Protein 3NPK (pdb70)

Solvent-accessible surface area: 22016 Å² total

B-factor: mean 21.66, std 10.85, range [7.1, 70.87]

Structure (mmCIF, N/CA/C/O backbone):
data_3NPK
#
_entry.id   3NPK
#
_cell.length_a   97.772
_cell.length_b   97.957
_cell.length_c   66.835
_cell.angle_alpha   90.00
_cell.angle_beta   90.00
_cell.angle_gamma   90.00
#
_symmetry.space_group_name_H-M   'P 21 21 2'
#
loop_
_entity.id
_entity.type
_entity.pdbx_description
1 polymer Geranyltranstransferase
2 non-polymer PYROPHOSPHATE
3 non-polymer GLYCEROL
4 water water
#
loop_
_atom_site.group_PDB
_atom_site.id
_atom_site.type_symbol
_atom_site.label_atom_id
_atom_site.label_alt_id
_atom_site.label_comp_id
_atom_site.label_asym_id
_atom_site.label_entity_id
_atom_site.label_seq_id
_atom_site.pdbx_PDB_ins_code
_atom_site.Cartn_x
_atom_site.Cartn_y
_atom_site.Cartn_z
_atom_site.occupancy
_atom_site.B_iso_or_equiv
_atom_site.auth_seq_id
_atom_site.auth_comp_id
_atom_site.auth_asym_id
_atom_site.auth_atom_id
_atom_site.pdbx_PDB_model_num
ATOM 1 N N . LEU A 1 3 ? 11.894 27.962 50.990 1.00 35.37 1 LEU A N 1
ATOM 2 C CA . LEU A 1 3 ? 11.916 27.237 49.723 1.00 34.85 1 LEU A CA 1
ATOM 3 C C . LEU A 1 3 ? 13.206 26.441 49.594 1.00 33.18 1 LEU A C 1
ATOM 4 O O . LEU A 1 3 ? 14.304 26.993 49.720 1.00 34.50 1 LEU A O 1
ATOM 9 N N . ASN A 1 4 ? 13.071 25.143 49.331 1.00 29.21 2 ASN A N 1
ATOM 10 C CA . ASN A 1 4 ? 14.228 24.272 49.220 1.00 24.63 2 ASN A CA 1
ATOM 11 C C . ASN A 1 4 ? 14.754 24.220 47.789 1.00 19.75 2 ASN A C 1
ATOM 12 O O . ASN A 1 4 ? 14.248 23.473 46.954 1.00 18.92 2 ASN A O 1
ATOM 17 N N . LEU A 1 5 ? 15.768 25.034 47.520 1.00 17.78 3 LEU A N 1
ATOM 18 C CA . LEU A 1 5 ? 16.351 25.149 46.187 1.00 17.03 3 LEU A CA 1
ATOM 19 C C . LEU A 1 5 ? 17.018 23.864 45.730 1.00 16.36 3 LEU A C 1
ATOM 20 O O . LEU A 1 5 ? 17.019 23.562 44.548 1.00 16.10 3 LEU A O 1
ATOM 25 N N . LYS A 1 6 ? 17.597 23.120 46.666 1.00 16.90 4 LYS A N 1
ATOM 26 C CA . LYS A 1 6 ? 18.245 21.860 46.321 1.00 18.47 4 LYS A CA 1
ATOM 27 C C . LYS A 1 6 ? 17.230 20.897 45.708 1.00 17.78 4 LYS A C 1
ATOM 28 O O . LYS A 1 6 ? 17.458 20.326 44.627 1.00 17.84 4 LYS A O 1
ATOM 34 N N . GLU A 1 7 ? 16.107 20.718 46.403 1.00 17.28 5 GLU A N 1
ATOM 35 C CA . GLU A 1 7 ? 15.087 19.785 45.942 1.00 18.65 5 GLU A CA 1
ATOM 36 C C . GLU A 1 7 ? 14.370 20.311 44.699 1.00 16.36 5 GLU A C 1
ATOM 37 O O . GLU A 1 7 ? 14.056 19.550 43.782 1.00 16.28 5 GLU A O 1
ATOM 43 N N . LEU A 1 8 ? 14.141 21.623 44.661 1.00 15.13 6 LEU A N 1
ATOM 44 C CA . LEU A 1 8 ? 13.524 22.244 43.502 1.00 15.18 6 LEU A CA 1
ATOM 45 C C . LEU A 1 8 ? 14.341 21.950 42.253 1.00 14.24 6 LEU A C 1
ATOM 46 O O . LEU A 1 8 ? 13.799 21.549 41.221 1.00 15.31 6 LEU A O 1
ATOM 51 N N . PHE A 1 9 ? 15.654 22.158 42.334 1.00 12.18 7 PHE A N 1
ATOM 52 C CA . PHE A 1 9 ? 16.506 21.878 41.176 1.00 11.15 7 PHE A CA 1
ATOM 53 C C . PHE A 1 9 ? 16.584 20.378 40.795 1.00 11.30 7 PHE A C 1
ATOM 54 O O . PHE A 1 9 ? 16.518 20.019 39.612 1.00 11.59 7 PHE A O 1
ATOM 62 N N . ILE A 1 10 ? 16.715 19.502 41.785 1.00 12.50 8 ILE A N 1
ATOM 63 C CA . ILE A 1 10 ? 16.717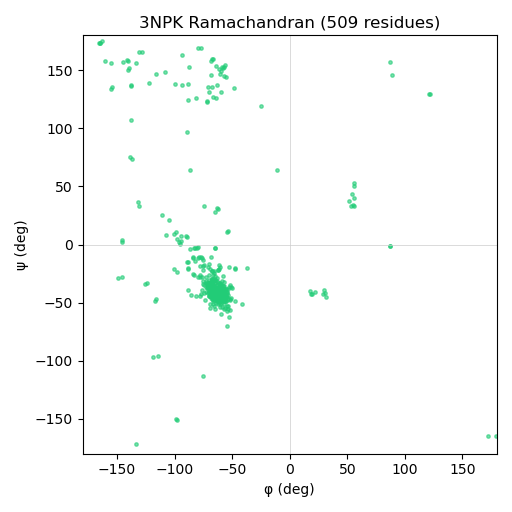 18.075 41.479 1.00 14.08 8 ILE A CA 1
ATOM 64 C C . ILE A 1 10 ? 15.435 17.655 40.749 1.00 14.16 8 ILE A C 1
ATOM 65 O O . ILE A 1 10 ? 15.480 16.909 39.774 1.00 13.66 8 ILE A O 1
ATOM 70 N N . HIS A 1 11 ? 14.291 18.134 41.227 1.00 14.05 9 HIS A N 1
ATOM 71 C CA . HIS A 1 11 ? 13.023 17.811 40.592 1.00 15.73 9 HIS A CA 1
ATOM 72 C C . HIS A 1 11 ? 13.007 18.347 39.149 1.00 14.87 9 HIS A C 1
ATOM 73 O O . HIS A 1 11 ? 12.551 17.669 38.223 1.00 14.80 9 HIS A O 1
ATOM 80 N N . HIS A 1 12 ? 13.544 19.548 38.950 1.00 12.71 10 HIS A N 1
ATOM 81 C CA . HIS A 1 12 ? 13.586 20.135 37.612 1.00 12.17 10 HIS A CA 1
ATOM 82 C C . HIS A 1 12 ? 14.462 19.303 36.678 1.00 12.14 10 HIS A C 1
ATOM 83 O O . HIS A 1 12 ? 14.077 19.014 35.549 1.00 12.68 10 HIS A O 1
ATOM 90 N N . LEU A 1 13 ? 15.639 18.912 37.163 1.00 11.85 11 LEU A N 1
ATOM 91 C CA . LEU A 1 13 ? 16.556 18.102 36.373 1.00 12.91 11 LEU A CA 1
ATOM 92 C C . LEU A 1 13 ? 15.893 16.784 35.988 1.00 13.58 11 LEU A C 1
ATOM 93 O O . LEU A 1 13 ? 15.953 16.358 34.835 1.00 13.32 11 LEU A O 1
ATOM 98 N N . GLU A 1 14 ? 15.235 16.147 36.946 1.00 14.26 12 GLU A N 1
ATOM 99 C CA . GLU A 1 14 ? 14.669 14.837 36.672 1.00 16.60 12 GLU A CA 1
ATOM 100 C C . GLU A 1 14 ? 13.539 14.855 35.633 1.00 15.70 12 GLU A C 1
ATOM 101 O O . GLU A 1 14 ? 13.303 13.855 34.959 1.00 17.81 12 GLU A O 1
ATOM 107 N N . LYS A 1 15 ? 12.867 15.991 35.466 1.00 14.55 13 LYS A N 1
ATOM 108 C CA . LYS A 1 15 ? 11.828 16.075 34.439 1.00 15.57 13 LYS A CA 1
ATOM 109 C C . LYS A 1 15 ? 12.291 16.779 33.162 1.00 14.37 13 LYS A C 1
ATOM 110 O O . LYS A 1 15 ? 11.489 17.052 32.261 1.00 16.20 13 LYS A O 1
ATOM 116 N N . ASN A 1 16 ? 13.595 17.044 33.085 1.00 12.91 14 ASN A N 1
ATOM 117 C CA . ASN A 1 16 ? 14.182 17.709 31.932 1.00 11.67 14 ASN A CA 1
ATOM 118 C C . ASN A 1 16 ? 15.415 16.979 31.414 1.00 11.47 14 ASN A C 1
ATOM 119 O O . ASN A 1 16 ? 16.355 17.597 30.921 1.00 12.00 14 ASN A O 1
ATOM 124 N N . LEU A 1 17 ? 15.415 15.656 31.523 1.00 11.44 15 LEU A N 1
ATOM 125 C CA . LEU A 1 17 ? 16.557 14.899 31.034 1.00 11.68 15 LEU A CA 1
ATOM 126 C C . LEU A 1 17 ? 16.553 14.975 29.512 1.00 12.24 15 LEU A C 1
ATOM 127 O O . LEU A 1 17 ? 15.520 14.766 28.876 1.00 14.98 15 LEU A O 1
ATOM 132 N N . PRO A 1 18 ? 17.700 15.298 28.916 1.00 12.64 16 PRO A N 1
ATOM 133 C CA . PRO A 1 18 ? 17.732 15.426 27.456 1.00 13.34 16 PRO A CA 1
ATOM 134 C C . PRO A 1 18 ? 17.525 14.064 26.802 1.00 13.75 16 PRO A C 1
ATOM 135 O O . PRO A 1 18 ? 18.105 13.072 27.238 1.00 14.19 16 PRO A O 1
ATOM 139 N N . LYS A 1 19 ? 16.689 14.013 25.779 1.00 13.59 17 LYS A N 1
ATOM 140 C CA . LYS A 1 19 ? 16.438 12.743 25.101 1.00 14.38 17 LYS A CA 1
ATOM 141 C C . LYS A 1 19 ? 15.976 13.007 23.687 1.00 13.88 17 LYS A C 1
ATOM 142 O O . LYS A 1 19 ? 15.472 14.093 23.383 1.00 14.56 17 LYS A O 1
ATOM 148 N N . VAL A 1 20 ? 16.173 12.019 22.825 1.00 12.19 18 VAL A N 1
ATOM 149 C CA . VAL A 1 20 ? 15.701 12.073 21.453 1.00 12.57 18 VAL A CA 1
ATOM 150 C C . VAL A 1 20 ? 15.112 10.708 21.102 1.00 13.50 18 VAL A C 1
ATOM 151 O O . VAL A 1 20 ? 15.681 9.664 21.452 1.00 15.20 18 VAL A O 1
ATOM 155 N N . GLU A 1 21 ? 13.959 10.711 20.444 1.00 15.06 19 GLU A N 1
ATOM 156 C CA . GLU A 1 21 ? 13.342 9.455 20.040 1.00 17.48 19 GLU A CA 1
ATOM 157 C C . GLU A 1 21 ? 14.140 8.843 18.895 1.00 15.59 19 GLU A C 1
ATOM 158 O O . GLU A 1 21 ? 14.350 9.484 17.877 1.00 16.25 19 GLU A O 1
ATOM 164 N N . SER A 1 22 ? 14.614 7.612 19.067 1.00 14.76 20 SER A N 1
ATOM 165 C CA . SER A 1 22 ? 15.329 6.926 17.997 1.00 14.84 20 SER A CA 1
ATOM 166 C C . SER A 1 22 ? 15.389 5.437 18.298 1.00 14.60 20 SER A C 1
ATOM 167 O O . SER A 1 22 ? 14.971 4.998 19.373 1.00 16.52 20 SER A O 1
ATOM 170 N N . PHE A 1 23 ? 15.923 4.669 17.352 1.00 14.53 21 PHE A N 1
ATOM 171 C CA . PHE A 1 23 ? 16.094 3.233 17.545 1.00 15.59 21 PHE A CA 1
ATOM 172 C C . PHE A 1 23 ? 17.444 2.881 18.162 1.00 15.25 21 PHE A C 1
ATOM 173 O O . PHE A 1 23 ? 17.798 1.703 18.270 1.00 16.58 21 PHE A O 1
ATOM 181 N N . HIS A 1 24 ? 18.208 3.886 18.579 1.00 14.14 22 HIS A N 1
ATOM 182 C CA . HIS A 1 24 ? 19.427 3.593 19.336 1.00 13.48 22 HIS A CA 1
ATOM 183 C C . HIS A 1 24 ? 19.025 2.987 20.689 1.00 13.55 22 HIS A C 1
ATOM 184 O O . HIS A 1 24 ? 18.222 3.567 21.403 1.00 14.79 22 HIS A O 1
ATOM 191 N N . PRO A 1 25 ? 19.575 1.811 21.046 1.00 14.01 23 PRO A N 1
ATOM 192 C CA . PRO A 1 25 ? 19.057 1.129 22.243 1.00 13.83 23 PRO A CA 1
ATOM 193 C C . PRO A 1 25 ? 19.388 1.792 23.580 1.00 13.70 23 PRO A C 1
ATOM 194 O O . PRO A 1 25 ? 18.723 1.465 24.571 1.00 14.20 23 PRO A O 1
ATOM 198 N N . PHE A 1 26 ? 20.371 2.697 23.635 1.00 11.61 24 PHE A N 1
ATOM 199 C CA . PHE A 1 26 ? 20.760 3.222 24.945 1.00 11.34 24 PHE A CA 1
ATOM 200 C C . PHE A 1 26 ? 21.207 4.669 25.000 1.00 10.57 24 PHE A C 1
ATOM 201 O O . PHE A 1 26 ? 21.562 5.144 26.077 1.00 12.10 24 PHE A O 1
ATOM 209 N N . PHE A 1 27 ? 21.175 5.387 23.877 1.00 10.86 25 PHE A N 1
ATOM 210 C CA . PHE A 1 27 ? 21.708 6.742 23.926 1.00 10.66 25 PHE A CA 1
ATOM 211 C C . PHE A 1 27 ? 20.977 7.601 24.961 1.00 11.31 25 PHE A C 1
ATOM 212 O O . PHE A 1 27 ? 21.614 8.357 25.691 1.00 11.62 25 PHE A O 1
ATOM 220 N N . ASN A 1 28 ? 19.650 7.499 25.037 1.00 11.73 26 ASN A N 1
ATOM 221 C CA . ASN A 1 28 ? 18.931 8.276 26.047 1.00 12.08 26 ASN A CA 1
ATOM 222 C C . ASN A 1 28 ? 19.325 7.929 27.473 1.00 11.16 26 ASN A C 1
ATOM 223 O O . ASN A 1 28 ? 19.490 8.812 28.311 1.00 11.39 26 ASN A O 1
ATOM 228 N N . GLU A 1 29 ? 19.443 6.639 27.753 1.00 10.87 27 GLU A N 1
ATOM 229 C CA . GLU A 1 29 ? 19.872 6.206 29.072 1.00 10.76 27 GLU A CA 1
ATOM 230 C C . GLU A 1 29 ? 21.280 6.722 29.381 1.00 11.58 27 GLU A C 1
ATOM 231 O O . GLU A 1 29 ? 21.559 7.166 30.503 1.00 12.55 27 GLU A O 1
ATOM 237 N N . ALA A 1 30 ? 22.159 6.689 28.382 1.00 11.55 28 ALA A N 1
ATOM 238 C CA . ALA A 1 30 ? 23.525 7.170 28.572 1.00 11.39 28 ALA A CA 1
ATOM 239 C C . ALA A 1 30 ? 23.560 8.686 28.818 1.00 11.45 28 ALA A C 1
ATOM 240 O O . ALA A 1 30 ? 24.351 9.169 29.625 1.00 14.63 28 ALA A O 1
ATOM 242 N N . LEU A 1 31 ? 22.702 9.425 28.121 1.00 11.24 29 LEU A N 1
ATOM 243 C CA . LEU A 1 31 ? 22.562 10.872 28.347 1.00 12.81 29 LEU A CA 1
ATOM 244 C C . LEU A 1 31 ? 22.155 11.172 29.783 1.00 13.01 29 LEU A C 1
ATOM 245 O O . LEU A 1 31 ? 22.649 12.122 30.401 1.00 14.24 29 LEU A O 1
ATOM 250 N N . ALA A 1 32 ? 21.220 10.385 30.305 1.00 11.83 30 ALA A N 1
ATOM 251 C CA . ALA A 1 32 ? 20.654 10.641 31.629 1.00 12.83 30 ALA A CA 1
ATOM 252 C C . ALA A 1 32 ? 21.552 10.168 32.767 1.00 12.96 30 ALA A C 1
ATOM 253 O O . ALA A 1 32 ? 21.509 10.707 33.856 1.00 13.26 30 ALA A O 1
ATOM 255 N N . LEU A 1 33 ? 22.360 9.149 32.505 1.00 13.65 31 LEU A N 1
ATOM 256 C CA . LEU A 1 33 ? 23.006 8.400 33.573 1.00 14.50 31 LEU A CA 1
ATOM 257 C C . LEU A 1 33 ? 23.797 9.277 34.543 1.00 13.08 31 LEU A C 1
ATOM 258 O O . LEU A 1 33 ? 23.607 9.203 35.754 1.00 13.91 31 LEU A O 1
ATOM 271 N N . LEU A 1 35 ? 23.772 12.578 34.812 1.00 12.58 33 LEU A N 1
ATOM 272 C CA . LEU A 1 35 ? 22.963 13.666 35.347 1.00 13.23 33 LEU A CA 1
ATOM 273 C C . LEU A 1 35 ? 22.178 13.204 36.560 1.00 15.13 33 LEU A C 1
ATOM 274 O O . LEU A 1 35 ? 22.031 13.943 37.537 1.00 17.65 33 LEU A O 1
ATOM 279 N N . LYS A 1 36 ? 21.674 11.975 36.494 1.00 17.52 34 LYS A N 1
ATOM 280 C CA . LYS A 1 36 ? 20.851 11.433 37.566 1.00 20.20 34 LYS A CA 1
ATOM 281 C C . LYS A 1 36 ? 21.653 10.841 38.710 1.00 20.45 34 LYS A C 1
ATOM 282 O O . LYS A 1 36 ? 21.161 10.777 39.841 1.00 23.25 34 LYS A O 1
ATOM 288 N N . ALA A 1 37 ? 22.876 10.400 38.416 1.00 18.42 35 ALA A N 1
ATOM 289 C CA . ALA A 1 37 ? 23.655 9.578 39.354 1.00 19.04 35 ALA A CA 1
ATOM 290 C C . ALA A 1 37 ? 24.047 10.354 40.596 1.00 20.87 35 ALA A C 1
ATOM 291 O O . ALA A 1 37 ? 24.119 9.807 41.704 1.00 23.14 35 ALA A O 1
ATOM 293 N N . GLY A 1 38 ? 24.313 11.636 40.420 1.00 20.32 36 GLY A N 1
ATOM 294 C CA . GLY A 1 38 ? 24.754 12.429 41.541 1.00 20.41 36 GLY A CA 1
ATOM 295 C C . GLY A 1 38 ? 25.182 13.798 41.098 1.00 19.43 36 GLY A C 1
ATOM 296 O O . GLY A 1 38 ? 24.895 14.222 39.975 1.00 19.55 36 GLY A O 1
ATOM 297 N N . GLY A 1 39 ? 25.888 14.480 41.991 1.00 20.07 37 GLY A N 1
ATOM 298 C CA . GLY A 1 39 ? 26.283 15.852 41.765 1.00 19.80 37 GLY A CA 1
ATOM 299 C C . GLY A 1 39 ? 25.701 16.697 42.875 1.00 19.58 37 GLY A C 1
ATOM 300 O O . GLY A 1 39 ? 24.507 16.615 43.176 1.00 21.25 37 GLY A O 1
ATOM 301 N N . LYS A 1 40 ? 26.544 17.512 43.493 1.00 19.10 38 LYS A N 1
ATOM 302 C CA . LYS A 1 40 ? 26.089 18.397 44.558 1.00 18.92 38 LYS A CA 1
ATOM 303 C C . LYS A 1 40 ? 25.319 19.607 44.020 1.00 17.14 38 LYS A C 1
ATOM 304 O O . LYS A 1 40 ? 24.666 20.323 44.787 1.00 17.75 38 LYS A O 1
ATOM 310 N N . HIS A 1 41 ? 25.386 19.805 42.703 1.00 14.92 39 HIS A N 1
ATOM 311 C CA . HIS A 1 41 ? 24.738 20.943 42.025 1.00 13.39 39 HIS A CA 1
ATOM 312 C C . HIS A 1 41 ? 25.142 22.281 42.595 1.00 13.48 39 HIS A C 1
ATOM 313 O O . HIS A 1 41 ? 24.332 23.208 42.632 1.00 13.67 39 HIS A O 1
ATOM 320 N N . PHE A 1 42 ? 26.388 22.381 43.035 1.00 13.66 40 PHE A N 1
ATOM 321 C CA . PHE A 1 42 ? 26.912 23.614 43.624 1.00 12.84 40 PHE A CA 1
ATOM 322 C C . PHE A 1 42 ? 26.734 24.796 42.662 1.00 11.90 40 PHE A C 1
ATOM 323 O O . PHE A 1 42 ? 26.296 25.878 43.066 1.00 11.74 40 PHE A O 1
ATOM 331 N N . ARG A 1 43 ? 27.059 24.597 41.389 1.00 11.45 41 ARG A N 1
ATOM 332 C CA . ARG A 1 43 ? 26.962 25.703 40.443 1.00 10.78 41 ARG A CA 1
ATOM 333 C C . ARG A 1 43 ? 25.507 26.137 40.232 1.00 10.77 41 ARG A C 1
ATOM 334 O O . ARG A 1 43 ? 25.188 27.339 40.287 1.00 10.67 41 ARG A O 1
ATOM 342 N N . ALA A 1 44 ? 24.625 25.175 39.981 1.00 10.59 42 ALA A N 1
ATOM 343 C CA . ALA A 1 44 ? 23.190 25.470 39.926 1.00 10.36 42 ALA A CA 1
ATOM 344 C C . ALA A 1 44 ? 22.731 26.235 41.167 1.00 10.37 42 ALA A C 1
ATOM 345 O O . ALA A 1 44 ? 22.000 27.225 41.065 1.00 10.63 42 ALA A O 1
ATOM 347 N N . GLN A 1 45 ? 23.148 25.775 42.342 1.00 10.61 43 GLN A N 1
ATOM 348 C CA . GLN A 1 45 ? 22.690 26.392 43.589 1.00 11.66 43 GLN A CA 1
ATOM 349 C C . GLN A 1 45 ? 23.216 27.810 43.804 1.00 10.66 43 GLN A C 1
ATOM 350 O O . GLN A 1 45 ? 22.502 28.667 44.358 1.00 11.44 43 GLN A O 1
ATOM 356 N N . LEU A 1 46 ? 24.444 28.080 43.364 1.00 10.58 44 LEU A N 1
ATOM 357 C CA . LEU A 1 46 ? 24.950 29.456 43.403 1.00 10.63 44 LEU A CA 1
ATOM 358 C C . LEU A 1 46 ? 24.068 30.371 42.564 1.00 10.05 44 LEU A C 1
ATOM 359 O O . LEU A 1 46 ? 23.671 31.448 43.014 1.00 11.33 44 LEU A O 1
ATOM 364 N N . LEU A 1 47 ? 23.740 29.936 41.349 1.00 9.39 45 LEU A N 1
ATOM 365 C CA . LEU A 1 47 ? 22.926 30.753 40.458 1.00 9.77 45 LEU A CA 1
ATOM 366 C C . LEU A 1 47 ? 21.543 30.975 41.069 1.00 10.28 45 LEU A C 1
ATOM 367 O O . LEU A 1 47 ? 21.036 32.107 41.107 1.00 10.78 45 LEU A O 1
ATOM 372 N N . LEU A 1 48 ? 20.918 29.897 41.535 1.00 9.36 46 LEU A N 1
ATOM 373 C CA . LEU A 1 48 ? 19.548 30.000 42.042 1.00 10.67 46 LEU A CA 1
ATOM 374 C C . LEU A 1 48 ? 19.494 30.827 43.324 1.00 11.05 46 LEU A C 1
ATOM 375 O O . LEU A 1 48 ? 18.492 31.494 43.593 1.00 11.32 46 LEU A O 1
ATOM 380 N N . SER A 1 49 ? 20.570 30.803 44.110 1.00 9.95 47 SER A N 1
ATOM 381 C CA . SER A 1 49 ? 20.616 31.582 45.350 1.00 10.47 47 SER A CA 1
ATOM 382 C C . SER A 1 49 ? 20.612 33.068 45.011 1.00 10.53 47 SER A C 1
ATOM 383 O O . SER A 1 49 ? 19.890 33.864 45.640 1.00 11.89 47 SER A O 1
ATOM 386 N N . VAL A 1 50 ? 21.419 33.454 44.022 1.00 9.34 48 VAL A N 1
ATOM 387 C CA . VAL A 1 50 ? 21.415 34.856 43.585 1.00 10.29 48 VAL A CA 1
ATOM 388 C C . VAL A 1 50 ? 20.003 35.275 43.158 1.00 10.10 48 VAL A C 1
ATOM 389 O O . VAL A 1 50 ? 19.480 36.293 43.624 1.00 11.96 48 VAL A O 1
ATOM 393 N N . VAL A 1 51 ? 19.375 34.488 42.287 1.00 9.84 49 VAL A N 1
ATOM 394 C CA . VAL A 1 51 ? 18.040 34.831 41.807 1.00 10.90 49 VAL A CA 1
ATOM 395 C C . VAL A 1 51 ? 17.021 34.892 42.955 1.00 12.18 49 VAL A C 1
ATOM 396 O O . VAL A 1 51 ? 16.259 35.860 43.080 1.00 13.12 49 VAL A O 1
ATOM 400 N N . GLN A 1 52 ? 17.012 33.871 43.804 1.00 12.22 50 GLN A N 1
ATOM 401 C CA . GLN A 1 52 ? 16.079 33.846 44.927 1.00 13.92 50 GLN A CA 1
ATOM 402 C C . GLN A 1 52 ? 16.216 35.093 45.807 1.00 14.80 50 GLN A C 1
ATOM 403 O O . GLN A 1 52 ? 15.220 35.654 46.264 1.00 16.11 50 GLN A O 1
ATOM 409 N N . SER A 1 53 ? 17.451 35.533 46.019 1.00 12.96 51 SER A N 1
ATOM 410 C CA . SER A 1 53 ? 17.733 36.645 46.927 1.00 14.31 51 SER A CA 1
ATOM 411 C C . SER A 1 53 ? 17.358 38.000 46.334 1.00 15.17 51 SER A C 1
ATOM 412 O O . SER A 1 53 ? 17.146 38.971 47.064 1.00 18.53 51 SER A O 1
ATOM 415 N N . ASN A 1 54 ? 17.281 38.077 45.014 1.00 14.50 52 ASN A N 1
ATOM 416 C CA . ASN A 1 54 ? 17.144 39.370 44.356 1.00 16.71 52 ASN A CA 1
ATOM 417 C C . ASN A 1 54 ? 15.827 39.549 43.597 1.00 17.47 52 ASN A C 1
ATOM 418 O O . ASN A 1 54 ? 15.161 40.593 43.699 1.00 20.41 52 ASN A O 1
ATOM 423 N N . LYS A 1 55 ? 15.472 38.537 42.809 1.00 15.30 53 LYS A N 1
ATOM 424 C CA . LYS A 1 55 ? 14.221 38.546 42.057 1.00 16.57 53 LYS A CA 1
ATOM 425 C C . LYS A 1 55 ? 13.573 37.178 42.149 1.00 16.50 53 LYS A C 1
ATOM 426 O O . LYS A 1 55 ? 13.598 36.400 41.192 1.00 15.40 53 LYS A O 1
ATOM 432 N N . PRO A 1 56 ? 13.006 36.865 43.317 1.00 16.47 54 PRO A N 1
ATOM 433 C CA . PRO A 1 56 ? 12.451 35.523 43.512 1.00 18.22 54 PRO A CA 1
ATOM 434 C C . PRO A 1 56 ? 11.334 35.223 42.525 1.00 18.06 54 PRO A C 1
ATOM 435 O O . PRO A 1 56 ? 11.020 34.049 42.310 1.00 18.18 54 PRO A O 1
ATOM 439 N N . GLU A 1 57 ? 10.747 36.263 41.926 1.00 17.84 55 GLU A N 1
ATOM 440 C CA . GLU A 1 57 ? 9.688 36.057 40.932 1.00 17.39 55 GLU A CA 1
ATOM 441 C C . GLU A 1 57 ? 10.204 35.421 39.635 1.00 16.40 55 GLU A C 1
ATOM 442 O O . GLU A 1 57 ? 9.420 35.031 38.773 1.00 19.44 55 GLU A O 1
ATOM 448 N N . LEU A 1 58 ? 11.523 35.342 39.492 1.00 14.06 56 LEU A N 1
ATOM 449 C CA . LEU A 1 58 ? 12.134 34.701 38.332 1.00 13.10 56 LEU A CA 1
ATOM 450 C C . LEU A 1 58 ? 12.772 33.350 38.669 1.00 12.94 56 LEU A C 1
ATOM 451 O O . LEU A 1 58 ? 13.439 32.759 37.826 1.00 12.79 56 LEU A O 1
ATOM 456 N N . LEU A 1 59 ? 12.564 32.850 39.883 1.00 11.87 57 LEU A N 1
ATOM 457 C CA . LEU A 1 59 ? 13.267 31.633 40.303 1.00 13.10 57 LEU A CA 1
ATOM 458 C C . LEU A 1 59 ? 12.936 30.432 39.408 1.00 12.62 57 LEU A C 1
ATOM 459 O O . LEU A 1 59 ? 13.826 29.701 38.951 1.00 13.32 57 LEU A O 1
ATOM 464 N N . ASN A 1 60 ? 11.658 30.221 39.127 1.00 12.32 58 ASN A N 1
ATOM 465 C CA . ASN A 1 60 ? 11.317 29.070 38.302 1.00 12.44 58 ASN A CA 1
ATOM 466 C C . ASN A 1 60 ? 11.895 29.158 36.892 1.00 11.74 58 ASN A C 1
ATOM 467 O O . ASN A 1 60 ? 12.392 28.169 36.340 1.00 12.20 58 ASN A O 1
ATOM 472 N N . GLN A 1 61 ? 11.842 30.348 36.315 1.00 11.87 59 GLN A N 1
ATOM 473 C CA . GLN A 1 61 ? 12.368 30.567 34.976 1.00 10.66 59 GLN A CA 1
ATOM 474 C C . GLN A 1 61 ? 13.877 30.341 34.967 1.00 10.88 59 GLN A C 1
ATOM 475 O O . GLN A 1 61 ? 14.442 29.913 33.952 1.00 11.63 59 GLN A O 1
ATOM 481 N N . ALA A 1 62 ? 14.518 30.618 36.105 1.00 9.88 60 ALA A N 1
ATOM 482 C CA . ALA A 1 62 ? 15.964 30.443 36.245 1.00 9.21 60 ALA A CA 1
ATOM 483 C C . ALA A 1 62 ? 16.395 28.991 36.281 1.00 9.09 60 ALA A C 1
ATOM 484 O O . ALA A 1 62 ? 17.577 28.707 36.096 1.00 9.80 60 ALA A O 1
ATOM 486 N N . LEU A 1 63 ? 15.471 28.082 36.584 1.00 9.46 61 LEU A N 1
ATOM 487 C CA . LEU A 1 63 ? 15.847 26.684 36.700 1.00 9.56 61 LEU A CA 1
ATOM 488 C C . LEU A 1 63 ? 16.478 26.160 35.414 1.00 9.31 61 LEU A C 1
ATOM 489 O O . LEU A 1 63 ? 17.397 25.339 35.477 1.00 10.21 61 LEU A O 1
ATOM 494 N N . ASP A 1 64 ? 15.998 26.626 34.258 1.00 9.51 62 ASP A N 1
ATOM 495 C CA . ASP A 1 64 ? 16.566 26.192 32.974 1.00 9.26 62 ASP A CA 1
ATOM 496 C C . ASP A 1 64 ? 18.006 26.686 32.826 1.00 9.17 62 ASP A C 1
ATOM 497 O O . ASP A 1 64 ? 18.824 26.038 32.181 1.00 9.65 62 ASP A O 1
ATOM 502 N N . VAL A 1 65 ? 18.318 27.841 33.409 1.00 9.11 63 VAL A N 1
ATOM 503 C CA . VAL A 1 65 ? 19.672 28.381 33.292 1.00 8.93 63 VAL A CA 1
ATOM 504 C C . VAL A 1 65 ? 20.597 27.573 34.200 1.00 9.18 63 VAL A C 1
ATOM 505 O O . VAL A 1 65 ? 21.721 27.229 33.812 1.00 9.76 63 VAL A O 1
ATOM 509 N N . ALA A 1 66 ? 20.121 27.247 35.400 1.00 8.81 64 ALA A N 1
ATOM 510 C CA . ALA A 1 66 ? 20.849 26.343 36.286 1.00 9.69 64 ALA A CA 1
ATOM 511 C C . ALA A 1 66 ? 21.079 24.995 35.604 1.00 9.33 64 ALA A C 1
ATOM 512 O O . ALA A 1 66 ? 22.156 24.389 35.740 1.00 9.61 64 ALA A O 1
ATOM 514 N N . LEU A 1 67 ? 20.067 24.514 34.881 1.00 8.76 65 LEU A N 1
ATOM 515 C CA . LEU A 1 67 ? 20.178 23.248 34.165 1.00 10.00 65 LEU A CA 1
ATOM 516 C C . LEU A 1 67 ? 21.300 23.295 33.123 1.00 8.65 65 LEU A C 1
ATOM 517 O O . LEU A 1 67 ? 22.110 22.362 33.025 1.00 10.22 65 LEU A O 1
ATOM 522 N N . ALA A 1 68 ? 21.365 24.385 32.365 1.00 9.33 66 ALA A N 1
ATOM 523 C CA . ALA A 1 68 ? 22.425 24.558 31.373 1.00 9.80 66 ALA A CA 1
ATOM 524 C C . ALA A 1 68 ? 23.816 24.472 32.021 1.00 8.35 66 ALA A C 1
ATOM 525 O O . ALA A 1 68 ? 24.728 23.829 31.470 1.00 10.37 66 ALA A O 1
ATOM 527 N N . LEU A 1 69 ? 23.980 25.119 33.179 1.00 8.57 67 LEU A N 1
ATOM 528 C CA . LEU A 1 69 ? 25.240 25.063 33.923 1.00 8.78 67 LEU A CA 1
ATOM 529 C C . LEU A 1 69 ? 25.615 23.640 34.282 1.00 9.14 67 LEU A C 1
ATOM 530 O O . LEU A 1 69 ? 26.773 23.238 34.109 1.00 10.01 67 LEU A O 1
ATOM 535 N N . GLU A 1 70 ? 24.639 22.876 34.772 1.00 9.94 68 GLU A N 1
ATOM 536 C CA . GLU A 1 70 ? 24.922 21.502 35.168 1.00 9.55 68 GLU A CA 1
ATOM 537 C C . GLU A 1 70 ? 25.143 20.582 33.955 1.00 8.98 68 GLU A C 1
ATOM 538 O O . GLU A 1 70 ? 25.899 19.607 34.054 1.00 9.24 68 GLU A O 1
ATOM 544 N N . PHE A 1 71 ? 24.530 20.905 32.814 1.00 8.18 69 PHE A N 1
ATOM 545 C CA . PHE A 1 71 ? 24.819 20.152 31.584 1.00 8.25 69 PHE A CA 1
ATOM 546 C C . PHE A 1 71 ? 26.282 20.358 31.196 1.00 8.30 69 PHE A C 1
ATOM 547 O O . PHE A 1 71 ? 26.970 19.401 30.832 1.00 9.23 69 PHE A O 1
ATOM 555 N N . ILE A 1 72 ? 26.749 21.605 31.231 1.00 8.40 70 ILE A N 1
ATOM 556 C CA . ILE A 1 72 ? 28.144 21.886 30.907 1.00 9.44 70 ILE A CA 1
ATOM 557 C C . ILE A 1 72 ? 29.037 21.168 31.884 1.00 8.99 70 ILE A C 1
ATOM 558 O O . ILE A 1 72 ? 30.009 20.531 31.493 1.00 10.21 70 ILE A O 1
ATOM 563 N N . HIS A 1 73 ? 28.731 21.292 33.166 1.00 8.85 71 HIS A N 1
ATOM 564 C CA . HIS A 1 73 ? 29.587 20.685 34.169 1.00 9.40 71 HIS A CA 1
ATOM 565 C C . HIS A 1 73 ? 29.652 19.163 33.985 1.00 8.90 71 HIS A C 1
ATOM 566 O O . HIS A 1 73 ? 30.733 18.560 34.025 1.00 9.62 71 HIS A O 1
ATOM 573 N N . THR A 1 74 ? 28.494 18.539 33.795 1.00 8.60 72 THR A N 1
ATOM 574 C CA . THR A 1 74 ? 28.468 17.090 33.602 1.00 8.38 72 THR A CA 1
ATOM 575 C C . THR A 1 74 ? 29.214 16.662 32.338 1.00 8.09 72 THR A C 1
ATOM 576 O O . THR A 1 74 ? 29.963 15.667 32.369 1.00 9.35 72 THR A O 1
ATOM 580 N N . TYR A 1 75 ? 29.033 17.391 31.232 1.00 8.43 73 TYR A N 1
ATOM 581 C CA . TYR A 1 75 ? 29.773 17.030 30.009 1.00 7.96 73 TYR A CA 1
ATOM 582 C C . TYR A 1 75 ? 31.281 17.062 30.295 1.00 8.35 73 TYR A C 1
ATOM 583 O O . TYR A 1 75 ? 32.032 16.168 29.882 1.00 9.51 73 TYR A O 1
ATOM 592 N N . SER A 1 76 ? 31.722 18.055 31.059 1.00 8.00 74 SER A N 1
ATOM 593 C CA . SER A 1 76 ? 33.151 18.205 31.300 1.00 8.56 74 SER A CA 1
ATOM 594 C C . SER A 1 76 ? 33.687 17.036 32.111 1.00 8.34 74 SER A C 1
ATOM 595 O O . SER A 1 76 ? 34.810 16.579 31.878 1.00 10.58 74 SER A O 1
ATOM 598 N N . LEU A 1 77 ? 32.888 16.541 33.054 1.00 9.00 75 LEU A N 1
ATOM 599 C CA . LEU A 1 77 ? 33.307 15.401 33.857 1.00 9.82 75 LEU A CA 1
ATOM 600 C C . LEU A 1 77 ? 33.436 14.148 33.000 1.00 9.98 75 LEU A C 1
ATOM 601 O O . LEU A 1 77 ? 34.382 13.381 33.162 1.00 10.62 75 LEU A O 1
ATOM 606 N N . ILE A 1 78 ? 32.469 13.942 32.108 1.00 9.01 76 ILE A N 1
ATOM 607 C CA . ILE A 1 78 ? 32.461 12.772 31.240 1.00 9.48 76 ILE A CA 1
ATOM 608 C C . ILE A 1 78 ? 33.696 12.783 30.338 1.00 9.17 76 ILE A C 1
ATOM 609 O O . ILE A 1 78 ? 34.406 11.765 30.213 1.00 9.72 76 ILE A O 1
ATOM 614 N N . HIS A 1 79 ? 33.996 13.936 29.728 1.00 8.85 77 HIS A N 1
ATOM 615 C CA . HIS A 1 79 ? 35.211 14.003 28.908 1.00 8.83 77 HIS A CA 1
ATOM 616 C C . HIS A 1 79 ? 36.489 13.880 29.733 1.00 10.56 77 HIS A C 1
ATOM 617 O O . HIS A 1 79 ? 37.421 13.177 29.326 1.00 11.46 77 HIS A O 1
ATOM 624 N N . ASP A 1 80 ? 36.540 14.540 30.892 1.00 10.24 78 ASP A N 1
ATOM 625 C CA . ASP A 1 80 ? 37.750 14.490 31.716 1.00 11.56 78 ASP A CA 1
ATOM 626 C C . ASP A 1 80 ? 38.039 13.065 32.203 1.00 11.63 78 ASP A C 1
ATOM 627 O O . ASP A 1 80 ? 39.201 12.698 32.393 1.00 12.91 78 ASP A O 1
ATOM 632 N N . ASP A 1 81 ? 36.986 12.259 32.361 1.00 10.79 79 ASP A N 1
ATOM 633 C CA . ASP A 1 81 ? 37.139 10.888 32.859 1.00 11.86 79 ASP A CA 1
ATOM 634 C C . ASP A 1 81 ? 37.631 9.911 31.781 1.00 11.74 79 ASP A C 1
ATOM 635 O O . ASP A 1 81 ? 38.014 8.780 32.105 1.00 12.58 79 ASP A O 1
ATOM 640 N N . LEU A 1 82 ? 37.648 10.345 30.517 1.00 12.34 80 LEU A N 1
ATOM 641 C CA . LEU A 1 82 ? 38.030 9.465 29.402 1.00 13.10 80 LEU A CA 1
ATOM 642 C C . LEU A 1 82 ? 39.434 8.897 29.580 1.00 14.34 80 LEU A C 1
ATOM 643 O O . LEU A 1 82 ? 40.290 9.515 30.206 1.00 14.44 80 LEU A O 1
ATOM 648 N N . PRO A 1 83 ? 39.681 7.709 29.017 1.00 16.22 81 PRO A N 1
ATOM 649 C CA . PRO A 1 83 ? 41.022 7.123 29.124 1.00 16.76 81 PRO A CA 1
ATOM 650 C C . PRO A 1 83 ? 42.144 8.064 28.685 1.00 17.23 81 PRO A C 1
ATOM 651 O O . PRO A 1 83 ? 43.225 8.007 29.277 1.00 19.47 81 PRO A O 1
ATOM 655 N N . ALA A 1 84 ? 41.907 8.899 27.674 1.00 15.97 82 ALA A N 1
ATOM 656 C CA . ALA A 1 84 ? 42.959 9.806 27.188 1.00 16.67 82 ALA A CA 1
ATOM 657 C C . ALA A 1 84 ? 43.348 10.824 28.253 1.00 17.44 82 ALA A C 1
ATOM 658 O O . ALA A 1 84 ? 44.480 11.316 28.285 1.00 17.70 82 ALA A O 1
ATOM 668 N N . ASP A 1 86 ? 41.802 11.646 32.404 1.00 16.52 84 ASP A N 1
ATOM 669 C CA . ASP A 1 86 ? 41.951 11.104 33.762 1.00 19.41 84 ASP A CA 1
ATOM 670 C C . ASP A 1 86 ? 41.815 9.577 33.826 1.00 19.45 84 ASP A C 1
ATOM 671 O O . ASP A 1 86 ? 42.271 8.958 34.787 1.00 21.46 84 ASP A O 1
ATOM 676 N N . ASN A 1 87 ? 41.176 8.970 32.824 1.00 18.37 85 ASN A N 1
ATOM 677 C CA . ASN A 1 87 ? 41.063 7.504 32.791 1.00 19.43 85 ASN A CA 1
ATOM 678 C C . ASN A 1 87 ? 40.413 6.961 34.066 1.00 20.08 85 ASN A C 1
ATOM 679 O O . ASN A 1 87 ? 40.934 6.030 34.701 1.00 23.39 85 ASN A O 1
ATOM 684 N N . ALA A 1 88 ? 39.268 7.543 34.428 1.00 18.49 86 ALA A N 1
ATOM 685 C CA . ALA A 1 88 ? 38.550 7.154 35.643 1.00 17.81 86 ALA A CA 1
ATOM 686 C C . ALA A 1 88 ? 37.567 6.016 35.387 1.00 18.01 86 ALA A C 1
ATOM 687 O O . ALA A 1 88 ? 36.843 6.027 34.387 1.00 19.09 86 ALA A O 1
ATOM 689 N N . ASP A 1 89 ? 37.522 5.057 36.308 1.00 18.32 87 ASP A N 1
ATOM 690 C CA . ASP A 1 89 ? 36.595 3.939 36.203 1.00 20.16 87 ASP A CA 1
ATOM 691 C C . ASP A 1 89 ? 35.244 4.224 36.846 1.00 19.28 87 ASP A C 1
ATOM 692 O O . ASP A 1 89 ? 34.265 3.531 36.556 1.00 19.20 87 ASP A O 1
ATOM 697 N N . PHE A 1 90 ? 35.200 5.208 37.742 1.00 19.56 88 PHE A N 1
ATOM 698 C CA . PHE A 1 90 ? 33.972 5.559 38.455 1.00 19.83 88 PHE A CA 1
ATOM 699 C C . PHE A 1 90 ? 33.820 7.066 38.606 1.00 17.97 88 PHE A C 1
ATOM 700 O O . PHE A 1 90 ? 34.811 7.796 38.679 1.00 19.55 88 PHE A O 1
ATOM 708 N N . ARG A 1 91 ? 32.570 7.518 38.658 1.00 16.92 89 ARG A N 1
ATOM 709 C CA . ARG A 1 91 ? 32.237 8.926 38.881 1.00 17.45 89 ARG A CA 1
ATOM 710 C C . ARG A 1 91 ? 30.835 8.975 39.495 1.00 18.23 89 ARG A C 1
ATOM 711 O O . ARG A 1 91 ? 29.941 8.262 39.056 1.00 18.97 89 ARG A O 1
ATOM 719 N N . ARG A 1 92 ? 30.653 9.798 40.520 1.00 18.40 90 ARG A N 1
ATOM 720 C CA . ARG A 1 92 ? 29.346 9.944 41.171 1.00 19.09 90 ARG A CA 1
ATOM 721 C C . ARG A 1 92 ? 28.753 8.598 41.616 1.00 21.10 90 ARG A C 1
ATOM 722 O O . ARG A 1 92 ? 27.531 8.393 41.618 1.00 22.43 90 ARG A O 1
ATOM 730 N N . GLY A 1 93 ? 29.630 7.680 42.000 1.00 21.55 91 GLY A N 1
ATOM 731 C CA . GLY A 1 93 ? 29.186 6.437 42.605 1.00 22.12 91 GLY A CA 1
ATOM 732 C C . GLY A 1 93 ? 28.854 5.309 41.643 1.00 22.24 91 GLY A C 1
ATOM 733 O O . GLY A 1 93 ? 28.495 4.216 42.069 1.00 23.54 91 GLY A O 1
ATOM 734 N N . ILE A 1 94 ? 28.975 5.566 40.348 1.00 21.15 92 ILE A N 1
ATOM 735 C CA . ILE A 1 94 ? 28.700 4.553 39.336 1.00 20.47 92 ILE A CA 1
ATOM 736 C C . ILE A 1 94 ? 29.876 4.450 38.371 1.00 19.13 92 ILE A C 1
ATOM 737 O O . ILE A 1 94 ? 30.743 5.323 38.356 1.00 18.98 92 ILE A O 1
ATOM 742 N N . PRO A 1 95 ? 29.920 3.378 37.564 1.00 18.64 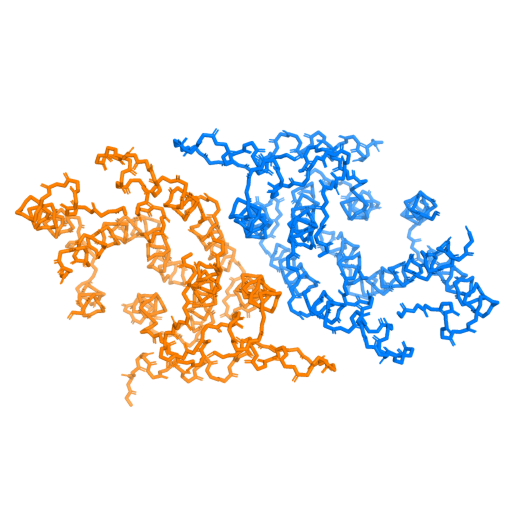93 PRO A N 1
ATOM 743 C CA . PRO A 1 95 ? 30.962 3.325 36.531 1.00 16.83 93 PRO A CA 1
ATOM 744 C C . PRO A 1 95 ? 30.846 4.498 35.571 1.00 15.68 93 PRO A C 1
ATOM 745 O O . PRO A 1 95 ? 29.763 5.016 35.327 1.00 16.91 93 PRO A O 1
ATOM 749 N N . THR A 1 96 ? 31.976 4.931 35.042 1.00 14.67 94 THR A N 1
ATOM 750 C CA . THR A 1 96 ? 31.969 5.971 34.025 1.00 14.63 94 THR A CA 1
ATOM 751 C C . THR A 1 96 ? 31.317 5.487 32.728 1.00 13.86 94 THR A C 1
ATOM 752 O O . THR A 1 96 ? 31.197 4.270 32.495 1.00 14.64 94 THR A O 1
ATOM 756 N N . LEU A 1 97 ? 30.876 6.424 31.887 1.00 13.62 95 LEU A N 1
ATOM 757 C CA . LEU A 1 97 ? 30.160 6.044 30.663 1.00 13.90 95 LEU A CA 1
ATOM 758 C C . LEU A 1 97 ? 30.987 5.184 29.726 1.00 13.65 95 LEU A C 1
ATOM 759 O O . LEU A 1 97 ? 30.447 4.341 29.014 1.00 14.86 95 LEU A O 1
ATOM 764 N N . HIS A 1 98 ? 32.296 5.405 29.688 1.00 13.33 96 HIS A N 1
ATOM 765 C CA . HIS A 1 98 ? 33.086 4.620 28.750 1.00 13.75 96 HIS A CA 1
ATOM 766 C C . HIS A 1 98 ? 33.273 3.189 29.251 1.00 14.10 96 HIS A C 1
ATOM 767 O O . HIS A 1 98 ? 33.602 2.309 28.466 1.00 16.45 96 HIS A O 1
ATOM 774 N N . LYS A 1 99 ? 33.055 2.963 30.545 1.00 12.96 97 LYS A N 1
ATOM 775 C CA . LYS A 1 99 ? 33.079 1.601 31.090 1.00 14.76 97 LYS A CA 1
ATOM 776 C C . LYS A 1 99 ? 31.723 0.910 30.944 1.00 15.59 97 LYS A C 1
ATOM 777 O O . LYS A 1 99 ? 31.659 -0.268 30.587 1.00 17.88 97 LYS A O 1
ATOM 783 N N . SER A 1 100 ? 30.638 1.626 31.229 1.00 14.97 98 SER A N 1
ATOM 784 C CA . SER A 1 100 ? 29.300 1.041 31.113 1.00 16.39 98 SER A CA 1
ATOM 785 C C . SER A 1 100 ? 28.881 0.824 29.673 1.00 14.94 98 SER A C 1
ATOM 786 O O . SER A 1 100 ? 28.180 -0.151 29.364 1.00 15.98 98 SER A O 1
ATOM 789 N N . TYR A 1 101 ? 29.281 1.747 28.803 1.00 14.66 99 TYR A N 1
ATOM 790 C CA . TYR A 1 101 ? 28.944 1.683 27.389 1.00 14.40 99 TYR A CA 1
ATOM 791 C C . TYR A 1 101 ? 30.202 1.486 26.552 1.00 15.71 99 TYR A C 1
ATOM 792 O O . TYR A 1 101 ? 30.676 0.358 26.406 1.00 18.65 99 TYR A O 1
ATOM 801 N N . ASP A 1 102 ? 30.757 2.567 26.031 1.00 14.59 100 ASP A N 1
ATOM 802 C CA . ASP A 1 102 ? 32.024 2.519 25.314 1.00 14.77 100 ASP A CA 1
ATOM 803 C C . ASP A 1 102 ? 32.555 3.942 25.158 1.00 13.70 100 ASP A C 1
ATOM 804 O O . ASP A 1 102 ? 31.874 4.898 25.514 1.00 12.74 100 ASP A O 1
ATOM 809 N N . GLU A 1 103 ? 33.771 4.088 24.649 1.00 13.27 101 GLU A N 1
ATOM 810 C CA . GLU A 1 103 ? 34.368 5.420 24.569 1.00 13.68 101 GLU A CA 1
ATOM 811 C C . GLU A 1 103 ? 33.591 6.305 23.627 1.00 11.77 101 GLU A C 1
ATOM 812 O O . GLU A 1 103 ? 33.433 7.491 23.887 1.00 11.24 101 GLU A O 1
ATOM 818 N N . THR A 1 104 ? 33.131 5.734 22.519 1.00 10.84 102 THR A N 1
ATOM 819 C CA . THR A 1 104 ? 32.362 6.508 21.553 1.00 10.84 102 THR A CA 1
ATOM 820 C C . THR A 1 104 ? 31.149 7.147 22.225 1.00 10.94 102 THR A C 1
ATOM 821 O O . THR A 1 104 ? 30.881 8.345 22.061 1.00 10.80 102 THR A O 1
ATOM 825 N N . THR A 1 105 ? 30.419 6.355 23.003 1.00 11.22 103 THR A N 1
ATOM 826 C CA . THR A 1 105 ? 29.238 6.867 23.696 1.00 11.61 103 THR A CA 1
ATOM 827 C C . THR A 1 105 ? 29.614 7.986 24.675 1.00 10.76 103 THR A C 1
ATOM 828 O O . THR A 1 105 ? 28.940 9.013 24.749 1.00 11.29 103 THR A O 1
ATOM 832 N N . ALA A 1 106 ? 30.692 7.791 25.428 1.00 10.65 104 ALA A N 1
ATOM 833 C CA . ALA A 1 106 ? 31.118 8.815 26.384 1.00 10.49 104 ALA A CA 1
ATOM 834 C C . ALA A 1 106 ? 31.462 10.118 25.645 1.00 9.54 104 ALA A C 1
ATOM 835 O O . ALA A 1 106 ? 31.053 11.226 26.060 1.00 9.74 104 ALA A O 1
ATOM 837 N N . ILE A 1 107 ? 32.221 10.002 24.555 1.00 8.70 105 ILE A N 1
ATOM 838 C CA . ILE A 1 107 ? 32.584 11.207 23.803 1.00 9.73 105 ILE A CA 1
ATOM 839 C C . ILE A 1 107 ? 31.321 11.918 23.307 1.00 9.35 105 ILE A C 1
ATOM 840 O O . ILE A 1 107 ? 31.140 13.131 23.518 1.00 8.74 105 ILE A O 1
ATOM 845 N N . LEU A 1 108 ? 30.435 11.165 22.661 1.00 8.72 106 LEU A N 1
ATOM 846 C CA . LEU A 1 108 ? 29.238 11.769 22.056 1.00 8.54 106 LEU A CA 1
ATOM 847 C C . LEU A 1 108 ? 28.208 12.278 23.070 1.00 8.89 106 LEU A C 1
ATOM 848 O O . LEU A 1 108 ? 27.548 13.286 22.815 1.00 9.01 106 LEU A O 1
ATOM 853 N N . VAL A 1 109 ? 28.048 11.584 24.197 1.00 8.58 107 VAL A N 1
ATOM 854 C CA . VAL A 1 109 ? 27.169 12.100 25.238 1.00 8.37 107 VAL A CA 1
ATOM 855 C C . VAL A 1 109 ? 27.709 13.446 25.744 1.00 8.74 107 VAL A C 1
ATOM 856 O O . VAL A 1 109 ? 26.944 14.398 25.912 1.00 9.28 107 VAL A O 1
ATOM 860 N N . GLY A 1 110 ? 29.016 13.538 25.986 1.00 8.58 108 GLY A N 1
ATOM 861 C CA . GLY A 1 110 ? 29.580 14.815 26.394 1.00 9.72 108 GLY A CA 1
ATOM 862 C C . GLY A 1 110 ? 29.334 15.892 25.338 1.00 8.81 108 GLY A C 1
ATOM 863 O O . GLY A 1 110 ? 28.950 17.018 25.664 1.00 8.48 108 GLY A O 1
ATOM 864 N N . ASP A 1 111 ? 29.552 15.548 24.069 1.00 8.56 109 ASP A N 1
ATOM 865 C CA . ASP A 1 111 ? 29.327 16.497 22.970 1.00 8.63 109 ASP A CA 1
ATOM 866 C C . ASP A 1 111 ? 27.872 16.962 22.984 1.00 8.07 109 ASP A C 1
ATOM 867 O O . ASP A 1 111 ? 27.589 18.165 22.859 1.00 8.97 109 ASP A O 1
ATOM 872 N N . ALA A 1 112 ? 26.950 16.007 23.128 1.00 8.05 110 ALA A N 1
ATOM 873 C CA . ALA A 1 112 ? 25.523 16.328 23.198 1.00 7.85 110 ALA A CA 1
ATOM 874 C C . ALA A 1 112 ? 25.201 17.293 24.328 1.00 7.85 110 ALA A C 1
ATOM 875 O O . ALA A 1 112 ? 24.432 18.231 24.141 1.00 8.19 110 ALA A O 1
ATOM 877 N N . LEU A 1 113 ? 25.760 17.054 25.514 1.00 8.08 111 LEU A N 1
ATOM 878 C CA . LEU A 1 113 ? 25.423 17.879 26.674 1.00 8.34 111 LEU A CA 1
ATOM 879 C C . LEU A 1 113 ? 25.998 19.296 26.540 1.00 7.83 111 LEU A C 1
ATOM 880 O O . LEU A 1 113 ? 25.382 20.256 26.997 1.00 8.46 111 LEU A O 1
ATOM 885 N N . ASN A 1 114 ? 27.189 19.413 25.952 1.00 7.59 112 ASN A N 1
ATOM 886 C CA . ASN A 1 114 ? 27.803 20.713 25.680 1.00 7.11 112 ASN A CA 1
ATOM 887 C C . ASN A 1 114 ? 26.827 21.523 24.819 1.00 7.92 112 ASN A C 1
ATOM 888 O O . ASN A 1 114 ? 26.407 22.624 25.183 1.00 8.64 112 ASN A O 1
ATOM 893 N N . THR A 1 115 ? 26.427 20.961 23.683 1.00 7.33 113 THR A N 1
ATOM 894 C CA . THR A 1 115 ? 25.507 21.675 22.784 1.00 7.59 113 THR A CA 1
ATOM 895 C C . THR A 1 115 ? 24.139 21.886 23.425 1.00 8.46 113 THR A C 1
ATOM 896 O O . THR A 1 115 ? 23.520 22.948 23.263 1.00 8.85 113 THR A O 1
ATOM 900 N N . GLU A 1 116 ? 23.671 20.897 24.171 1.00 8.96 114 GLU A N 1
ATOM 901 C CA . GLU A 1 116 ? 22.322 20.982 24.737 1.00 8.87 114 GLU A CA 1
ATOM 902 C C . GLU A 1 116 ? 22.208 22.087 25.790 1.00 8.87 114 GLU A C 1
ATOM 903 O O . GLU A 1 116 ? 21.123 22.639 26.003 1.00 9.71 114 GLU A O 1
ATOM 909 N N . ALA A 1 117 ? 23.319 22.422 26.436 1.00 8.24 115 ALA A N 1
ATOM 910 C CA . ALA A 1 117 ? 23.295 23.505 27.412 1.00 7.96 115 ALA A CA 1
ATOM 911 C C . ALA A 1 117 ? 22.802 24.778 26.722 1.00 8.72 115 ALA A C 1
ATOM 912 O O . ALA A 1 117 ? 22.013 25.551 27.286 1.00 9.48 115 ALA A O 1
ATOM 914 N N . PHE A 1 118 ? 23.272 24.986 25.495 1.00 8.47 116 PHE A N 1
ATOM 915 C CA . PHE A 1 118 ? 22.869 26.168 24.747 1.00 8.82 116 PHE A CA 1
ATOM 916 C C . PHE A 1 118 ? 21.445 26.095 24.214 1.00 9.19 116 PHE A C 1
ATOM 917 O O . PHE A 1 118 ? 20.757 27.119 24.153 1.00 9.77 116 PHE A O 1
ATOM 925 N N . LEU A 1 119 ? 20.999 24.902 23.829 1.00 9.90 117 LEU A N 1
ATOM 926 C CA . LEU A 1 119 ? 19.598 24.736 23.451 1.00 10.32 117 LEU A CA 1
ATOM 927 C C . LEU A 1 119 ? 18.683 25.078 24.629 1.00 9.64 117 LEU A C 1
ATOM 928 O O . LEU A 1 119 ? 17.723 25.833 24.485 1.00 10.19 117 LEU A O 1
ATOM 933 N N . VAL A 1 120 ? 18.992 24.528 25.797 1.00 9.02 118 VAL A N 1
ATOM 934 C CA . VAL A 1 120 ? 18.176 24.770 26.985 1.00 10.08 118 VAL A CA 1
ATOM 935 C C . VAL A 1 120 ? 18.195 26.249 27.357 1.00 9.78 118 VAL A C 1
ATOM 936 O O . VAL A 1 120 ? 17.153 26.846 27.655 1.00 10.52 118 VAL A O 1
ATOM 940 N N . LEU A 1 121 ? 19.373 26.866 27.322 1.00 9.53 119 LEU A N 1
ATOM 941 C CA . LEU A 1 121 ? 19.453 28.280 27.687 1.00 10.39 119 LEU A CA 1
ATOM 942 C C . LEU A 1 121 ? 18.625 29.120 26.712 1.00 9.54 119 LEU A C 1
ATOM 943 O O . LEU A 1 121 ? 17.887 30.040 27.123 1.00 11.00 119 LEU A O 1
ATOM 948 N N . SER A 1 122 ? 18.722 28.807 25.425 1.00 9.16 120 SER A N 1
ATOM 949 C CA . SER A 1 122 ? 18.046 29.612 24.416 1.00 9.69 120 SER A CA 1
ATOM 950 C C . SER A 1 122 ? 16.521 29.508 24.505 1.00 10.12 120 SER A C 1
ATOM 951 O O . SER A 1 122 ? 15.814 30.402 24.033 1.00 12.02 120 SER A O 1
ATOM 954 N N . HIS A 1 123 ? 16.040 28.414 25.094 1.00 9.63 121 HIS A N 1
ATOM 955 C CA . HIS A 1 123 ? 14.606 28.194 25.292 1.00 10.90 121 HIS A CA 1
ATOM 956 C C . HIS A 1 123 ? 14.047 28.629 26.657 1.00 11.36 121 HIS A C 1
ATOM 957 O O . HIS A 1 123 ? 12.843 28.487 26.917 1.00 11.66 121 HIS A O 1
ATOM 964 N N . ALA A 1 124 ? 14.893 29.214 27.506 1.00 11.57 122 ALA A N 1
ATOM 965 C CA . ALA A 1 124 ? 14.425 29.670 28.808 1.00 10.25 122 ALA A CA 1
ATOM 966 C C . ALA A 1 124 ? 13.347 30.745 28.653 1.00 10.83 122 ALA A C 1
ATOM 967 O O . ALA A 1 124 ? 13.332 31.511 27.670 1.00 11.84 122 ALA A O 1
ATOM 969 N N . HIS A 1 125 ? 12.451 30.815 29.626 1.00 10.24 123 HIS A N 1
ATOM 970 C CA A HIS A 1 125 ? 11.395 31.814 29.600 0.51 11.06 123 HIS A CA 1
ATOM 971 C CA B HIS A 1 125 ? 11.410 31.828 29.568 0.49 11.04 123 HIS A CA 1
ATOM 972 C C . HIS A 1 125 ? 11.886 33.131 30.210 1.00 11.25 123 HIS A C 1
ATOM 973 O O . HIS A 1 125 ? 11.471 33.512 31.319 1.00 13.33 123 HIS A O 1
ATOM 986 N N . LEU A 1 126 ? 12.801 33.780 29.489 1.00 11.18 124 LEU A N 1
ATOM 987 C CA . LEU A 1 126 ? 13.413 35.050 29.867 1.00 10.16 124 LEU A CA 1
ATOM 988 C C . LEU A 1 126 ? 13.535 35.879 28.598 1.00 10.31 124 LEU A C 1
ATOM 989 O O . LEU A 1 126 ? 13.556 35.333 27.494 1.00 11.43 124 LEU A O 1
ATOM 994 N N . LYS A 1 127 ? 13.631 37.199 28.742 1.00 10.50 125 LYS A N 1
ATOM 995 C CA . LYS A 1 127 ? 13.797 38.063 27.583 1.00 11.22 125 LYS A CA 1
ATOM 996 C C . LYS A 1 127 ? 15.004 37.665 26.758 1.00 11.15 125 LYS A C 1
ATOM 997 O O . LYS A 1 127 ? 16.034 37.250 27.315 1.00 11.18 125 LYS A O 1
ATOM 1003 N N . ASP A 1 128 ? 14.882 37.809 25.439 1.00 10.27 126 ASP A N 1
ATOM 1004 C CA . ASP A 1 128 ? 15.983 37.479 24.523 1.00 11.17 126 ASP A CA 1
ATOM 1005 C C . ASP A 1 128 ? 17.266 38.236 24.872 1.00 11.17 126 ASP A C 1
ATOM 1006 O O . ASP A 1 128 ? 18.352 37.673 24.774 1.00 11.32 126 ASP A O 1
ATOM 1011 N N . GLU A 1 129 ? 17.147 39.498 25.284 1.00 12.55 127 GLU A N 1
ATOM 1012 C CA . GLU A 1 129 ? 18.326 40.273 25.652 1.00 13.17 127 GLU A CA 1
ATOM 1013 C C . GLU A 1 129 ? 19.079 39.617 26.816 1.00 12.18 127 GLU A C 1
ATOM 1014 O O . GLU A 1 129 ? 20.317 39.570 26.833 1.00 12.61 127 GLU A O 1
ATOM 1020 N N . ILE A 1 130 ? 18.332 39.125 27.798 1.00 10.74 128 ILE A N 1
ATOM 1021 C CA . ILE A 1 130 ? 18.927 38.435 28.939 1.00 10.22 128 ILE A CA 1
ATOM 1022 C C . ILE A 1 130 ? 19.552 37.116 28.493 1.00 9.87 128 ILE A C 1
ATOM 1023 O O . ILE A 1 130 ? 20.668 36.781 28.884 1.00 10.16 128 ILE A O 1
ATOM 1028 N N . LYS A 1 131 ? 18.844 36.370 27.653 1.00 9.04 129 LYS A N 1
ATOM 1029 C CA . LYS A 1 131 ? 19.356 35.072 27.224 1.00 9.58 129 LYS A CA 1
ATOM 1030 C C . LYS A 1 131 ? 20.665 35.203 26.440 1.00 8.78 129 LYS A C 1
ATOM 1031 O O . LYS A 1 131 ? 21.566 34.373 26.605 1.00 8.92 129 LYS A O 1
ATOM 1037 N N . ILE A 1 132 ? 20.783 36.244 25.613 1.00 8.45 130 ILE A N 1
ATOM 1038 C CA . ILE A 1 132 ? 22.035 36.471 24.884 1.00 8.68 130 ILE A CA 1
ATOM 1039 C C . ILE A 1 132 ? 23.177 36.763 25.861 1.00 9.67 130 ILE A C 1
ATOM 1040 O O . ILE A 1 132 ? 24.272 36.217 25.718 1.00 9.94 130 ILE A O 1
ATOM 1045 N N . LYS A 1 133 ? 22.912 37.582 26.883 1.00 9.18 131 LYS A N 1
ATOM 1046 C CA . LYS A 1 133 ? 23.947 37.825 27.897 1.00 9.69 131 LYS A CA 1
ATOM 1047 C C . LYS A 1 133 ? 24.358 36.531 28.584 1.00 9.23 131 LYS A C 1
ATOM 1048 O O . LYS A 1 133 ? 25.550 36.290 28.784 1.00 9.62 131 LYS A O 1
ATOM 1054 N N . LEU A 1 134 ? 23.377 35.708 28.956 1.00 9.35 132 LEU A N 1
ATOM 1055 C CA . LEU A 1 134 ? 23.667 34.445 29.630 1.00 8.14 132 LEU A CA 1
ATOM 1056 C C . LEU A 1 134 ? 24.486 33.503 28.754 1.00 8.00 132 LEU A C 1
ATOM 1057 O O . LEU A 1 134 ? 25.389 32.826 29.249 1.00 9.12 132 LEU A O 1
ATOM 1062 N N . ILE A 1 135 ? 24.153 33.441 27.471 1.00 7.71 133 ILE A N 1
ATOM 1063 C CA . ILE A 1 135 ? 24.897 32.592 26.535 1.00 7.15 133 ILE A CA 1
ATOM 1064 C C . ILE A 1 135 ? 26.342 33.088 26.373 1.00 8.51 133 ILE A C 1
ATOM 1065 O O . ILE A 1 135 ? 27.279 32.285 26.338 1.00 8.98 133 ILE A O 1
ATOM 1070 N N . LYS A 1 136 ? 26.527 34.408 26.299 1.00 8.25 134 LYS A N 1
ATOM 1071 C CA . LYS A 1 136 ? 27.879 34.959 26.254 1.00 8.29 134 LYS A CA 1
ATOM 1072 C C . LYS A 1 136 ? 28.665 34.564 27.486 1.00 8.56 134 LYS A C 1
ATOM 1073 O O . LYS A 1 136 ? 29.826 34.166 27.385 1.00 9.98 134 LYS A O 1
ATOM 1079 N N . THR A 1 137 ? 28.041 34.664 28.656 1.00 8.50 135 THR A N 1
ATOM 1080 C CA . THR A 1 137 ? 28.747 34.344 29.894 1.00 8.42 135 THR A CA 1
ATOM 1081 C C . THR A 1 137 ? 29.103 32.859 29.962 1.00 9.29 135 THR A C 1
ATOM 1082 O O . THR A 1 137 ? 30.234 32.474 30.315 1.00 9.90 135 THR A O 1
ATOM 1086 N N . LEU A 1 138 ? 28.141 32.013 29.624 1.00 8.37 136 LEU A N 1
ATOM 1087 C CA . LEU A 1 138 ? 28.407 30.579 29.703 1.00 8.63 136 LEU A CA 1
ATOM 1088 C C . LEU A 1 138 ? 29.445 30.135 28.680 1.00 8.24 136 LEU A C 1
ATOM 1089 O O . LEU A 1 138 ? 30.361 29.376 29.016 1.00 8.62 136 LEU A O 1
ATOM 1094 N N . ALA A 1 139 ? 29.311 30.577 27.430 1.00 7.10 137 ALA A N 1
ATOM 1095 C CA . ALA A 1 139 ? 30.234 30.103 26.389 1.00 7.12 137 ALA A CA 1
ATOM 1096 C C . ALA A 1 139 ? 31.657 30.637 26.593 1.00 9.14 137 ALA A C 1
ATOM 1097 O O . ALA A 1 139 ? 32.632 29.964 26.265 1.00 9.37 137 ALA A O 1
ATOM 1099 N N . PHE A 1 140 ? 31.774 31.845 27.133 1.00 8.91 138 PHE A N 1
ATOM 1100 C CA . PHE A 1 140 ? 33.094 32.387 27.439 1.00 8.93 138 PHE A CA 1
ATOM 1101 C C . PHE A 1 140 ? 33.746 31.564 28.543 1.00 9.28 138 PHE A C 1
ATOM 1102 O O . PHE A 1 140 ? 34.862 31.053 28.386 1.00 10.29 138 PHE A O 1
ATOM 1110 N N . ASN A 1 141 ? 33.038 31.395 29.655 1.00 8.41 139 ASN A N 1
ATOM 1111 C CA . ASN A 1 141 ? 33.642 30.752 30.820 1.00 8.16 139 ASN A CA 1
ATOM 1112 C C . ASN A 1 141 ? 33.785 29.236 30.736 1.00 8.48 139 ASN A C 1
ATOM 1113 O O . ASN A 1 141 ? 34.678 28.663 31.377 1.00 9.82 139 ASN A O 1
ATOM 1118 N N . ALA A 1 142 ? 32.897 28.599 29.972 1.00 8.15 140 ALA A N 1
ATOM 1119 C CA . ALA A 1 142 ? 32.936 27.145 29.790 1.00 8.07 140 ALA A CA 1
ATOM 1120 C C . ALA A 1 142 ? 33.795 26.712 28.617 1.00 7.84 140 ALA A C 1
ATOM 1121 O O . ALA A 1 142 ? 34.132 25.529 28.508 1.00 9.51 140 ALA A O 1
ATOM 1123 N N . GLY A 1 143 ? 34.134 27.652 27.740 1.00 8.54 141 GLY A N 1
ATOM 1124 C CA . GLY A 1 143 ? 34.832 27.315 26.516 1.00 9.08 141 GLY A CA 1
ATOM 1125 C C . GLY A 1 143 ? 36.327 27.536 26.583 1.00 8.24 141 GLY A C 1
ATOM 1126 O O . GLY A 1 143 ? 36.936 27.427 27.665 1.00 8.98 141 GLY A O 1
ATOM 1127 N N . LEU A 1 144 ? 36.918 27.845 25.426 1.00 8.46 142 LEU A N 1
ATOM 1128 C CA . LEU A 1 144 ? 38.364 28.041 25.362 1.00 10.34 142 LEU A CA 1
ATOM 1129 C C . LEU A 1 144 ? 38.875 29.211 26.214 1.00 10.14 142 LEU A C 1
ATOM 1130 O O . LEU A 1 144 ? 40.053 29.234 26.587 1.00 11.67 142 LEU A O 1
ATOM 1135 N N . ASN A 1 145 ? 38.006 30.173 26.536 1.00 8.77 143 ASN A N 1
ATOM 1136 C CA . ASN A 1 145 ? 38.419 31.268 27.430 1.00 9.52 143 ASN A CA 1
ATOM 1137 C C . ASN A 1 145 ? 38.410 30.919 28.919 1.00 10.22 143 ASN A C 1
ATOM 1138 O O . ASN A 1 145 ? 38.756 31.740 29.776 1.00 13.04 143 ASN A O 1
ATOM 1143 N N . GLY A 1 146 ? 38.004 29.701 29.241 1.00 8.85 144 GLY A N 1
ATOM 1144 C CA . GLY A 1 146 ? 37.889 29.322 30.634 1.00 9.24 144 GLY A CA 1
ATOM 1145 C C . GLY A 1 146 ? 38.161 27.841 30.832 1.00 8.56 144 GLY A C 1
ATOM 1146 O O . GLY A 1 146 ? 39.302 27.373 30.725 1.00 9.16 144 GLY A O 1
ATOM 1155 N N . VAL A 1 148 ? 37.903 25.052 29.171 1.00 7.81 146 VAL A N 1
ATOM 1156 C CA . VAL A 1 148 ? 38.624 24.179 28.249 1.00 8.77 146 VAL A CA 1
ATOM 1157 C C . VAL A 1 148 ? 40.130 24.440 28.222 1.00 9.81 146 VAL A C 1
ATOM 1158 O O . VAL A 1 148 ? 40.918 23.491 28.216 1.00 9.97 146 VAL A O 1
ATOM 1162 N N . ILE A 1 149 ? 40.543 25.705 28.223 1.00 10.41 147 ILE A N 1
ATOM 1163 C CA . ILE A 1 149 ? 41.984 25.971 28.255 1.00 9.89 147 ILE A CA 1
ATOM 1164 C C . ILE A 1 149 ? 42.559 25.520 29.602 1.00 9.53 147 ILE A C 1
ATOM 1165 O O . ILE A 1 149 ? 43.690 25.037 29.663 1.00 9.93 147 ILE A O 1
ATOM 1170 N N . GLY A 1 150 ? 41.791 25.669 30.686 1.00 9.70 148 GLY A N 1
ATOM 1171 C CA . GLY A 1 150 ? 42.208 25.161 31.981 1.00 9.88 148 GLY A CA 1
ATOM 1172 C C . GLY A 1 150 ? 42.470 23.662 31.969 1.00 11.02 148 GLY A C 1
ATOM 1173 O O . GLY A 1 150 ? 43.494 23.176 32.465 1.00 11.80 148 GLY A O 1
ATOM 1174 N N . GLN A 1 151 ? 41.549 22.912 31.385 1.00 9.96 149 GLN A N 1
ATOM 1175 C CA . GLN A 1 151 ? 41.741 21.470 31.274 1.00 11.06 149 GLN A CA 1
ATOM 1176 C C . GLN A 1 151 ? 42.904 21.090 30.347 1.00 10.25 149 GLN A C 1
ATOM 1177 O O . GLN A 1 151 ? 43.681 20.169 30.655 1.00 11.07 149 GLN A O 1
ATOM 1183 N N . ALA A 1 152 ? 43.055 21.802 29.231 1.00 10.10 150 ALA A N 1
ATOM 1184 C CA . ALA A 1 152 ? 44.174 21.509 28.325 1.00 9.26 150 ALA A CA 1
ATOM 1185 C C . ALA A 1 152 ? 45.505 21.725 29.046 1.00 9.28 150 ALA A C 1
ATOM 1186 O O . ALA A 1 152 ? 46.443 20.922 28.922 1.00 11.17 150 ALA A O 1
ATOM 1188 N N . ILE A 1 153 ? 45.589 22.818 29.799 1.00 9.82 151 ILE A N 1
ATOM 1189 C CA . ILE A 1 153 ? 46.797 23.097 30.564 1.00 10.43 151 ILE A CA 1
ATOM 1190 C C . ILE A 1 153 ? 47.014 22.028 31.644 1.00 11.11 151 ILE A C 1
ATOM 1191 O O . ILE A 1 153 ? 48.125 21.508 31.809 1.00 12.30 151 ILE A O 1
ATOM 1196 N N . ASP A 1 154 ? 45.957 21.687 32.373 1.00 11.58 152 ASP A N 1
ATOM 1197 C CA . ASP A 1 154 ? 46.061 20.661 33.420 1.00 12.77 152 ASP A CA 1
ATOM 1198 C C . ASP A 1 154 ? 46.597 19.335 32.852 1.00 12.22 152 ASP A C 1
ATOM 1199 O O . ASP A 1 154 ? 47.520 18.713 33.417 1.00 13.30 152 ASP A O 1
ATOM 1204 N N . CYS A 1 155 ? 46.039 18.914 31.722 1.00 11.96 153 CYS A N 1
ATOM 1205 C CA . CYS A 1 155 ? 46.480 17.670 31.103 1.00 12.61 153 CYS A CA 1
ATOM 1206 C C . CYS A 1 155 ? 47.911 17.757 30.591 1.00 12.74 153 CYS A C 1
ATOM 1207 O O . CYS A 1 155 ? 48.727 16.861 30.847 1.00 14.40 153 CYS A O 1
ATOM 1210 N N . PHE A 1 156 ? 48.241 18.831 29.880 1.00 11.42 154 PHE A N 1
ATOM 1211 C CA . PHE A 1 156 ? 49.575 18.895 29.302 1.00 12.32 154 PHE A CA 1
ATOM 1212 C C . PHE A 1 156 ? 50.672 19.023 30.352 1.00 13.26 154 PHE A C 1
ATOM 1213 O O . PHE A 1 156 ? 51.754 18.451 30.184 1.00 13.82 154 PHE A O 1
ATOM 1221 N N . PHE A 1 157 ? 50.408 19.760 31.430 1.00 12.76 155 PHE A N 1
ATOM 1222 C CA . PHE A 1 157 ? 51.452 20.029 32.419 1.00 12.74 155 PHE A CA 1
ATOM 1223 C C . PHE A 1 157 ? 51.378 19.114 33.642 1.00 13.93 155 PHE A C 1
ATOM 1224 O O . PHE A 1 157 ? 52.083 19.324 34.627 1.00 14.82 155 PHE A O 1
ATOM 1232 N N . GLU A 1 158 ? 50.552 18.070 33.567 1.00 15.01 156 GLU A N 1
ATOM 1233 C CA . GLU A 1 158 ? 50.418 17.124 34.677 1.00 17.41 156 GLU A CA 1
ATOM 1234 C C . GLU A 1 158 ? 51.781 16.583 35.113 1.00 17.70 156 GLU A C 1
ATOM 1235 O O . GLU A 1 158 ? 52.020 16.382 36.306 1.00 18.97 156 GLU A O 1
ATOM 1241 N N . ASP A 1 159 ? 52.668 16.374 34.141 1.00 15.40 157 ASP A N 1
ATOM 1242 C CA . ASP A 1 159 ? 53.973 15.788 34.395 1.00 16.58 157 ASP A CA 1
ATOM 1243 C C . ASP A 1 159 ? 55.113 16.784 34.207 1.00 15.86 157 ASP A C 1
ATOM 1244 O O . ASP A 1 159 ? 56.252 16.388 33.949 1.00 17.75 157 ASP A O 1
ATOM 1249 N N . LYS A 1 160 ? 54.813 18.070 34.361 1.00 13.15 158 LYS A N 1
ATOM 1250 C CA . LYS A 1 160 ? 55.798 19.130 34.158 1.00 12.98 158 LYS A CA 1
ATOM 1251 C C . LYS A 1 160 ? 55.735 20.138 35.301 1.00 13.04 158 LYS A C 1
ATOM 1252 O O . LYS A 1 160 ? 54.709 20.272 35.972 1.00 15.78 158 LYS A O 1
ATOM 1258 N N . ARG A 1 161 ? 56.831 20.850 35.520 1.00 12.17 159 ARG A N 1
ATOM 1259 C CA . ARG A 1 161 ? 56.891 21.802 36.625 1.00 12.28 159 ARG A CA 1
ATOM 1260 C C . ARG A 1 161 ? 56.232 23.132 36.263 1.00 13.93 159 ARG A C 1
ATOM 1261 O O . ARG A 1 161 ? 56.576 23.758 35.244 1.00 17.04 159 ARG A O 1
ATOM 1269 N N . LEU A 1 162 ? 55.290 23.554 37.105 1.00 13.20 160 LEU A N 1
ATOM 1270 C CA . LEU A 1 162 ? 54.617 24.841 36.962 1.00 14.82 160 LEU A CA 1
ATOM 1271 C C . LEU A 1 162 ? 55.083 25.797 38.042 1.00 15.00 160 LEU A C 1
ATOM 1272 O O . LEU A 1 162 ? 55.399 25.379 39.161 1.00 15.74 160 LEU A O 1
ATOM 1277 N N . SER A 1 163 ? 55.097 27.081 37.704 1.00 14.86 161 SER A N 1
ATOM 1278 C CA . SER A 1 163 ? 55.320 28.134 38.676 1.00 15.76 161 SER A CA 1
ATOM 1279 C C . SER A 1 163 ? 54.012 28.380 39.414 1.00 15.98 161 SER A C 1
ATOM 1280 O O . SER A 1 163 ? 52.951 27.904 38.998 1.00 15.74 161 SER A O 1
ATOM 1283 N N . LEU A 1 164 ? 54.084 29.152 40.489 1.00 17.06 162 LEU A N 1
ATOM 1284 C CA . LEU A 1 164 ? 52.893 29.523 41.248 1.00 18.19 162 LEU A CA 1
ATOM 1285 C C . LEU A 1 164 ? 51.905 30.269 40.359 1.00 17.64 162 LEU A C 1
ATOM 1286 O O . LEU A 1 164 ? 50.711 29.963 40.347 1.00 18.18 162 LEU A O 1
ATOM 1291 N N . ASN A 1 165 ? 52.393 31.254 39.611 1.00 17.19 163 ASN A N 1
ATOM 1292 C CA . ASN A 1 165 ? 51.493 32.009 38.732 1.00 18.11 163 ASN A CA 1
ATOM 1293 C C . ASN A 1 165 ? 50.819 31.118 37.681 1.00 16.76 163 ASN A C 1
ATOM 1294 O O . ASN A 1 165 ? 49.630 31.281 37.362 1.00 16.75 163 ASN A O 1
ATOM 1299 N N . GLU A 1 166 ? 51.572 30.156 37.160 1.00 15.99 164 GLU A N 1
ATOM 1300 C CA . GLU A 1 166 ? 51.030 29.220 36.180 1.00 14.42 164 GLU A CA 1
ATOM 1301 C C . GLU A 1 166 ? 49.978 28.301 36.793 1.00 13.08 164 GLU A C 1
ATOM 1302 O O . GLU A 1 166 ? 48.932 28.036 36.185 1.00 12.84 164 GLU A O 1
ATOM 1308 N N . LEU A 1 167 ? 50.248 27.837 38.010 1.00 13.06 165 LEU A N 1
ATOM 1309 C CA . LEU A 1 167 ? 49.296 26.982 38.708 1.00 13.96 165 LEU A CA 1
ATOM 1310 C C . LEU A 1 167 ? 48.014 27.760 39.015 1.00 14.36 165 LEU A C 1
ATOM 1311 O O . LEU A 1 167 ? 46.919 27.237 38.843 1.00 13.83 165 LEU A O 1
ATOM 1316 N N . GLU A 1 168 ? 48.156 29.019 39.432 1.00 14.68 166 GLU A N 1
ATOM 1317 C CA . GLU A 1 168 ? 46.996 29.880 39.649 1.00 15.40 166 GLU A CA 1
ATOM 1318 C C . GLU A 1 168 ? 46.189 30.054 38.368 1.00 14.71 166 GLU A C 1
ATOM 1319 O O . GLU A 1 168 ? 44.960 29.980 38.385 1.00 15.81 166 GLU A O 1
ATOM 1325 N N . PHE A 1 169 ? 46.879 30.273 37.254 1.00 13.66 167 PHE A N 1
ATOM 1326 C CA . PHE A 1 169 ? 46.217 30.441 35.953 1.00 13.30 167 PHE A CA 1
ATOM 1327 C C . PHE A 1 169 ? 45.422 29.181 35.609 1.00 11.99 167 PHE A C 1
ATOM 1328 O O . PHE A 1 169 ? 44.248 29.241 35.207 1.00 12.68 167 PHE A O 1
ATOM 1336 N N . LEU A 1 170 ? 46.082 28.038 35.765 1.00 11.86 168 LEU A N 1
ATOM 1337 C CA . LEU A 1 170 ? 45.460 26.743 35.478 1.00 11.15 168 LEU A CA 1
ATOM 1338 C C . LEU A 1 170 ? 44.127 26.619 36.210 1.00 12.11 168 LEU A C 1
ATOM 1339 O O . LEU A 1 170 ? 43.092 26.377 35.598 1.00 12.16 168 LEU A O 1
ATOM 1344 N N . HIS A 1 171 ? 44.155 26.779 37.524 1.00 12.76 169 HIS A N 1
ATOM 1345 C CA . HIS A 1 171 ? 42.958 26.544 38.323 1.00 12.06 169 HIS A CA 1
ATOM 1346 C C . HIS A 1 171 ? 41.901 27.614 38.126 1.00 11.38 169 HIS A C 1
ATOM 1347 O O . HIS A 1 171 ? 40.707 27.323 38.145 1.00 11.35 169 HIS A O 1
ATOM 1354 N N . THR A 1 172 ? 42.322 28.856 37.945 1.00 11.04 170 THR A N 1
ATOM 1355 C CA . THR A 1 172 ? 41.337 29.899 37.723 1.00 11.76 170 THR A CA 1
ATOM 1356 C C . THR A 1 172 ? 40.550 29.603 36.455 1.00 11.06 170 THR A C 1
ATOM 1357 O O . THR A 1 172 ? 39.346 29.834 36.416 1.00 11.71 170 THR A O 1
ATOM 1361 N N . HIS A 1 173 ? 41.206 29.061 35.433 1.00 10.84 171 HIS A N 1
ATOM 1362 C CA . HIS A 1 173 ? 40.509 28.782 34.188 1.00 10.28 171 HIS A CA 1
ATOM 1363 C C . HIS A 1 173 ? 39.738 27.471 34.266 1.00 10.31 171 HIS A C 1
ATOM 1364 O O . HIS A 1 173 ? 38.582 27.401 33.822 1.00 10.20 171 HIS A O 1
ATOM 1371 N N . LYS A 1 174 ? 40.377 26.431 34.816 1.00 10.17 172 LYS A N 1
ATOM 1372 C CA . LYS A 1 174 ? 39.781 25.101 34.817 1.00 10.95 172 LYS A CA 1
ATOM 1373 C C . LYS A 1 174 ? 38.495 25.025 35.644 1.00 10.80 172 LYS A C 1
ATOM 1374 O O . LYS A 1 174 ? 37.499 24.440 35.197 1.00 11.89 172 LYS A O 1
ATOM 1380 N N . THR A 1 175 ? 38.501 25.609 36.841 1.00 9.62 173 THR A N 1
ATOM 1381 C CA . THR A 1 175 ? 37.313 25.534 37.700 1.00 11.33 173 THR A CA 1
ATOM 1382 C C . THR A 1 175 ? 36.744 26.857 38.162 1.00 10.43 173 THR A C 1
ATOM 1383 O O . THR A 1 175 ? 35.515 26.981 38.314 1.00 10.70 173 THR A O 1
ATOM 1387 N N . ALA A 1 176 ? 37.587 27.863 38.386 1.00 9.44 174 ALA A N 1
ATOM 1388 C CA . ALA A 1 176 ? 37.049 29.072 39.018 1.00 9.23 174 ALA A CA 1
ATOM 1389 C C . ALA A 1 176 ? 36.145 29.866 38.080 1.00 8.90 174 ALA A C 1
ATOM 1390 O O . ALA A 1 176 ? 35.158 30.442 38.518 1.00 9.55 174 ALA A O 1
ATOM 1392 N N . ARG A 1 177 ? 36.478 29.912 36.792 1.00 9.42 175 ARG A N 1
ATOM 1393 C CA . ARG A 1 177 ? 35.687 30.744 35.890 1.00 9.29 175 ARG A CA 1
ATOM 1394 C C . ARG A 1 177 ? 34.243 30.270 35.760 1.00 9.75 175 ARG A C 1
ATOM 1395 O O . ARG A 1 177 ? 33.340 31.086 35.688 1.00 10.29 175 ARG A O 1
ATOM 1403 N N . LEU A 1 178 ? 34.016 28.957 35.756 1.00 9.56 176 LEU A N 1
ATOM 1404 C CA . LEU A 1 178 ? 32.648 28.445 35.664 1.00 9.83 176 LEU A CA 1
ATOM 1405 C C . LEU A 1 178 ? 31.848 28.706 36.955 1.00 9.89 176 LEU A C 1
ATOM 1406 O O . LEU A 1 178 ? 30.641 28.970 36.903 1.00 10.48 176 LEU A O 1
ATOM 1411 N N . ILE A 1 179 ? 32.518 28.646 38.110 1.00 9.28 177 ILE A N 1
ATOM 1412 C CA . ILE A 1 179 ? 31.895 29.014 39.388 1.00 9.15 177 ILE A CA 1
ATOM 1413 C C . ILE A 1 179 ? 31.521 30.504 39.403 1.00 8.85 177 ILE A C 1
ATOM 1414 O O . ILE A 1 179 ? 30.392 30.879 39.762 1.00 10.57 177 ILE A O 1
ATOM 1419 N N . ALA A 1 180 ? 32.453 31.349 38.986 1.00 9.05 178 ALA A N 1
ATOM 1420 C CA . ALA A 1 180 ? 32.176 32.783 38.837 1.00 8.76 178 ALA A CA 1
ATOM 1421 C C . ALA A 1 180 ? 31.025 33.026 37.852 1.00 8.69 178 ALA A C 1
ATOM 1422 O O . ALA A 1 180 ? 30.149 33.881 38.073 1.00 9.65 178 ALA A O 1
ATOM 1424 N N . ALA A 1 181 ? 31.017 32.272 36.759 1.00 8.97 179 ALA A N 1
ATOM 1425 C CA . ALA A 1 181 ? 29.949 32.413 35.768 1.00 9.02 179 ALA A CA 1
ATOM 1426 C C . ALA A 1 181 ? 28.579 32.082 36.362 1.00 8.55 179 ALA A C 1
ATOM 1427 O O . ALA A 1 181 ? 27.596 32.735 36.051 1.00 10.43 179 ALA A O 1
ATOM 1429 N N . ALA A 1 182 ? 28.509 31.063 37.215 1.00 9.12 180 ALA A N 1
ATOM 1430 C CA . ALA A 1 182 ? 27.230 30.702 37.811 1.00 10.04 180 ALA A CA 1
ATOM 1431 C C . ALA A 1 182 ? 26.661 31.877 38.594 1.00 8.87 180 ALA A C 1
ATOM 1432 O O . ALA A 1 182 ? 25.475 32.209 38.476 1.00 10.16 180 ALA A O 1
ATOM 1434 N N . LEU A 1 183 ? 27.506 32.505 39.408 1.00 8.43 181 LEU A N 1
ATOM 1435 C CA . LEU A 1 183 ? 27.088 33.679 40.178 1.00 8.75 181 LEU A CA 1
ATOM 1436 C C . LEU A 1 183 ? 26.713 34.840 39.254 1.00 8.63 181 LEU A C 1
ATOM 1437 O O . LEU A 1 183 ? 25.659 35.459 39.437 1.00 9.50 181 LEU A O 1
ATOM 1442 N N . LYS A 1 184 ? 27.556 35.126 38.257 1.00 8.97 182 LYS A N 1
ATOM 1443 C CA . LYS A 1 184 ? 27.289 36.253 37.356 1.00 8.69 182 LYS A CA 1
ATOM 1444 C C . LYS A 1 184 ? 25.997 36.031 36.559 1.00 8.96 182 LYS A C 1
ATOM 1445 O O . LYS A 1 184 ? 25.226 36.957 36.335 1.00 10.13 182 LYS A O 1
ATOM 1459 N N . GLY A 1 186 ? 23.372 34.405 37.578 1.00 9.22 184 GLY A N 1
ATOM 1460 C CA . GLY A 1 186 ? 22.272 34.763 38.476 1.00 9.77 184 GLY A CA 1
ATOM 1461 C C . GLY A 1 186 ? 22.018 36.273 38.430 1.00 9.72 184 GLY A C 1
ATOM 1462 O O . GLY A 1 186 ? 20.867 36.732 38.372 1.00 9.81 184 GLY A O 1
ATOM 1463 N N . CYS A 1 187 ? 23.090 37.053 38.424 1.00 9.69 185 CYS A N 1
ATOM 1464 C CA . CYS A 1 187 ? 22.967 38.509 38.378 1.00 9.94 185 CYS A CA 1
ATOM 1465 C C . CYS A 1 187 ? 22.334 38.948 37.059 1.00 9.78 185 CYS A C 1
ATOM 1466 O O . CYS A 1 187 ? 21.481 39.856 37.027 1.00 10.90 185 CYS A O 1
ATOM 1469 N N . GLU A 1 188 ? 22.748 38.314 35.966 1.00 9.79 186 GLU A N 1
ATOM 1470 C CA . GLU A 1 188 ? 22.232 38.686 34.653 1.00 9.77 186 GLU A CA 1
ATOM 1471 C C . GLU A 1 188 ? 20.741 38.383 34.514 1.00 9.31 186 GLU A C 1
ATOM 1472 O O . GLU A 1 188 ? 19.990 39.180 33.935 1.00 10.77 186 GLU A O 1
ATOM 1478 N N . ILE A 1 189 ? 20.301 37.243 35.045 1.00 9.68 187 ILE A N 1
ATOM 1479 C CA . ILE A 1 189 ? 18.861 36.946 35.069 1.00 10.43 187 ILE A CA 1
AT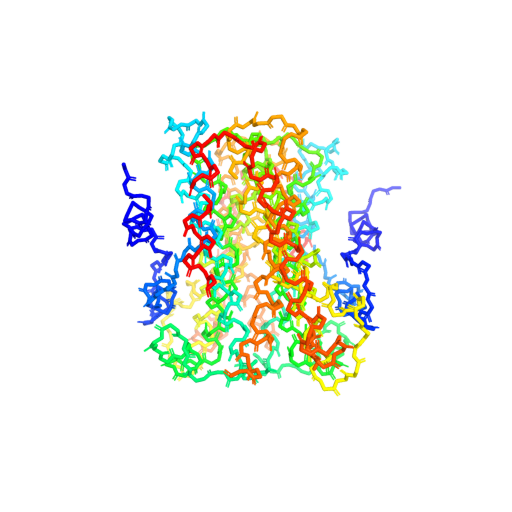OM 1480 C C . ILE A 1 189 ? 18.078 38.087 35.735 1.00 10.03 187 ILE A C 1
ATOM 1481 O O . ILE A 1 189 ? 16.990 38.488 35.268 1.00 11.28 187 ILE A O 1
ATOM 1486 N N . CYS A 1 190 ? 18.637 38.607 36.824 1.00 11.03 188 CYS A N 1
ATOM 1487 C CA . CYS A 1 190 ? 18.001 39.661 37.611 1.00 12.07 188 CYS A CA 1
ATOM 1488 C C . CYS A 1 190 ? 18.233 41.066 37.066 1.00 12.44 188 CYS A C 1
ATOM 1489 O O . CYS A 1 190 ? 17.719 42.046 37.631 1.00 12.84 188 CYS A O 1
ATOM 1492 N N . GLU A 1 191 ? 19.021 41.161 35.996 1.00 12.47 189 GLU A N 1
ATOM 1493 C CA . GLU A 1 191 ? 19.385 42.447 35.403 1.00 12.98 189 GLU A CA 1
ATOM 1494 C C . GLU A 1 191 ? 20.036 43.356 36.452 1.00 13.32 189 GLU A C 1
ATOM 1495 O O . GLU A 1 191 ? 19.802 44.573 36.493 1.00 13.74 189 GLU A O 1
ATOM 1501 N N . LEU A 1 192 ? 20.877 42.756 37.297 1.00 12.64 190 LEU A N 1
ATOM 1502 C CA . LEU A 1 192 ? 21.643 43.515 38.281 1.00 12.25 190 LEU A CA 1
ATOM 1503 C C . LEU A 1 192 ? 22.681 44.386 37.581 1.00 12.77 190 LEU A C 1
ATOM 1504 O O . LEU A 1 192 ? 23.223 44.013 36.534 1.00 14.30 190 LEU A O 1
ATOM 1509 N N . ASN A 1 193 ? 22.940 45.562 38.141 1.00 12.86 191 ASN A N 1
ATOM 1510 C CA . ASN A 1 193 ? 23.897 46.473 37.542 1.00 11.99 191 ASN A CA 1
ATOM 1511 C C . ASN A 1 193 ? 25.279 45.819 37.364 1.00 12.89 191 ASN A C 1
ATOM 1512 O O . ASN A 1 193 ? 25.641 44.874 38.082 1.00 12.44 191 ASN A O 1
ATOM 1517 N N . ASN A 1 194 ? 26.042 46.321 36.398 1.00 13.04 192 ASN A N 1
ATOM 1518 C CA . ASN A 1 194 ? 27.356 45.756 36.113 1.00 13.37 192 ASN A CA 1
ATOM 1519 C C . ASN A 1 194 ? 28.334 45.838 37.271 1.00 12.18 192 ASN A C 1
ATOM 1520 O O . ASN A 1 194 ? 29.190 44.962 37.422 1.00 12.80 192 ASN A O 1
ATOM 1525 N N . GLU A 1 195 ? 28.243 46.889 38.077 1.00 11.58 193 GLU A N 1
ATOM 1526 C CA . GLU A 1 195 ? 29.217 47.047 39.153 1.00 12.56 193 GLU A CA 1
ATOM 1527 C C . GLU A 1 195 ? 29.111 45.915 40.173 1.00 12.24 193 GLU A C 1
ATOM 1528 O O . GLU A 1 195 ? 30.112 45.270 40.505 1.00 13.16 193 GLU A O 1
ATOM 1534 N N . GLU A 1 196 ? 27.901 45.645 40.653 1.00 11.78 194 GLU A N 1
ATOM 1535 C CA . GLU A 1 196 ? 27.733 44.563 41.615 1.00 12.15 194 GLU A CA 1
ATOM 1536 C C . GLU A 1 196 ? 27.916 43.206 40.947 1.00 10.96 194 GLU A C 1
ATOM 1537 O O . GLU A 1 196 ? 28.419 42.265 41.582 1.00 12.63 194 GLU A O 1
ATOM 1543 N N . SER A 1 197 ? 27.504 43.089 39.683 1.00 10.80 195 SER A N 1
ATOM 1544 C CA . SER A 1 197 ? 27.660 41.814 38.980 1.00 12.38 195 SER A CA 1
ATOM 1545 C C . SER A 1 197 ? 29.134 41.466 38.838 1.00 11.69 195 SER A C 1
ATOM 1546 O O . SER A 1 197 ? 29.520 40.317 39.016 1.00 12.00 195 SER A O 1
ATOM 1549 N N . ASN A 1 198 ? 29.963 42.459 38.525 1.00 11.63 196 ASN A N 1
ATOM 1550 C CA . ASN A 1 198 ? 31.395 42.214 38.367 1.00 12.82 196 ASN A CA 1
ATOM 1551 C C . ASN A 1 198 ? 32.031 41.850 39.712 1.00 11.97 196 ASN A C 1
ATOM 1552 O O . ASN A 1 198 ? 32.935 41.023 39.775 1.00 12.46 196 ASN A O 1
ATOM 1557 N N . GLN A 1 199 ? 31.576 42.483 40.790 1.00 11.33 197 GLN A N 1
ATOM 1558 C CA . GLN A 1 199 ? 32.094 42.153 42.121 1.00 12.65 197 GLN A CA 1
ATOM 1559 C C . GLN A 1 199 ? 31.776 40.711 42.480 1.00 11.87 197 GLN A C 1
ATOM 1560 O O . GLN A 1 199 ? 32.599 40.006 43.072 1.00 13.87 197 GLN A O 1
ATOM 1566 N N . ILE A 1 200 ? 30.574 40.275 42.123 1.00 10.24 198 ILE A N 1
ATOM 1567 C CA . ILE A 1 200 ? 30.136 38.921 42.457 1.00 11.54 198 ILE A CA 1
ATOM 1568 C C . ILE A 1 200 ? 30.885 37.876 41.607 1.00 10.66 198 ILE A C 1
ATOM 1569 O O . ILE A 1 200 ? 31.261 36.817 42.106 1.00 10.16 198 ILE A O 1
ATOM 1574 N N . TYR A 1 201 ? 31.144 38.185 40.340 1.00 10.50 199 TYR A N 1
ATOM 1575 C CA . TYR A 1 201 ? 31.994 37.320 39.518 1.00 11.41 199 TYR A CA 1
ATOM 1576 C C . TYR A 1 201 ? 33.376 37.159 40.162 1.00 11.52 199 TYR A C 1
ATOM 1577 O O . TYR A 1 201 ? 33.900 36.052 40.274 1.00 11.59 199 TYR A O 1
ATOM 1586 N N . LYS A 1 202 ? 33.957 38.267 40.611 1.00 11.92 200 LYS A N 1
ATOM 1587 C CA . LYS A 1 202 ? 35.271 38.213 41.250 1.00 12.91 200 LYS A CA 1
ATOM 1588 C C . LYS A 1 202 ? 35.256 37.393 42.537 1.00 12.73 200 LYS A C 1
ATOM 1589 O O . LYS A 1 202 ? 36.221 36.690 42.844 1.00 13.62 200 LYS A O 1
ATOM 1595 N N . LEU A 1 203 ? 34.154 37.442 43.277 1.00 12.74 201 LEU A N 1
ATOM 1596 C CA . LEU A 1 203 ? 34.019 36.593 44.459 1.00 12.73 201 LEU A CA 1
ATOM 1597 C C . LEU A 1 203 ? 34.007 35.118 44.057 1.00 11.69 201 LEU A C 1
ATOM 1598 O O . LEU A 1 203 ? 34.662 34.288 44.697 1.00 13.05 201 LEU A O 1
ATOM 1603 N N . GLY A 1 204 ? 33.288 34.790 42.986 1.00 11.34 202 GLY A N 1
ATOM 1604 C CA . GLY A 1 204 ? 33.320 33.423 42.470 1.00 11.63 202 GLY A CA 1
ATOM 1605 C C . GLY A 1 204 ? 34.726 32.944 42.122 1.00 10.92 202 GLY A C 1
ATOM 1606 O O . GLY A 1 204 ? 35.089 31.800 42.414 1.00 12.54 202 GLY A O 1
ATOM 1607 N N . LEU A 1 205 ? 35.533 33.816 41.516 1.00 11.52 203 LEU A N 1
ATOM 1608 C CA . LEU A 1 205 ? 36.910 33.444 41.169 1.00 11.40 203 LEU A CA 1
ATOM 1609 C C . LEU A 1 205 ? 37.690 33.105 42.426 1.00 12.14 203 LEU A C 1
ATOM 1610 O O . LEU A 1 205 ? 38.475 32.148 42.451 1.00 13.60 203 LEU A O 1
ATOM 1615 N N . LYS A 1 206 ? 37.485 33.904 43.471 1.00 12.99 204 LYS A N 1
ATOM 1616 C CA . LYS A 1 206 ? 38.193 33.683 44.731 1.00 15.42 204 LYS A CA 1
ATOM 1617 C C . LYS A 1 206 ? 37.765 32.363 45.375 1.00 15.37 204 LYS A C 1
ATOM 1618 O O . LYS A 1 206 ? 38.593 31.603 45.864 1.00 17.16 204 LYS A O 1
ATOM 1624 N N . LEU A 1 207 ? 36.470 32.081 45.356 1.00 14.21 205 LEU A N 1
ATOM 1625 C CA . LEU A 1 207 ? 35.970 30.834 45.927 1.00 14.83 205 LEU A CA 1
ATOM 1626 C C . LEU A 1 207 ? 36.584 29.649 45.200 1.00 14.17 205 LEU A C 1
ATOM 1627 O O . LEU A 1 207 ? 37.000 28.675 45.827 1.00 15.60 205 LEU A O 1
ATOM 1632 N N . GLY A 1 208 ? 36.632 29.734 43.870 1.00 13.76 206 GLY A N 1
ATOM 1633 C CA . GLY A 1 208 ? 37.208 28.663 43.081 1.00 13.23 206 GLY A CA 1
ATOM 1634 C C . GLY A 1 208 ? 38.643 28.370 43.486 1.00 13.75 206 GLY A C 1
ATOM 1635 O O . GLY A 1 208 ? 39.035 27.207 43.641 1.00 15.85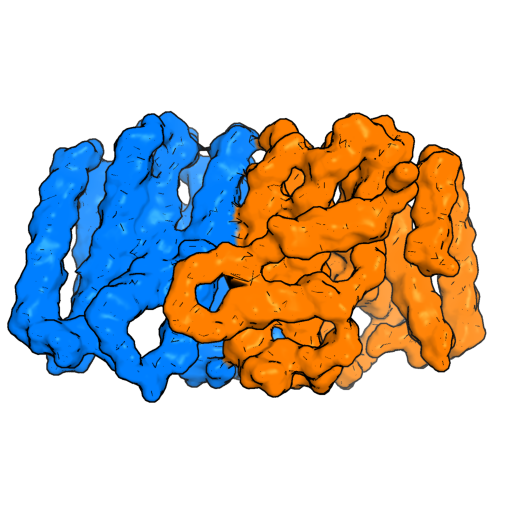 206 GLY A O 1
ATOM 1636 N N . LEU A 1 209 ? 39.434 29.427 43.646 1.00 14.82 207 LEU A N 1
ATOM 1637 C CA . LEU A 1 209 ? 40.832 29.300 44.059 1.00 18.83 207 LEU A CA 1
ATOM 1638 C C . LEU A 1 209 ? 40.940 28.715 45.463 1.00 17.90 207 LEU A C 1
ATOM 1639 O O . LEU A 1 209 ? 41.755 27.825 45.719 1.00 19.84 207 LEU A O 1
ATOM 1644 N N . ILE A 1 210 ? 40.126 29.229 46.380 1.00 16.58 208 ILE A N 1
ATOM 1645 C CA . ILE A 1 210 ? 40.115 28.725 47.748 1.00 18.89 208 ILE A CA 1
ATOM 1646 C C . ILE A 1 210 ? 39.856 27.224 47.755 1.00 19.53 208 ILE A C 1
ATOM 1647 O O . ILE A 1 210 ? 40.524 26.469 48.465 1.00 19.98 208 ILE A O 1
ATOM 1652 N N . PHE A 1 211 ? 38.895 26.779 46.951 1.00 18.99 209 PHE A N 1
ATOM 1653 C CA . PHE A 1 211 ? 38.548 25.363 46.963 1.00 20.42 209 PHE A CA 1
ATOM 1654 C C . PHE A 1 211 ? 39.733 24.504 46.527 1.00 21.39 209 PHE A C 1
ATOM 1655 O O . PHE A 1 211 ? 39.979 23.443 47.097 1.00 23.10 209 PHE A O 1
ATOM 1663 N N . GLN A 1 212 ? 40.467 24.958 45.517 1.00 20.87 210 GLN A N 1
ATOM 1664 C CA A GLN A 1 212 ? 41.596 24.188 45.011 0.47 20.64 210 GLN A CA 1
ATOM 1665 C CA B GLN A 1 212 ? 41.596 24.183 45.012 0.53 20.80 210 GLN A CA 1
ATOM 1666 C C . GLN A 1 212 ? 42.775 24.163 45.981 1.00 21.36 210 GLN A C 1
ATOM 1667 O O . GLN A 1 212 ? 43.437 23.129 46.148 1.00 23.09 210 GLN A O 1
ATOM 1678 N N . ILE A 1 213 ? 43.050 25.295 46.620 1.00 21.12 211 ILE A N 1
ATOM 1679 C CA . ILE A 1 213 ? 44.106 25.332 47.629 1.00 22.18 211 ILE A CA 1
ATOM 1680 C C . ILE A 1 213 ? 43.737 24.398 48.761 1.00 23.73 211 ILE A C 1
ATOM 1681 O O . ILE A 1 213 ? 44.572 23.627 49.233 1.00 23.68 211 ILE A O 1
ATOM 1686 N N . ASN A 1 214 ? 42.477 24.453 49.181 1.00 24.92 212 ASN A N 1
ATOM 1687 C CA . ASN A 1 214 ? 41.967 23.572 50.232 1.00 26.40 212 ASN A CA 1
ATOM 1688 C C . ASN A 1 214 ? 42.173 22.100 49.887 1.00 28.16 212 ASN A C 1
ATOM 1689 O O . ASN A 1 214 ? 42.554 21.305 50.746 1.00 28.53 212 ASN A O 1
ATOM 1694 N N . ASP A 1 215 ? 41.909 21.737 48.633 1.00 28.46 213 ASP A N 1
ATOM 1695 C CA . ASP A 1 215 ? 42.135 20.362 48.187 1.00 30.62 213 ASP A CA 1
ATOM 1696 C C . ASP A 1 215 ? 43.600 19.949 48.292 1.00 30.75 213 ASP A C 1
ATOM 1697 O O . ASP A 1 215 ? 43.908 18.844 48.749 1.00 31.44 213 ASP A O 1
ATOM 1702 N N . ASP A 1 216 ? 44.507 20.828 47.877 1.00 29.83 214 ASP A N 1
ATOM 1703 C CA . ASP A 1 216 ? 45.934 20.520 47.961 1.00 30.09 214 ASP A CA 1
ATOM 1704 C C . ASP A 1 216 ? 46.368 2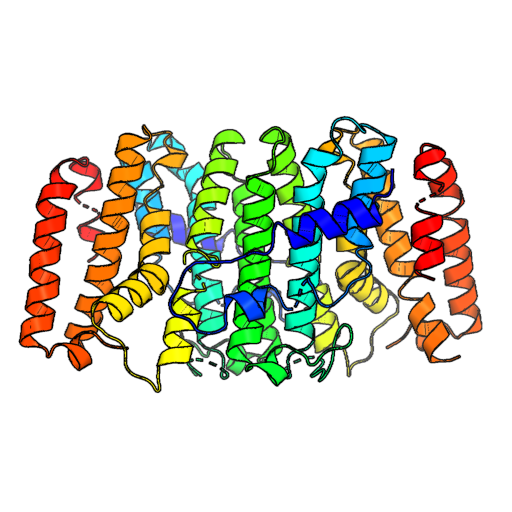0.345 49.416 1.00 29.94 214 ASP A C 1
ATOM 1705 O O . ASP A 1 216 ? 47.236 19.528 49.723 1.00 30.16 214 ASP A O 1
ATOM 1710 N N . ILE A 1 217 ? 45.760 21.109 50.316 1.00 29.20 215 ILE A N 1
ATOM 1711 C CA . ILE A 1 217 ? 46.098 20.998 51.730 1.00 29.96 215 ILE A CA 1
ATOM 1712 C C . ILE A 1 217 ? 45.584 19.670 52.265 1.00 31.92 215 ILE A C 1
ATOM 1713 O O . ILE A 1 217 ? 46.298 18.947 52.968 1.00 32.46 215 ILE A O 1
ATOM 1718 N N . ILE A 1 218 ? 44.351 19.339 51.904 1.00 33.44 216 ILE A N 1
ATOM 1719 C CA . ILE A 1 218 ? 43.728 18.096 52.346 1.00 36.52 216 ILE A CA 1
ATOM 1720 C C . ILE A 1 218 ? 44.483 16.855 51.873 1.00 38.47 216 ILE A C 1
ATOM 1721 O O . ILE A 1 218 ? 44.567 15.853 52.590 1.00 39.21 216 ILE A O 1
ATOM 1726 N N . ASP A 1 219 ? 45.044 16.922 50.671 1.00 40.30 217 ASP A N 1
ATOM 1727 C CA . ASP A 1 219 ? 45.775 15.784 50.121 1.00 41.87 217 ASP A CA 1
ATOM 1728 C C . ASP A 1 219 ? 46.989 15.404 50.963 1.00 42.71 217 ASP A C 1
ATOM 1729 O O . ASP A 1 219 ? 47.285 14.223 51.136 1.00 42.47 217 ASP A O 1
ATOM 1734 N N . VAL A 1 220 ? 47.685 16.402 51.495 1.00 43.36 218 VAL A N 1
ATOM 1735 C CA . VAL A 1 220 ? 48.858 16.130 52.319 1.00 44.93 218 VAL A CA 1
ATOM 1736 C C . VAL A 1 220 ? 48.477 15.834 53.770 1.00 46.61 218 VAL A C 1
ATOM 1737 O O . VAL A 1 220 ? 49.308 15.373 54.556 1.00 47.18 218 VAL A O 1
ATOM 1741 N N . THR A 1 221 ? 47.221 16.096 54.123 1.00 47.70 219 THR A N 1
ATOM 1742 C CA . THR A 1 221 ? 46.720 15.743 55.446 1.00 48.93 219 THR A CA 1
ATOM 1743 C C . THR A 1 221 ? 46.021 14.386 55.404 1.00 49.86 219 THR A C 1
ATOM 1744 O O . THR A 1 221 ? 44.791 14.309 55.339 1.00 50.40 219 THR A O 1
ATOM 1748 N N . ASN A 1 238 ? 52.157 19.036 40.659 1.00 30.88 236 ASN A N 1
ATOM 1749 C CA . ASN A 1 238 ? 52.062 20.462 40.969 1.00 27.52 236 ASN A CA 1
ATOM 1750 C C . ASN A 1 238 ? 50.998 20.745 42.013 1.00 33.09 236 ASN A C 1
ATOM 1751 O O . ASN A 1 238 ? 49.821 20.476 41.796 1.00 32.02 236 ASN A O 1
ATOM 1756 N N . SER A 1 239 ? 51.396 21.302 43.146 1.00 31.46 237 SER A N 1
ATOM 1757 C CA . SER A 1 239 ? 50.400 21.658 44.151 1.00 30.37 237 SER A CA 1
ATOM 1758 C C . SER A 1 239 ? 50.788 22.929 44.888 1.00 29.58 237 SER A C 1
ATOM 1759 O O . SER A 1 239 ? 51.963 23.303 44.938 1.00 29.49 237 SER A O 1
ATOM 1762 N N . PHE A 1 240 ? 49.788 23.596 45.454 1.00 28.33 238 PHE A N 1
ATOM 1763 C CA . PHE A 1 240 ? 50.030 24.834 46.181 1.00 28.23 238 PHE A CA 1
ATOM 1764 C C . PHE A 1 240 ? 50.879 24.563 47.425 1.00 29.21 238 PHE A C 1
ATOM 1765 O O . PHE A 1 240 ? 51.638 25.428 47.880 1.00 29.42 238 PHE A O 1
ATOM 1773 N N . VAL A 1 241 ? 50.733 23.366 47.983 1.00 29.74 239 VAL A N 1
ATOM 1774 C CA . VAL A 1 241 ? 51.498 22.980 49.164 1.00 33.76 239 VAL A CA 1
ATOM 1775 C C . VAL A 1 241 ? 52.975 22.768 48.821 1.00 43.00 239 VAL A C 1
ATOM 1776 O O . VAL A 1 241 ? 53.863 23.191 49.562 1.00 41.43 239 VAL A O 1
ATOM 1780 N N . ASN A 1 242 ? 53.233 22.126 47.688 1.00 39.93 240 ASN A N 1
ATOM 1781 C CA . ASN A 1 242 ? 54.606 21.912 47.238 1.00 38.61 240 ASN A CA 1
ATOM 1782 C C . ASN A 1 242 ? 55.334 23.221 46.967 1.00 36.53 240 ASN A C 1
ATOM 1783 O O . ASN A 1 242 ? 56.508 23.373 47.307 1.00 37.22 240 ASN A O 1
ATOM 1788 N N . LEU A 1 243 ? 54.631 24.166 46.357 1.00 34.27 241 LEU A N 1
ATOM 1789 C CA . LEU A 1 243 ? 55.226 25.441 45.984 1.00 33.32 241 LEU A CA 1
ATOM 1790 C C . LEU A 1 243 ? 55.381 26.375 47.172 1.00 34.97 241 LEU A C 1
ATOM 1791 O O . LEU A 1 243 ? 56.409 27.042 47.316 1.00 36.42 241 LEU A O 1
ATOM 1796 N N . LEU A 1 244 ? 54.358 26.421 48.020 1.00 34.67 242 LEU A N 1
ATOM 1797 C CA . LEU A 1 244 ? 54.318 27.394 49.107 1.00 35.15 242 LEU A CA 1
ATOM 1798 C C . LEU A 1 244 ? 54.773 26.818 50.440 1.00 35.14 242 LEU A C 1
ATOM 1799 O O . LEU A 1 244 ? 55.200 27.556 51.328 1.00 36.22 242 LEU A O 1
ATOM 1804 N N . GLY A 1 245 ? 54.671 25.503 50.582 1.00 34.83 243 GLY A N 1
ATOM 1805 C CA . GLY A 1 245 ? 54.846 24.876 51.876 1.00 35.74 243 GLY A CA 1
ATOM 1806 C C . GLY A 1 245 ? 53.499 24.850 52.562 1.00 35.82 243 GLY A C 1
ATOM 1807 O O . GLY A 1 245 ? 52.692 25.767 52.380 1.00 34.98 243 GLY A O 1
ATOM 1808 N N . LEU A 1 246 ? 53.245 23.801 53.336 1.00 36.58 244 LEU A N 1
ATOM 1809 C CA . LEU A 1 246 ? 51.942 23.618 53.966 1.00 37.26 244 LEU A CA 1
ATOM 1810 C C . LEU A 1 246 ? 51.545 24.836 54.793 1.00 37.45 244 LEU A C 1
ATOM 1811 O O . LEU A 1 246 ? 50.406 25.309 54.717 1.00 36.20 244 LEU A O 1
ATOM 1816 N N . GLU A 1 247 ? 52.492 25.335 55.584 1.00 38.32 245 GLU A N 1
ATOM 1817 C CA . GLU A 1 247 ? 52.265 26.501 56.431 1.00 39.31 245 GLU A CA 1
ATOM 1818 C C . GLU A 1 247 ? 51.727 27.689 55.643 1.00 36.66 245 GLU A C 1
ATOM 1819 O O . GLU A 1 247 ? 50.680 28.255 55.976 1.00 35.45 245 GLU A O 1
ATOM 1825 N N . GLN A 1 248 ? 52.454 28.071 54.600 1.00 34.91 246 GLN A N 1
ATOM 1826 C CA . GLN A 1 248 ? 52.070 29.214 53.783 1.00 34.59 246 GLN A CA 1
ATOM 1827 C C . GLN A 1 248 ? 50.821 28.928 52.944 1.00 32.00 246 GLN A C 1
ATOM 1828 O O . GLN A 1 248 ? 50.047 29.840 52.664 1.00 30.59 246 GLN A O 1
ATOM 1834 N N . ALA A 1 249 ? 50.612 27.673 52.549 1.00 30.11 247 ALA A N 1
ATOM 1835 C CA . ALA A 1 249 ? 49.408 27.339 51.785 1.00 28.66 247 ALA A CA 1
ATOM 1836 C C . ALA A 1 249 ? 48.171 27.537 52.648 1.00 28.17 247 ALA A C 1
ATOM 1837 O O . ALA A 1 249 ? 47.169 28.103 52.201 1.00 27.95 247 ALA A O 1
ATOM 1839 N N . ILE A 1 250 ? 48.233 27.053 53.883 1.00 28.02 248 ILE A N 1
ATOM 1840 C CA . ILE A 1 250 ? 47.118 27.219 54.813 1.00 28.37 248 ILE A CA 1
ATOM 1841 C C . ILE A 1 250 ? 46.886 28.694 55.081 1.00 29.55 248 ILE A C 1
ATOM 1842 O O . ILE A 1 250 ? 45.751 29.169 55.081 1.00 28.80 248 ILE A O 1
ATOM 1847 N N . LYS A 1 251 ? 47.973 29.419 55.305 1.00 31.32 249 LYS A N 1
ATOM 1848 C CA . LYS A 1 251 ? 47.895 30.850 55.564 1.00 33.14 249 LYS A CA 1
ATOM 1849 C C . LYS A 1 251 ? 47.268 31.581 54.378 1.00 32.53 249 LYS A C 1
ATOM 1850 O O . LYS A 1 251 ? 46.492 32.523 54.554 1.00 32.78 249 LYS A O 1
ATOM 1856 N N . THR A 1 252 ? 47.589 31.128 53.170 1.00 30.87 250 THR A N 1
ATOM 1857 C CA . THR A 1 252 ? 47.033 31.730 51.963 1.00 29.54 250 THR A CA 1
ATOM 1858 C C . THR A 1 252 ? 45.533 31.469 51.856 1.00 27.89 250 THR A C 1
ATOM 1859 O O . THR A 1 252 ? 44.765 32.380 51.571 1.00 27.84 250 THR A O 1
ATOM 1863 N N . LYS A 1 253 ? 45.127 30.223 52.075 1.00 25.82 251 LYS A N 1
ATOM 1864 C CA . LYS A 1 253 ? 43.714 29.885 52.074 1.00 26.81 251 LYS A CA 1
ATOM 1865 C C . LYS A 1 253 ? 42.975 30.701 53.131 1.00 25.89 251 LYS A C 1
ATOM 1866 O O . LYS A 1 253 ? 41.879 31.213 52.882 1.00 25.50 251 LYS A O 1
ATOM 1872 N N . GLU A 1 254 ? 43.573 30.831 54.312 1.00 26.39 252 GLU A N 1
ATOM 1873 C CA . GLU A 1 254 ? 42.918 31.556 55.394 1.00 27.32 252 GLU A CA 1
ATOM 1874 C C . GLU A 1 254 ? 42.799 33.043 55.071 1.00 27.41 252 GLU A C 1
ATOM 1875 O O . GLU A 1 254 ? 41.757 33.662 55.324 1.00 27.97 252 GLU A O 1
ATOM 1881 N N . ASN A 1 255 ? 43.853 33.619 54.500 1.00 26.73 253 ASN A N 1
ATOM 1882 C CA . ASN A 1 255 ? 43.781 35.008 54.043 1.00 28.13 253 ASN A CA 1
ATOM 1883 C C . ASN A 1 255 ? 42.671 35.225 53.015 1.00 26.60 253 ASN A C 1
ATOM 1884 O O . ASN A 1 255 ? 41.897 36.192 53.100 1.00 26.58 253 ASN A O 1
ATOM 1889 N N . LEU A 1 256 ? 42.600 34.323 52.044 1.00 24.51 254 LEU A N 1
ATOM 1890 C CA . LEU A 1 256 ? 41.585 34.403 51.002 1.00 24.41 254 LEU A CA 1
ATOM 1891 C C . LEU A 1 256 ? 40.178 34.275 51.569 1.00 23.18 254 LEU A C 1
ATOM 1892 O O . LEU A 1 256 ? 39.288 35.013 51.164 1.00 23.36 254 LEU A O 1
ATOM 1897 N N . LEU A 1 257 ? 39.985 33.347 52.504 1.00 23.14 255 LEU A N 1
ATOM 1898 C CA . LEU A 1 257 ? 38.699 33.206 53.193 1.00 23.61 255 LEU A CA 1
ATOM 1899 C C . LEU A 1 257 ? 38.298 34.470 53.956 1.00 23.97 255 LEU A C 1
ATOM 1900 O O . LEU A 1 257 ? 37.131 34.861 53.940 1.00 23.65 255 LEU A O 1
ATOM 1905 N N . ASN A 1 258 ? 39.254 35.112 54.625 1.00 24.72 256 ASN A N 1
ATOM 1906 C CA . ASN A 1 258 ? 38.952 36.369 55.312 1.00 25.48 256 ASN A CA 1
ATOM 1907 C C . ASN A 1 258 ? 38.539 37.463 54.330 1.00 23.94 256 ASN A C 1
ATOM 1908 O O . ASN A 1 258 ? 37.636 38.252 54.609 1.00 22.73 256 ASN A O 1
ATOM 1913 N N . GLU A 1 259 ? 39.198 37.511 53.177 1.00 23.44 257 GLU A N 1
ATOM 1914 C CA . GLU A 1 259 ? 38.795 38.448 52.142 1.00 23.69 257 GLU A CA 1
ATOM 1915 C C . GLU A 1 259 ? 37.380 38.130 51.668 1.00 22.84 257 GLU A C 1
ATOM 1916 O O . GLU A 1 259 ? 36.553 39.025 51.492 1.00 23.85 257 GLU A O 1
ATOM 1922 N N . CYS A 1 260 ? 37.097 36.849 51.467 1.00 21.58 258 CYS A N 1
ATOM 1923 C CA A CYS A 1 260 ? 35.756 36.460 51.048 0.62 21.10 258 CYS A CA 1
ATOM 1924 C CA B CYS A 1 260 ? 35.767 36.402 51.076 0.38 21.61 258 CYS A CA 1
ATOM 1925 C C . CYS A 1 260 ? 34.711 36.858 52.088 1.00 20.81 258 CYS A C 1
ATOM 1926 O O . CYS A 1 260 ? 33.613 37.272 51.723 1.00 20.66 258 CYS A O 1
ATOM 1931 N N . GLU A 1 261 ? 35.052 36.753 53.371 1.00 20.75 259 GLU A N 1
ATOM 1932 C CA . GLU A 1 261 ? 34.145 37.162 54.441 1.00 22.06 259 GLU A CA 1
ATOM 1933 C C . GLU A 1 261 ? 33.771 38.641 54.294 1.00 21.28 259 GLU A C 1
ATOM 1934 O O . GLU A 1 261 ? 32.605 39.032 54.459 1.00 20.39 259 GLU A O 1
ATOM 1940 N N . GLN A 1 262 ? 34.761 39.470 53.971 1.00 22.24 260 GLN A N 1
ATOM 1941 C CA . GLN A 1 262 ? 34.514 40.893 53.756 1.00 22.91 260 GLN A CA 1
ATOM 1942 C C . GLN A 1 262 ? 33.654 41.130 52.513 1.00 20.38 260 GLN A C 1
ATOM 1943 O O . GLN A 1 262 ? 32.740 41.969 52.519 1.00 18.87 260 GLN A O 1
ATOM 1949 N N . ASP A 1 263 ? 33.941 40.379 51.452 1.00 19.89 261 ASP A N 1
ATOM 1950 C CA . ASP A 1 263 ? 33.185 40.485 50.209 1.00 20.01 261 ASP A CA 1
ATOM 1951 C C . ASP A 1 263 ? 31.730 40.055 50.405 1.00 18.65 261 ASP A C 1
ATOM 1952 O O . ASP A 1 263 ? 30.812 40.649 49.833 1.00 18.85 261 ASP A O 1
ATOM 1957 N N . LEU A 1 264 ? 31.516 39.036 51.228 1.00 17.49 262 LEU A N 1
ATOM 1958 C CA . LEU A 1 264 ? 30.161 38.561 51.485 1.00 16.56 262 LEU A CA 1
ATOM 1959 C C . LEU A 1 264 ? 29.350 39.603 52.257 1.00 16.62 262 LEU A C 1
ATOM 1960 O O . LEU A 1 264 ? 28.143 39.730 52.032 1.00 17.04 262 LEU A O 1
ATOM 1965 N N . GLU A 1 265 ? 30.012 40.348 53.151 1.00 16.63 263 GLU A N 1
ATOM 1966 C CA . GLU A 1 265 ? 29.339 41.404 53.913 1.00 17.66 263 GLU A CA 1
ATOM 1967 C C . GLU A 1 265 ? 28.782 42.486 53.010 1.00 17.56 263 GLU A C 1
ATOM 1968 O O . GLU A 1 265 ? 27.880 43.211 53.412 1.00 19.29 263 GLU A O 1
ATOM 1974 N N . LYS A 1 266 ? 29.312 42.590 51.794 1.00 17.34 264 LYS A N 1
ATOM 1975 C CA . LYS A 1 266 ? 28.837 43.583 50.826 1.00 18.05 264 LYS A CA 1
ATOM 1976 C C . LYS A 1 266 ? 27.646 43.119 49.977 1.00 16.33 264 LYS A C 1
ATOM 1977 O O . LYS A 1 266 ? 27.122 43.876 49.164 1.00 17.21 264 LYS A O 1
ATOM 1983 N N . LEU A 1 267 ? 27.238 41.866 50.157 1.00 14.59 265 LEU A N 1
ATOM 1984 C CA . LEU A 1 267 ? 26.063 41.336 49.485 1.00 14.54 265 LEU A CA 1
ATOM 1985 C C . LEU A 1 267 ? 24.837 41.495 50.365 1.00 14.35 265 LEU A C 1
ATOM 1986 O O . LEU A 1 267 ? 24.943 41.720 51.569 1.00 15.79 265 LEU A O 1
ATOM 1991 N N . ASN A 1 268 ? 23.664 41.387 49.761 1.00 14.41 266 ASN A N 1
ATOM 1992 C CA . ASN A 1 268 ? 22.451 41.237 50.546 1.00 15.91 266 ASN A CA 1
ATOM 1993 C C . ASN A 1 268 ? 22.642 40.146 51.593 1.00 16.31 266 ASN A C 1
ATOM 1994 O O . ASN A 1 268 ? 23.179 39.077 51.288 1.00 15.67 266 ASN A O 1
ATOM 1999 N N . GLU A 1 269 ? 22.219 40.418 52.825 1.00 16.73 267 GLU A N 1
ATOM 2000 C CA . GLU A 1 269 ? 22.490 39.509 53.935 1.00 18.65 267 GLU A CA 1
ATOM 2001 C C . GLU A 1 269 ? 21.957 38.094 53.684 1.00 17.96 267 GLU A C 1
ATOM 2002 O O . GLU A 1 269 ? 22.568 37.115 54.104 1.00 17.51 267 GLU A O 1
ATOM 2008 N N . LYS A 1 270 ? 20.812 37.977 53.023 1.00 17.63 268 LYS A N 1
ATOM 2009 C CA . LYS A 1 270 ? 20.252 36.645 52.776 1.00 18.28 268 LYS A CA 1
ATOM 2010 C C . LYS A 1 270 ? 21.095 35.885 51.750 1.00 16.19 268 LYS A C 1
ATOM 2011 O O . LYS A 1 270 ? 21.355 34.684 51.897 1.00 16.08 268 LYS A O 1
ATOM 2017 N N . LEU A 1 271 ? 21.533 36.590 50.715 1.00 14.84 269 LEU A N 1
ATOM 2018 C CA . LEU A 1 271 ? 22.417 35.996 49.721 1.00 13.59 269 LEU A CA 1
ATOM 2019 C C . LEU A 1 271 ? 23.750 35.596 50.345 1.00 12.97 269 LEU A C 1
ATOM 2020 O O . LEU A 1 271 ? 24.269 34.515 50.077 1.00 13.61 269 LEU A O 1
ATOM 2025 N N . ALA A 1 272 ? 24.303 36.463 51.182 1.00 13.43 270 ALA A N 1
ATOM 2026 C CA . ALA A 1 272 ? 25.565 36.151 51.841 1.00 13.67 270 ALA A CA 1
ATOM 2027 C C . ALA A 1 272 ? 25.463 34.853 52.650 1.00 14.95 270 ALA A C 1
ATOM 2028 O O . ALA A 1 272 ? 26.352 33.994 52.578 1.00 14.81 270 ALA A O 1
ATOM 2030 N N . GLN A 1 273 ? 24.369 34.700 53.394 1.00 15.12 271 GLN A N 1
ATOM 2031 C CA . GLN A 1 273 ? 24.162 33.491 54.189 1.00 15.71 271 GLN A CA 1
ATOM 2032 C C . GLN A 1 273 ? 24.014 32.235 53.309 1.00 14.67 271 GLN A C 1
ATOM 2033 O O . GLN A 1 273 ? 24.568 31.170 53.628 1.00 15.49 271 GLN A O 1
ATOM 2047 N N . ILE A 1 275 ? 25.297 31.754 50.343 1.00 14.07 273 ILE A N 1
ATOM 2048 C CA . ILE A 1 275 ? 26.588 31.394 49.780 1.00 15.92 273 ILE A CA 1
ATOM 2049 C C . ILE A 1 275 ? 27.473 30.776 50.858 1.00 16.55 273 ILE A C 1
ATOM 2050 O O . ILE A 1 275 ? 28.182 29.802 50.607 1.00 16.71 273 ILE A O 1
ATOM 2055 N N . GLN A 1 276 ? 27.418 31.331 52.064 1.00 16.76 274 GLN A N 1
ATOM 2056 C CA . GLN A 1 276 ? 28.175 30.783 53.188 1.00 20.29 274 GLN A CA 1
ATOM 2057 C C . GLN A 1 276 ? 27.819 29.304 53.384 1.00 19.31 274 GLN A C 1
ATOM 2058 O O . GLN A 1 276 ? 28.689 28.461 53.584 1.00 20.72 274 GLN A O 1
ATOM 2064 N N . ASN A 1 277 ? 26.530 28.991 53.315 1.00 18.19 275 ASN A N 1
ATOM 2065 C CA . ASN A 1 277 ? 26.091 27.610 53.470 1.00 19.29 275 ASN A CA 1
ATOM 2066 C C . ASN A 1 277 ? 26.666 26.711 52.370 1.00 19.76 275 ASN A C 1
ATOM 2067 O O . ASN A 1 277 ? 27.075 25.581 52.637 1.00 22.16 275 ASN A O 1
ATOM 2072 N N . LEU A 1 278 ? 26.680 27.192 51.130 1.00 19.44 276 LEU A N 1
ATOM 2073 C CA . LEU A 1 278 ? 27.191 26.375 50.023 1.00 19.52 276 LEU A CA 1
ATOM 2074 C C . LEU A 1 278 ? 28.711 26.210 50.101 1.00 23.91 276 LEU A C 1
ATOM 2075 O O . LEU A 1 278 ? 29.235 25.160 49.726 1.00 26.02 276 LEU A O 1
ATOM 2080 N N . ILE A 1 279 ? 29.394 27.246 50.594 1.00 26.24 277 ILE A N 1
ATOM 2081 C CA . ILE A 1 279 ? 30.840 27.232 50.842 1.00 29.08 277 ILE A CA 1
ATOM 2082 C C . ILE A 1 279 ? 31.211 26.225 51.925 1.00 30.93 277 ILE A C 1
ATOM 2083 O O . ILE A 1 279 ? 32.067 25.361 51.715 1.00 30.25 277 ILE A O 1
ATOM 2088 N N . ILE A 1 280 ? 30.579 26.367 53.090 1.00 32.14 278 ILE A N 1
ATOM 2089 C CA . ILE A 1 280 ? 30.842 25.501 54.233 1.00 34.23 278 ILE A CA 1
ATOM 2090 C C . ILE A 1 280 ? 30.589 24.063 53.812 1.00 35.15 278 ILE A C 1
ATOM 2091 O O . ILE A 1 280 ? 31.380 23.162 54.110 1.00 36.72 278 ILE A O 1
ATOM 2096 N N . GLN A 1 281 ? 29.492 23.860 53.092 1.00 35.03 279 GLN A N 1
ATOM 2097 C CA . GLN A 1 281 ? 29.209 22.562 52.493 1.00 35.26 279 GLN A CA 1
ATOM 2098 C C . GLN A 1 281 ? 30.405 22.072 51.688 1.00 35.18 279 GLN A C 1
ATOM 2099 O O . GLN A 1 281 ? 30.798 20.903 51.781 1.00 34.92 279 GLN A O 1
ATOM 2105 N N . TYR A 1 282 ? 30.962 22.955 50.865 1.00 36.32 280 TYR A N 1
ATOM 2106 C CA . TYR A 1 282 ? 32.026 22.553 49.950 1.00 37.46 280 TYR A CA 1
ATOM 2107 C C . TYR A 1 282 ? 33.313 22.227 50.697 1.00 38.68 280 TYR A C 1
ATOM 2108 O O . TYR A 1 282 ? 33.896 21.160 50.501 1.00 40.07 280 TYR A O 1
ATOM 2117 N N . LEU A 1 283 ? 33.748 23.143 51.558 1.00 39.25 281 LEU A N 1
ATOM 2118 C CA . LEU A 1 283 ? 34.956 22.950 52.356 1.00 39.52 281 LEU A CA 1
ATOM 2119 C C . LEU A 1 283 ? 34.872 21.685 53.202 1.00 40.25 281 LEU A C 1
ATOM 2120 O O . LEU A 1 283 ? 35.888 21.038 53.464 1.00 41.09 281 LEU A O 1
ATOM 2125 N N . SER B 1 2 ? 34.939 42.845 -6.949 1.00 31.39 0 SER B N 1
ATOM 2126 C CA . SER B 1 2 ? 33.771 42.028 -7.283 1.00 30.14 0 SER B CA 1
ATOM 2127 C C . SER B 1 2 ? 33.449 41.083 -6.141 1.00 28.73 0 SER B C 1
ATOM 2128 O O . SER B 1 2 ? 34.296 40.822 -5.289 1.00 29.86 0 SER B O 1
ATOM 2131 N N . LEU B 1 3 ? 32.225 40.565 -6.132 1.00 25.76 1 LEU B N 1
ATOM 2132 C CA . LEU B 1 3 ? 31.759 39.732 -5.028 1.00 26.18 1 LEU B CA 1
ATOM 2133 C C . LEU B 1 3 ? 32.095 38.260 -5.232 1.00 26.89 1 LEU B C 1
ATOM 2134 O O . LEU B 1 3 ? 31.743 37.667 -6.258 1.00 27.83 1 LEU B O 1
ATOM 2139 N N . ASN B 1 4 ? 32.794 37.687 -4.255 1.00 25.83 2 ASN B N 1
ATOM 2140 C CA . ASN B 1 4 ? 33.109 36.266 -4.243 1.00 25.62 2 ASN B CA 1
ATOM 2141 C C . ASN B 1 4 ? 32.917 35.738 -2.830 1.00 22.98 2 ASN B C 1
ATOM 2142 O O . ASN B 1 4 ? 33.708 36.044 -1.938 1.00 22.51 2 ASN B O 1
ATOM 2147 N N . LEU B 1 5 ? 31.856 34.963 -2.622 1.00 22.24 3 LEU B N 1
ATOM 2148 C CA . LEU B 1 5 ? 31.457 34.553 -1.274 1.00 22.14 3 LEU B CA 1
ATOM 2149 C C . LEU B 1 5 ? 32.440 33.566 -0.657 1.00 21.59 3 LEU B C 1
ATOM 2150 O O . LEU B 1 5 ? 32.649 33.556 0.557 1.00 20.68 3 LEU B O 1
ATOM 2155 N N . LYS B 1 6 ? 33.032 32.723 -1.497 1.00 23.06 4 LYS B N 1
ATOM 2156 C CA . LYS B 1 6 ? 34.026 31.764 -1.031 1.00 24.12 4 LYS B CA 1
ATOM 2157 C C . LYS B 1 6 ? 35.240 32.485 -0.446 1.00 22.78 4 LYS B C 1
ATOM 2158 O O . LYS B 1 6 ? 35.669 32.187 0.674 1.00 21.68 4 LYS B O 1
ATOM 2164 N N . GLU B 1 7 ? 35.791 33.426 -1.212 1.00 22.73 5 GLU B N 1
ATOM 2165 C CA . GLU B 1 7 ? 36.930 34.221 -0.761 1.00 24.19 5 GLU B CA 1
ATOM 2166 C C . GLU B 1 7 ? 36.576 35.090 0.445 1.00 21.96 5 GLU B C 1
ATOM 2167 O O . GLU B 1 7 ? 37.363 35.215 1.384 1.00 21.69 5 GLU B O 1
ATOM 2173 N N . LEU B 1 8 ? 35.391 35.692 0.410 1.00 20.19 6 LEU B N 1
ATOM 2174 C CA . LEU B 1 8 ? 34.939 36.544 1.500 1.00 20.32 6 LEU B CA 1
ATOM 2175 C C . LEU B 1 8 ? 34.932 35.770 2.818 1.00 18.80 6 LEU B C 1
ATOM 2176 O O . LEU B 1 8 ? 35.400 36.261 3.853 1.00 18.98 6 LEU B O 1
ATOM 2181 N N . PHE B 1 9 ? 34.407 34.550 2.779 1.00 17.19 7 PHE B N 1
ATOM 2182 C CA . PHE B 1 9 ? 34.309 33.772 3.998 1.00 17.22 7 PHE B CA 1
ATOM 2183 C C . PHE B 1 9 ? 35.679 33.267 4.441 1.00 17.88 7 PHE B C 1
ATOM 2184 O O . PHE B 1 9 ? 35.999 33.292 5.628 1.00 18.22 7 PHE B O 1
ATOM 2192 N N . ILE B 1 10 ? 36.486 32.819 3.484 1.00 18.33 8 ILE B N 1
ATOM 2193 C CA . ILE B 1 10 ? 37.825 32.347 3.809 1.00 18.85 8 ILE B CA 1
ATOM 2194 C C . ILE B 1 10 ? 38.613 33.446 4.519 1.00 19.37 8 ILE B C 1
ATOM 2195 O O . ILE B 1 10 ? 39.262 33.203 5.535 1.00 19.27 8 ILE B O 1
ATOM 2200 N N . HIS B 1 11 ? 38.543 34.663 3.991 1.00 19.83 9 HIS B N 1
ATOM 2201 C CA . HIS B 1 11 ? 39.245 35.778 4.616 1.00 21.55 9 HIS B CA 1
ATOM 2202 C C . HIS B 1 11 ? 38.682 36.070 6.004 1.00 20.14 9 HIS B C 1
ATOM 2203 O O . HIS B 1 11 ? 39.440 36.362 6.937 1.00 21.06 9 HIS B O 1
ATOM 2210 N N . HIS B 1 12 ? 37.359 35.984 6.147 1.00 17.61 10 HIS B N 1
ATOM 2211 C CA . HIS B 1 12 ? 36.734 36.196 7.450 1.00 16.15 10 HIS B CA 1
ATOM 2212 C C . HIS B 1 12 ? 37.220 35.157 8.462 1.00 16.12 10 HIS B C 1
ATOM 2213 O O . HIS B 1 12 ? 37.552 35.482 9.600 1.00 15.58 10 HIS B O 1
ATOM 2220 N N . LEU B 1 13 ? 37.256 33.901 8.037 1.00 15.66 11 LEU B N 1
ATOM 2221 C CA . LEU B 1 13 ? 37.713 32.822 8.904 1.00 17.16 11 LEU B CA 1
ATOM 2222 C C . LEU B 1 13 ? 39.161 33.041 9.330 1.00 17.41 11 LEU B C 1
ATOM 2223 O O . LEU B 1 13 ? 39.514 32.886 10.503 1.00 17.65 11 LEU B O 1
ATOM 2228 N N . GLU B 1 14 ? 40.003 33.424 8.378 1.00 17.86 12 GLU B N 1
ATOM 2229 C CA . GLU B 1 14 ? 41.424 33.573 8.673 1.00 19.75 12 GLU B CA 1
ATOM 2230 C C . GLU B 1 14 ? 41.710 34.730 9.630 1.00 20.26 12 GLU B C 1
ATOM 2231 O O . GLU B 1 14 ? 42.666 34.666 10.410 1.00 20.80 12 GLU B O 1
ATOM 2237 N N . LYS B 1 15 ? 40.859 35.757 9.591 1.00 19.56 13 LYS B N 1
ATOM 2238 C CA . LYS B 1 15 ? 40.994 36.931 10.451 1.00 21.41 13 LYS B CA 1
ATOM 2239 C C . LYS B 1 15 ? 40.370 36.724 11.824 1.00 19.76 13 LYS B C 1
ATOM 2240 O O . LYS B 1 15 ? 40.553 37.549 12.722 1.00 22.25 13 LYS B O 1
ATOM 2246 N N . ASN B 1 16 ? 39.614 35.642 11.984 1.00 16.33 14 ASN B N 1
ATOM 2247 C CA . ASN B 1 16 ? 38.833 35.443 13.204 1.00 15.52 14 ASN B CA 1
ATOM 2248 C C . ASN B 1 16 ? 39.010 34.055 13.802 1.00 15.24 14 ASN B C 1
ATOM 2249 O O . ASN B 1 16 ? 38.065 33.447 14.317 1.00 15.18 14 ASN B O 1
ATOM 2254 N N . LEU B 1 17 ? 40.225 33.541 13.702 1.00 16.13 15 LEU B N 1
ATOM 2255 C CA . LEU B 1 17 ? 40.526 32.253 14.301 1.00 14.99 15 LEU B CA 1
ATOM 2256 C C . LEU B 1 17 ? 40.362 32.343 15.799 1.00 14.61 15 LEU B C 1
ATOM 2257 O O . LEU B 1 17 ? 40.785 33.322 16.430 1.00 16.21 15 LEU B O 1
ATOM 2262 N N . PRO B 1 18 ? 39.745 31.317 16.391 1.00 14.02 16 PRO B N 1
ATOM 2263 C CA . PRO B 1 18 ? 39.554 31.302 17.843 1.00 14.59 16 PRO B CA 1
ATOM 2264 C C . PRO B 1 18 ? 40.880 31.092 18.552 1.00 14.39 16 PRO B C 1
ATOM 2265 O O . PRO B 1 18 ? 41.670 30.242 18.146 1.00 16.27 16 PRO B O 1
ATOM 2269 N N . LYS B 1 19 ? 41.123 31.866 19.601 1.00 13.93 17 LYS B N 1
ATOM 2270 C CA . LYS B 1 19 ? 42.371 31.754 20.332 1.00 14.52 17 LYS B CA 1
ATOM 2271 C C . LYS B 1 19 ? 42.246 32.347 21.723 1.00 14.17 17 LYS B C 1
ATOM 2272 O O . LYS B 1 19 ? 41.367 33.173 21.993 1.00 15.08 17 LYS B O 1
ATOM 2278 N N . VAL B 1 20 ? 43.125 31.903 22.605 1.00 13.13 18 VAL B N 1
ATOM 2279 C CA . VAL B 1 20 ? 43.174 32.421 23.966 1.00 12.27 18 VAL B CA 1
ATOM 2280 C C . VAL B 1 20 ? 44.625 32.607 24.345 1.00 13.58 18 VAL B C 1
ATOM 2281 O O . VAL B 1 20 ? 45.464 31.762 24.044 1.00 13.58 18 VAL B O 1
ATOM 2285 N N . GLU B 1 21 ? 44.925 33.724 24.993 1.00 14.97 19 GLU B N 1
ATOM 2286 C CA . GLU B 1 21 ? 46.285 33.948 25.464 1.00 17.52 19 GLU B CA 1
ATOM 2287 C C . GLU B 1 21 ? 46.589 33.025 26.647 1.00 17.38 19 GLU B C 1
ATOM 2288 O O . GLU B 1 21 ? 45.891 33.048 27.650 1.00 18.21 19 GLU B O 1
ATOM 2294 N N . SER B 1 22 ? 47.625 32.199 26.536 1.00 15.71 20 SER B N 1
ATOM 2295 C CA . SER B 1 22 ? 48.009 31.342 27.661 1.00 15.46 20 SER B CA 1
ATOM 2296 C C . SER B 1 22 ? 49.405 30.800 27.434 1.00 16.49 20 SER B C 1
ATOM 2297 O O . SER B 1 22 ? 49.976 30.984 26.361 1.00 18.58 20 SER B O 1
ATOM 2300 N N . PHE B 1 23 ? 49.937 30.113 28.442 1.00 16.32 21 PHE B N 1
ATOM 2301 C CA . PHE B 1 23 ? 51.263 29.512 28.338 1.00 16.24 21 PHE B CA 1
ATOM 2302 C C . PHE B 1 23 ? 51.215 28.090 27.770 1.00 15.96 21 PHE B C 1
ATOM 2303 O O . PHE B 1 23 ? 52.239 27.386 27.724 1.00 17.46 21 PHE B O 1
ATOM 2311 N N . HIS B 1 24 ? 50.032 27.660 27.338 1.00 15.04 22 HIS B N 1
ATOM 2312 C CA . HIS B 1 24 ? 49.935 26.382 26.629 1.00 14.41 22 HIS B CA 1
ATOM 2313 C C . HIS B 1 24 ? 50.724 26.514 25.319 1.00 15.65 22 HIS B C 1
ATOM 2314 O O . HIS B 1 24 ? 50.475 27.428 24.545 1.00 16.66 22 HIS B O 1
ATOM 2321 N N . PRO B 1 25 ? 51.670 25.601 25.061 1.00 15.93 23 PRO B N 1
ATOM 2322 C CA . PRO B 1 25 ? 52.566 25.863 23.929 1.00 16.89 23 PRO B CA 1
ATOM 2323 C C . PRO B 1 25 ? 51.953 25.638 22.546 1.00 15.96 23 PRO B C 1
ATOM 2324 O O . PRO B 1 25 ? 52.562 26.049 21.562 1.00 18.49 23 PRO B O 1
ATOM 2328 N N . PHE B 1 26 ? 50.796 24.988 22.444 1.00 14.84 24 PHE B N 1
ATOM 2329 C CA . PHE B 1 26 ? 50.269 24.732 21.106 1.00 15.60 24 PHE B CA 1
ATOM 2330 C C . PHE B 1 26 ? 48.761 24.762 20.954 1.00 15.06 24 PHE B C 1
ATOM 2331 O O . PHE B 1 26 ? 48.265 24.498 19.874 1.00 15.27 24 PHE B O 1
ATOM 2339 N N . PHE B 1 27 ? 48.026 25.100 22.009 1.00 13.79 25 PHE B N 1
ATOM 2340 C CA . PHE B 1 27 ? 46.568 25.006 21.892 1.00 12.46 25 PHE B CA 1
ATOM 2341 C C . PHE B 1 27 ? 45.992 25.899 20.796 1.00 13.15 25 PHE B C 1
ATOM 2342 O O . PHE B 1 27 ? 45.103 25.477 20.056 1.00 13.48 25 PHE B O 1
ATOM 2350 N N . ASN B 1 28 ? 46.482 27.130 20.686 1.00 13.97 26 ASN B N 1
ATOM 2351 C CA . ASN B 1 28 ? 45.979 28.005 19.628 1.00 14.22 26 ASN B CA 1
ATOM 2352 C C . ASN B 1 28 ? 46.297 27.471 18.245 1.00 14.88 26 ASN B C 1
ATOM 2353 O O . ASN B 1 28 ? 45.488 27.559 17.336 1.00 15.09 26 ASN B O 1
ATOM 2358 N N . GLU B 1 29 ? 47.496 26.934 18.085 1.00 15.13 27 GLU B N 1
ATOM 2359 C CA . GLU B 1 29 ? 47.882 26.339 16.825 1.00 16.13 27 GLU B CA 1
ATOM 2360 C C . GLU B 1 29 ? 46.958 25.166 16.489 1.00 15.29 27 GLU B C 1
ATOM 2361 O O . GLU B 1 29 ? 46.483 25.030 15.353 1.00 14.98 27 GLU B O 1
ATOM 2367 N N . ALA B 1 30 ? 46.679 24.335 17.489 1.00 15.21 28 ALA B N 1
ATOM 2368 C CA . ALA B 1 30 ? 45.801 23.181 17.287 1.00 15.86 28 ALA B CA 1
ATOM 2369 C C . ALA B 1 30 ? 44.356 23.590 16.956 1.00 15.56 28 ALA B C 1
ATOM 2370 O O . ALA B 1 30 ? 43.697 22.939 16.154 1.00 16.51 28 ALA B O 1
ATOM 2372 N N . LEU B 1 31 ? 43.879 24.668 17.573 1.00 14.38 29 LEU B N 1
ATOM 2373 C CA . LEU B 1 31 ? 42.535 25.183 17.317 1.00 15.66 29 LEU B CA 1
ATOM 2374 C C . LEU B 1 31 ? 42.412 25.637 15.869 1.00 15.34 29 LEU B C 1
ATOM 2375 O O . LEU B 1 31 ? 41.385 25.414 15.207 1.00 16.18 29 LEU B O 1
ATOM 2380 N N . ALA B 1 32 ? 43.449 26.318 15.386 1.00 15.84 30 ALA B N 1
ATOM 2381 C CA . ALA B 1 32 ? 43.419 26.894 14.046 1.00 16.85 30 ALA B CA 1
ATOM 2382 C C . ALA B 1 32 ? 43.670 25.872 12.947 1.00 17.59 30 ALA B C 1
ATOM 2383 O O . ALA B 1 32 ? 43.216 26.048 11.823 1.00 17.53 30 ALA B O 1
ATOM 2385 N N . LEU B 1 33 ? 44.382 24.800 13.283 1.00 17.90 31 LEU B N 1
ATOM 2386 C CA . LEU B 1 33 ? 44.922 23.905 12.267 1.00 19.81 31 LEU B CA 1
ATOM 2387 C C . LEU B 1 33 ? 43.867 23.364 11.301 1.00 19.26 31 LEU B C 1
ATOM 2388 O O . LEU B 1 33 ? 43.989 23.523 10.085 1.00 19.39 31 LEU B O 1
ATOM 2401 N N . LEU B 1 35 ? 40.752 24.320 10.957 1.00 18.75 33 LEU B N 1
ATOM 2402 C CA . LEU B 1 35 ? 40.003 25.410 10.352 1.00 19.50 33 LEU B CA 1
ATOM 2403 C C . LEU B 1 35 ? 40.699 25.977 9.117 1.00 21.91 33 LEU B C 1
ATOM 2404 O O . LEU B 1 35 ? 40.051 26.280 8.119 1.00 23.23 33 LEU B O 1
ATOM 2409 N N . LYS B 1 36 ? 42.014 26.132 9.200 1.00 22.96 34 LYS B N 1
ATOM 2410 C CA . LYS B 1 36 ? 42.797 26.731 8.124 1.00 25.71 34 LYS B CA 1
ATOM 2411 C C . LYS B 1 36 ? 43.145 25.730 7.038 1.00 24.96 34 LYS B C 1
ATOM 2412 O O . LYS B 1 36 ? 43.386 26.116 5.889 1.00 24.20 34 LYS B O 1
ATOM 2418 N N . ALA B 1 37 ? 43.203 24.452 7.403 1.00 25.69 35 ALA B N 1
ATOM 2419 C CA . ALA B 1 37 ? 43.781 23.435 6.516 1.00 27.57 35 ALA B CA 1
ATOM 2420 C C . ALA B 1 37 ? 42.986 23.272 5.235 1.00 28.45 35 ALA B C 1
ATOM 2421 O O . ALA B 1 37 ? 43.549 23.114 4.145 1.00 28.97 35 ALA B O 1
ATOM 2423 N N . GLY B 1 38 ? 41.669 23.310 5.361 1.00 28.65 36 GLY B N 1
ATOM 2424 C CA . GLY B 1 38 ? 40.822 23.115 4.208 1.00 29.17 36 GLY B CA 1
ATOM 2425 C C . GLY B 1 38 ? 39.358 23.165 4.569 1.00 28.56 36 GLY B C 1
ATOM 2426 O O . GLY B 1 38 ? 38.984 23.626 5.650 1.00 27.61 36 GLY B O 1
ATOM 2427 N N . GLY B 1 39 ? 38.528 22.683 3.654 1.00 28.23 37 GLY B N 1
ATOM 2428 C CA . GLY B 1 39 ? 37.094 22.760 3.820 1.00 27.96 37 GLY B CA 1
ATOM 2429 C C . GLY B 1 39 ? 36.508 23.524 2.655 1.00 27.25 37 GLY B C 1
ATOM 2430 O O . GLY B 1 39 ? 36.971 24.620 2.309 1.00 27.11 37 GLY B O 1
ATOM 2431 N N . LYS B 1 40 ? 35.494 22.929 2.040 1.00 26.34 38 LYS B N 1
ATOM 2432 C CA . LYS B 1 40 ? 34.787 23.551 0.931 1.00 25.73 38 LYS B CA 1
ATOM 2433 C C . LYS B 1 40 ? 33.820 24.627 1.438 1.00 24.22 38 LYS B C 1
ATOM 2434 O O . LYS B 1 40 ? 33.277 25.412 0.652 1.00 24.13 38 LYS B O 1
ATOM 2440 N N . HIS B 1 41 ? 33.628 24.657 2.754 1.00 21.76 39 HIS B N 1
ATOM 2441 C CA . HIS B 1 41 ? 32.708 25.581 3.419 1.00 20.59 39 HIS B CA 1
ATOM 2442 C C . HIS B 1 41 ? 31.315 25.572 2.822 1.00 20.23 39 HIS B C 1
ATOM 2443 O O . HIS B 1 41 ? 30.658 26.607 2.738 1.00 20.17 39 HIS B O 1
ATOM 2450 N N . PHE B 1 42 ? 30.866 24.390 2.433 1.00 19.81 40 PHE B N 1
ATOM 2451 C CA . PHE B 1 42 ? 29.542 24.196 1.866 1.00 20.44 40 PHE B CA 1
ATOM 2452 C C . PHE B 1 42 ? 28.452 24.791 2.751 1.00 19.23 40 PHE B C 1
ATOM 2453 O O . PHE B 1 42 ? 27.571 25.507 2.278 1.00 20.34 40 PHE B O 1
ATOM 2461 N N . ARG B 1 43 ? 28.506 24.493 4.042 1.00 17.60 41 ARG B N 1
ATOM 2462 C CA . ARG B 1 43 ? 27.468 24.958 4.954 1.00 16.95 41 ARG B CA 1
ATOM 2463 C C . ARG B 1 43 ? 27.498 26.481 5.094 1.00 16.40 41 ARG B C 1
ATOM 2464 O O . ARG B 1 43 ? 26.458 27.137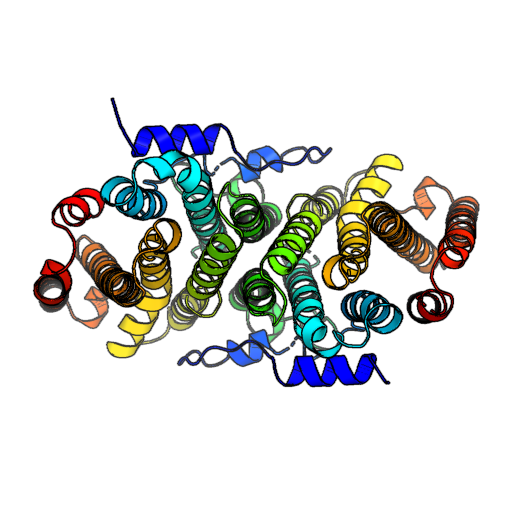 4.986 1.00 16.19 41 ARG B O 1
ATOM 2472 N N . ALA B 1 44 ? 28.684 27.049 5.290 1.00 16.04 42 ALA B N 1
ATOM 2473 C CA . ALA B 1 44 ? 28.822 28.506 5.277 1.00 15.93 42 ALA B CA 1
ATOM 2474 C C . ALA B 1 44 ? 28.253 29.099 3.990 1.00 16.11 42 ALA B C 1
ATOM 2475 O O . ALA B 1 44 ? 27.567 30.120 4.017 1.00 16.21 42 ALA B O 1
ATOM 2477 N N . GLN B 1 45 ? 28.551 28.472 2.858 1.00 16.55 43 GLN B N 1
ATOM 2478 C CA . GLN B 1 45 ? 28.131 29.039 1.581 1.00 16.60 43 GLN B CA 1
ATOM 2479 C C . GLN B 1 45 ? 26.622 28.951 1.354 1.00 17.53 43 GLN B C 1
ATOM 2480 O O . GLN B 1 45 ? 26.039 29.844 0.746 1.00 18.71 43 GLN B O 1
ATOM 2486 N N . LEU B 1 46 ? 25.990 27.886 1.844 1.00 17.89 44 LEU B N 1
ATOM 2487 C CA . LEU B 1 46 ? 24.532 27.779 1.772 1.00 18.32 44 LEU B CA 1
ATOM 2488 C C . LEU B 1 46 ? 23.895 28.954 2.506 1.00 17.66 44 LEU B C 1
ATOM 2489 O O . LEU B 1 46 ? 23.007 29.637 1.976 1.00 17.65 44 LEU B O 1
ATOM 2494 N N . LEU B 1 47 ? 24.370 29.204 3.722 1.00 16.58 45 LEU B N 1
ATOM 2495 C CA . LEU B 1 47 ? 23.834 30.289 4.531 1.00 15.90 45 LEU B CA 1
ATOM 2496 C C . LEU B 1 47 ? 24.043 31.639 3.841 1.00 16.26 45 LEU B C 1
ATOM 2497 O O . LEU B 1 47 ? 23.114 32.453 3.726 1.00 16.36 45 LEU B O 1
ATOM 2502 N N . LEU B 1 48 ? 25.264 31.879 3.386 1.00 14.77 46 LEU B N 1
ATOM 2503 C CA . LEU B 1 48 ? 25.580 33.176 2.808 1.00 15.87 46 LEU B CA 1
ATOM 2504 C C . LEU B 1 48 ? 24.814 33.378 1.497 1.00 17.50 46 LEU B C 1
ATOM 2505 O O . LEU B 1 48 ? 24.446 34.500 1.149 1.00 17.79 46 LEU B O 1
ATOM 2510 N N . SER B 1 49 ? 24.552 32.289 0.783 1.00 18.75 47 SER B N 1
ATOM 2511 C CA . SER B 1 49 ? 23.775 32.383 -0.448 1.00 19.69 47 SER B CA 1
ATOM 2512 C C . SER B 1 49 ? 22.356 32.863 -0.159 1.00 19.84 47 SER B C 1
ATOM 2513 O O . SER B 1 49 ? 21.807 33.688 -0.896 1.00 20.96 47 SER B O 1
ATOM 2516 N N . VAL B 1 50 ? 21.753 32.343 0.905 1.00 19.27 48 VAL B N 1
ATOM 2517 C CA . VAL B 1 50 ? 20.399 32.759 1.251 1.00 18.88 48 VAL B CA 1
ATOM 2518 C C . VAL B 1 50 ? 20.391 34.246 1.575 1.00 18.26 48 VAL B C 1
ATOM 2519 O O . VAL B 1 50 ? 19.514 34.989 1.125 1.00 19.42 48 VAL B O 1
ATOM 2523 N N . VAL B 1 51 ? 21.387 34.687 2.337 1.00 16.64 49 VAL B N 1
ATOM 2524 C CA . VAL B 1 51 ? 21.456 36.089 2.728 1.00 16.70 49 VAL B CA 1
ATOM 2525 C C . VAL B 1 51 ? 21.693 36.987 1.517 1.00 18.71 49 VAL B C 1
ATOM 2526 O O . VAL B 1 51 ? 21.002 37.989 1.329 1.00 19.54 49 VAL B O 1
ATOM 2530 N N . GLN B 1 52 ? 22.652 36.619 0.683 1.00 19.74 50 GLN B N 1
ATOM 2531 C CA . GLN B 1 52 ? 22.952 37.422 -0.492 1.00 21.51 50 GLN B CA 1
ATOM 2532 C C . GLN B 1 52 ? 21.737 37.538 -1.418 1.00 23.06 50 GLN B C 1
ATOM 2533 O O . GLN B 1 52 ? 21.516 38.575 -2.039 1.00 23.87 50 GLN B O 1
ATOM 2539 N N . SER B 1 53 ? 20.935 36.485 -1.506 1.00 23.84 51 SER B N 1
ATOM 2540 C CA . SER B 1 53 ? 19.804 36.499 -2.432 1.00 26.33 51 SER B CA 1
ATOM 2541 C C . SER B 1 53 ? 18.561 37.212 -1.881 1.00 26.78 51 SER B C 1
ATOM 2542 O O . SER B 1 53 ? 17.641 37.543 -2.636 1.00 30.00 51 SER B O 1
ATOM 2545 N N . ASN B 1 54 ? 18.534 37.469 -0.580 1.00 24.38 52 ASN B N 1
ATOM 2546 C CA . ASN B 1 54 ? 17.355 38.072 0.046 1.00 25.03 52 ASN B CA 1
ATOM 2547 C C . ASN B 1 54 ? 17.595 39.443 0.654 1.00 24.91 52 ASN B C 1
ATOM 2548 O O . ASN B 1 54 ? 16.814 40.369 0.431 1.00 26.86 52 ASN B O 1
ATOM 2553 N N . LYS B 1 55 ? 18.663 39.555 1.435 1.00 24.50 53 LYS B N 1
ATOM 2554 C CA . LYS B 1 55 ? 19.043 40.812 2.074 1.00 24.31 53 LYS B CA 1
ATOM 2555 C C . LYS B 1 55 ? 20.553 40.996 1.997 1.00 22.35 53 LYS B C 1
ATOM 2556 O O . LYS B 1 55 ? 21.251 40.821 3.000 1.00 21.68 53 LYS B O 1
ATOM 2562 N N . PRO B 1 56 ? 21.066 41.356 0.811 1.00 21.94 54 PRO B N 1
ATOM 2563 C CA . PRO B 1 56 ? 22.514 41.469 0.607 1.00 21.49 54 PRO B CA 1
ATOM 2564 C C . PRO B 1 56 ? 23.167 42.461 1.571 1.00 21.71 54 PRO B C 1
ATOM 2565 O O . PRO B 1 56 ? 24.346 42.325 1.883 1.00 22.29 54 PRO B O 1
ATOM 2569 N N . GLU B 1 57 ? 22.407 43.442 2.041 1.00 21.42 55 GLU B N 1
ATOM 2570 C CA . GLU B 1 57 ? 22.937 44.401 3.001 1.00 22.18 55 GLU B CA 1
ATOM 2571 C C . GLU B 1 57 ? 23.377 43.740 4.312 1.00 20.82 55 GLU B C 1
ATOM 2572 O O . GLU B 1 57 ? 24.116 44.339 5.084 1.00 21.10 55 GLU B O 1
ATOM 2578 N N . LEU B 1 58 ? 22.918 42.511 4.560 1.00 18.53 56 LEU B N 1
ATOM 2579 C CA . LEU B 1 58 ? 23.281 41.801 5.786 1.00 18.63 56 LEU B CA 1
ATOM 2580 C C . LEU B 1 58 ? 24.436 40.816 5.594 1.00 17.72 56 LEU B C 1
ATOM 2581 O O . LEU B 1 58 ? 24.788 40.077 6.516 1.00 17.62 56 LEU B O 1
ATOM 2586 N N . LEU B 1 59 ? 25.019 40.788 4.400 1.00 17.09 57 LEU B N 1
ATOM 2587 C CA . LEU B 1 59 ? 26.038 39.779 4.109 1.00 17.24 57 LEU B CA 1
ATOM 2588 C C . LEU B 1 59 ? 27.214 39.811 5.101 1.00 17.14 57 LEU B C 1
ATOM 2589 O O . LEU B 1 59 ? 27.634 38.767 5.606 1.00 16.54 57 LEU B O 1
ATOM 2594 N N . ASN B 1 60 ? 27.746 40.998 5.384 1.00 18.08 58 ASN B N 1
ATOM 2595 C CA . ASN B 1 60 ? 28.896 41.072 6.276 1.00 19.09 58 ASN B CA 1
ATOM 2596 C C . ASN B 1 60 ? 28.529 40.600 7.683 1.00 18.06 58 ASN B C 1
ATOM 2597 O O . ASN B 1 60 ? 29.301 39.891 8.340 1.00 18.05 58 ASN B O 1
ATOM 2602 N N . GLN B 1 61 ? 27.341 40.993 8.138 1.00 18.01 59 GLN B N 1
ATOM 2603 C CA . GLN B 1 61 ? 26.854 40.588 9.454 1.00 18.51 59 GLN B CA 1
ATOM 2604 C C . GLN B 1 61 ? 26.558 39.100 9.525 1.00 17.84 59 GLN B C 1
ATOM 2605 O O . GLN B 1 61 ? 26.561 38.524 10.606 1.00 18.06 59 GLN B O 1
ATOM 2611 N N . ALA B 1 62 ? 26.311 38.483 8.375 1.00 15.66 60 ALA B N 1
ATOM 2612 C CA . ALA B 1 62 ? 26.067 37.043 8.331 1.00 14.39 60 ALA B CA 1
ATOM 2613 C C . ALA B 1 62 ? 27.347 36.224 8.437 1.00 14.20 60 ALA B C 1
ATOM 2614 O O . ALA B 1 62 ? 27.296 35.024 8.746 1.00 14.51 60 ALA B O 1
ATOM 2616 N N . LEU B 1 63 ? 28.494 36.848 8.179 1.00 14.26 61 LEU B N 1
ATOM 2617 C CA . LEU B 1 63 ? 29.758 36.103 8.209 1.00 14.58 61 LEU B CA 1
ATOM 2618 C C . LEU B 1 63 ? 30.013 35.364 9.535 1.00 13.84 61 LEU B C 1
ATOM 2619 O O . LEU B 1 63 ? 30.489 34.228 9.527 1.00 14.01 61 LEU B O 1
ATOM 2624 N N . ASP B 1 64 ? 29.702 35.997 10.667 1.00 12.50 62 ASP B N 1
ATOM 2625 C CA . ASP B 1 64 ? 29.904 35.359 11.973 1.00 12.54 62 ASP B CA 1
ATOM 2626 C C . ASP B 1 64 ? 28.991 34.157 12.152 1.00 12.93 62 ASP B C 1
ATOM 2627 O O . ASP B 1 64 ? 29.336 33.202 12.850 1.00 12.46 62 ASP B O 1
ATOM 2632 N N . VAL B 1 65 ? 27.812 34.213 11.546 1.00 12.69 63 VAL B N 1
ATOM 2633 C CA . VAL B 1 65 ? 26.894 33.072 11.620 1.00 12.89 63 VAL B CA 1
ATOM 2634 C C . VAL B 1 65 ? 27.414 31.898 10.799 1.00 12.20 63 VAL B C 1
ATOM 2635 O O . VAL B 1 65 ? 27.411 30.751 11.270 1.00 12.51 63 VAL B O 1
ATOM 2639 N N . ALA B 1 66 ? 27.891 32.181 9.588 1.00 12.85 64 ALA B N 1
ATOM 2640 C CA . ALA B 1 66 ? 28.557 31.170 8.779 1.00 13.63 64 ALA B CA 1
ATOM 2641 C C . ALA B 1 66 ? 29.759 30.593 9.538 1.00 13.09 64 ALA B C 1
ATOM 2642 O O . ALA B 1 66 ? 30.044 29.391 9.454 1.00 13.19 64 ALA B O 1
ATOM 2644 N N . LEU B 1 67 ? 30.480 31.451 10.261 1.00 12.47 65 LEU B N 1
ATOM 2645 C CA . LEU B 1 67 ? 31.652 31.009 11.009 1.00 13.06 65 LEU B CA 1
ATOM 2646 C C . LEU B 1 67 ? 31.250 30.002 12.083 1.00 12.22 65 LEU B C 1
ATOM 2647 O O . LEU B 1 67 ? 31.901 28.965 12.258 1.00 13.18 65 LEU B O 1
ATOM 2652 N N . ALA B 1 68 ? 30.164 30.297 12.792 1.00 11.47 66 ALA B N 1
ATOM 2653 C CA . ALA B 1 68 ? 29.662 29.391 13.826 1.00 12.28 66 ALA B CA 1
ATOM 2654 C C . ALA B 1 68 ? 29.327 28.008 13.236 1.00 11.31 66 ALA B C 1
ATOM 2655 O O . ALA B 1 68 ? 29.648 26.960 13.840 1.00 12.28 66 ALA B O 1
ATOM 2657 N N . LEU B 1 69 ? 28.680 27.999 12.073 1.00 12.45 67 LEU B N 1
ATOM 2658 C CA . LEU B 1 69 ? 28.393 26.744 11.372 1.00 13.12 67 LEU B CA 1
ATOM 2659 C C . LEU B 1 69 ? 29.656 25.950 11.079 1.00 13.56 67 LEU B C 1
ATOM 2660 O O . LEU B 1 69 ? 29.698 24.727 11.263 1.00 13.91 67 LEU B O 1
ATOM 2665 N N . GLU B 1 70 ? 30.691 26.634 10.600 1.00 12.40 68 GLU B N 1
ATOM 2666 C CA . GLU B 1 70 ? 31.918 25.927 10.273 1.00 13.04 68 GLU B CA 1
ATOM 2667 C C . GLU B 1 70 ? 32.689 25.474 11.508 1.00 12.22 68 GLU B C 1
ATOM 2668 O O . GLU B 1 70 ? 33.365 24.444 11.464 1.00 13.20 68 GLU B O 1
ATOM 2674 N N . PHE B 1 71 ? 32.601 26.229 12.604 1.00 10.91 69 PHE B N 1
ATOM 2675 C CA . PHE B 1 71 ? 33.155 25.760 13.881 1.00 10.19 69 PHE B CA 1
ATOM 2676 C C . PHE B 1 71 ? 32.503 24.429 14.290 1.00 10.04 69 PHE B C 1
ATOM 2677 O O . PHE B 1 71 ? 33.201 23.495 14.715 1.00 11.30 69 PHE B O 1
ATOM 2685 N N . ILE B 1 72 ? 31.166 24.353 14.211 1.00 10.76 70 ILE B N 1
ATOM 2686 C CA . ILE B 1 72 ? 30.470 23.116 14.554 1.00 11.46 70 ILE B CA 1
ATOM 2687 C C . ILE B 1 72 ? 30.905 21.988 13.632 1.00 11.35 70 ILE B C 1
ATOM 2688 O O . ILE B 1 72 ? 31.221 20.881 14.081 1.00 11.95 70 ILE B O 1
ATOM 2693 N N . HIS B 1 73 ? 30.916 22.264 12.329 1.00 11.76 71 HIS B N 1
ATOM 2694 C CA . HIS B 1 73 ? 31.278 21.233 11.374 1.00 12.65 71 HIS B CA 1
ATOM 2695 C C . HIS B 1 73 ? 32.697 20.726 11.630 1.00 12.29 71 HIS B C 1
ATOM 2696 O O . HIS B 1 73 ? 32.940 19.510 11.675 1.00 13.40 71 HIS B O 1
ATOM 2703 N N . THR B 1 74 ? 33.627 21.646 11.854 1.00 11.69 72 THR B N 1
ATOM 2704 C CA . THR B 1 74 ? 35.002 21.253 12.100 1.00 11.97 72 THR B CA 1
ATOM 2705 C C . THR B 1 74 ? 35.149 20.438 13.392 1.00 10.59 72 THR B C 1
ATOM 2706 O O . THR B 1 74 ? 35.857 19.425 13.411 1.00 12.09 72 THR B O 1
ATOM 2710 N N . TYR B 1 75 ? 34.480 20.857 14.467 1.00 10.32 73 TYR B N 1
ATOM 2711 C CA . TYR B 1 75 ? 34.586 20.106 15.713 1.00 10.25 73 TYR B CA 1
ATOM 2712 C C . TYR B 1 75 ? 34.096 18.667 15.462 1.00 9.80 73 TYR B C 1
ATOM 2713 O O . TYR B 1 75 ? 34.689 17.692 15.953 1.00 11.15 73 TYR B O 1
ATOM 2722 N N . SER B 1 76 ? 33.007 18.538 14.711 1.00 10.25 74 SER B N 1
ATOM 2723 C CA . SER B 1 76 ? 32.452 17.215 14.442 1.00 12.01 74 SER B CA 1
ATOM 2724 C C . SER B 1 76 ? 33.448 16.333 13.703 1.00 12.62 74 SER B C 1
ATOM 2725 O O . SER B 1 76 ? 33.560 15.142 14.005 1.00 14.05 74 SER B O 1
ATOM 2728 N N . LEU B 1 77 ? 34.182 16.914 12.757 1.00 12.77 75 LEU B N 1
ATOM 2729 C CA . LEU B 1 77 ? 35.167 16.143 11.994 1.00 13.81 75 LEU B CA 1
ATOM 2730 C C . LEU B 1 77 ? 36.303 15.679 12.892 1.00 12.37 75 LEU B C 1
ATOM 2731 O O . LEU B 1 77 ? 36.783 14.546 12.780 1.00 13.84 75 LEU B O 1
ATOM 2736 N N . ILE B 1 78 ? 36.742 16.560 13.784 1.00 11.04 76 ILE B N 1
ATOM 2737 C CA . ILE B 1 78 ? 37.828 16.235 14.693 1.00 11.58 76 ILE B CA 1
ATOM 2738 C C . ILE B 1 78 ? 37.432 15.085 15.614 1.00 11.56 76 ILE B C 1
ATOM 2739 O O . ILE B 1 78 ? 38.188 14.127 15.818 1.00 12.73 76 ILE B O 1
ATOM 2744 N N . HIS B 1 79 ? 36.240 15.162 16.186 1.00 10.96 77 HIS B N 1
ATOM 2745 C CA . HIS B 1 79 ? 35.821 14.069 17.062 1.00 11.03 77 HIS B CA 1
ATOM 2746 C C . HIS B 1 79 ? 35.566 12.773 16.278 1.00 12.65 77 HIS B C 1
ATOM 2747 O O . HIS B 1 79 ? 35.925 11.684 16.728 1.00 13.18 77 HIS B O 1
ATOM 2754 N N . ASP B 1 80 ? 34.952 12.887 15.109 1.00 13.45 78 ASP B N 1
ATOM 2755 C CA . ASP B 1 80 ? 34.614 11.691 14.350 1.00 14.22 78 ASP B CA 1
ATOM 2756 C C . ASP B 1 80 ? 35.861 10.953 13.898 1.00 14.87 78 ASP B C 1
ATOM 2757 O O . ASP B 1 80 ? 35.825 9.738 13.700 1.00 15.96 78 ASP B O 1
ATOM 2762 N N . ASP B 1 81 ? 36.959 11.687 13.729 1.00 13.68 79 ASP B N 1
ATOM 2763 C CA . ASP B 1 81 ? 38.214 11.106 13.244 1.00 16.44 79 ASP B CA 1
ATOM 2764 C C . ASP B 1 81 ? 38.977 10.374 14.349 1.00 15.98 79 ASP B C 1
ATOM 2765 O O . ASP B 1 81 ? 39.952 9.660 14.069 1.00 17.17 79 ASP B O 1
ATOM 2770 N N . LEU B 1 82 ? 38.551 10.551 15.599 1.00 13.89 80 LEU B N 1
ATOM 2771 C CA . LEU B 1 82 ? 39.252 9.949 16.746 1.00 13.78 80 LEU B CA 1
ATOM 2772 C C . LEU B 1 82 ? 39.352 8.428 16.628 1.00 15.35 80 LEU B C 1
ATOM 2773 O O . LEU B 1 82 ? 38.491 7.793 16.021 1.00 15.63 80 LEU B O 1
ATOM 2778 N N . PRO B 1 83 ? 40.388 7.836 17.238 1.00 18.03 81 PRO B N 1
ATOM 2779 C CA . PRO B 1 83 ? 40.541 6.380 17.208 1.00 19.10 81 PRO B CA 1
ATOM 2780 C C . PRO B 1 83 ? 39.291 5.613 17.635 1.00 19.27 81 PRO B C 1
ATOM 2781 O O . PRO B 1 83 ? 39.028 4.570 17.045 1.00 20.41 81 PRO B O 1
ATOM 2785 N N . ALA B 1 84 ? 38.531 6.114 18.609 1.00 18.40 82 ALA B N 1
ATOM 2786 C CA . ALA B 1 84 ? 37.343 5.404 19.081 1.00 18.02 82 ALA B CA 1
ATOM 2787 C C . ALA B 1 84 ? 36.285 5.316 17.987 1.00 17.92 82 ALA B C 1
ATOM 2788 O O . ALA B 1 84 ? 35.484 4.376 17.947 1.00 18.33 82 ALA B O 1
ATOM 2798 N N . ASP B 1 86 ? 36.065 6.932 13.773 1.00 19.64 84 ASP B N 1
ATOM 2799 C CA . ASP B 1 86 ? 36.566 6.597 12.435 1.00 22.20 84 ASP B CA 1
ATOM 2800 C C . ASP B 1 86 ? 38.055 6.265 12.395 1.00 23.62 84 ASP B C 1
ATOM 2801 O O . ASP B 1 86 ? 38.517 5.620 11.449 1.00 25.59 84 ASP B O 1
ATOM 2806 N N . ASN B 1 87 ? 38.805 6.701 13.404 1.00 22.89 85 ASN B N 1
ATOM 2807 C CA . ASN B 1 87 ? 40.222 6.356 13.484 1.00 23.23 85 ASN B CA 1
ATOM 2808 C C . ASN B 1 87 ? 40.976 6.761 12.215 1.00 23.73 85 ASN B C 1
ATOM 2809 O O . ASN B 1 87 ? 41.665 5.943 11.588 1.00 25.42 85 ASN B O 1
ATOM 2814 N N . ALA B 1 88 ? 40.841 8.030 11.843 1.00 22.65 86 ALA B N 1
ATOM 2815 C CA . ALA B 1 88 ? 41.458 8.550 10.624 1.00 22.42 86 ALA B CA 1
ATOM 2816 C C . ALA B 1 88 ? 42.832 9.173 10.886 1.00 22.44 86 ALA B C 1
ATOM 2817 O O . ALA B 1 88 ? 43.019 9.903 11.863 1.00 22.06 86 ALA B O 1
ATOM 2819 N N . ASP B 1 89 ? 43.788 8.884 10.007 1.00 23.10 87 ASP B N 1
ATOM 2820 C CA . ASP B 1 89 ? 45.137 9.428 10.139 1.00 24.64 87 ASP B CA 1
ATOM 2821 C C . ASP B 1 89 ? 45.284 10.782 9.451 1.00 24.27 87 ASP B C 1
ATOM 2822 O O . ASP B 1 89 ? 46.197 11.538 9.762 1.00 23.82 87 ASP B O 1
ATOM 2827 N N . PHE B 1 90 ? 44.395 11.072 8.504 1.00 24.58 88 PHE B N 1
ATOM 2828 C CA . PHE B 1 90 ? 44.449 12.329 7.764 1.00 24.72 88 PHE B CA 1
ATOM 2829 C C . PHE B 1 90 ? 43.070 12.929 7.542 1.00 24.28 88 PHE B C 1
ATOM 2830 O O . PHE B 1 90 ? 42.067 12.214 7.476 1.00 24.42 88 PHE B O 1
ATOM 2838 N N . ARG B 1 91 ? 43.040 14.253 7.428 1.00 23.91 89 ARG B N 1
ATOM 2839 C CA . ARG B 1 91 ? 41.817 14.998 7.180 1.00 24.42 89 ARG B CA 1
ATOM 2840 C C . ARG B 1 91 ? 42.201 16.312 6.508 1.00 24.44 89 ARG B C 1
ATOM 2841 O O . ARG B 1 91 ? 43.143 16.975 6.935 1.00 24.09 89 ARG B O 1
ATOM 2849 N N . ARG B 1 92 ? 41.491 16.674 5.442 1.00 23.78 90 ARG B N 1
ATOM 2850 C CA . ARG B 1 92 ? 41.709 17.957 4.787 1.00 24.75 90 ARG B CA 1
ATOM 2851 C C . ARG B 1 92 ? 43.160 18.123 4.358 1.00 26.67 90 ARG B C 1
ATOM 2852 O O . ARG B 1 92 ? 43.705 19.232 4.370 1.00 27.80 90 ARG B O 1
ATOM 2860 N N . GLY B 1 93 ? 43.791 17.011 3.990 1.00 27.52 91 GLY B N 1
ATOM 2861 C CA . GLY B 1 93 ? 45.125 17.058 3.420 1.00 28.53 91 GLY B CA 1
ATOM 2862 C C . GLY B 1 93 ? 46.272 17.050 4.419 1.00 28.97 91 GLY B C 1
ATOM 2863 O O . GLY B 1 93 ? 47.441 17.067 4.017 1.00 29.91 91 GLY B O 1
ATOM 2864 N N . ILE B 1 94 ? 45.944 17.025 5.710 1.00 27.85 92 ILE B N 1
ATOM 2865 C CA . ILE B 1 94 ? 46.953 17.035 6.763 1.00 25.68 92 ILE B CA 1
ATOM 2866 C C . ILE B 1 94 ? 46.674 15.933 7.778 1.00 24.35 92 ILE B C 1
ATOM 2867 O O . ILE B 1 94 ? 45.579 15.366 7.801 1.00 25.25 92 ILE B O 1
ATOM 2872 N N . PRO B 1 95 ? 47.663 15.622 8.624 1.00 23.22 93 PRO B N 1
ATOM 2873 C CA . PRO B 1 95 ? 47.419 14.650 9.692 1.00 22.51 93 PRO B CA 1
ATOM 2874 C C . PRO B 1 95 ? 46.325 15.129 10.624 1.00 21.92 93 PRO B C 1
ATOM 2875 O O . PRO B 1 95 ? 46.179 16.336 10.850 1.00 22.92 93 PRO B O 1
ATOM 2879 N N . THR B 1 96 ? 45.556 14.191 11.156 1.00 21.09 94 THR B N 1
ATOM 2880 C CA . THR B 1 96 ? 44.512 14.540 12.119 1.00 20.47 94 THR B CA 1
ATOM 2881 C C . THR B 1 96 ? 45.137 15.049 13.420 1.00 19.64 94 THR B C 1
ATOM 2882 O O . THR B 1 96 ? 46.311 14.789 13.693 1.00 20.27 94 THR B O 1
ATOM 2886 N N . LEU B 1 97 ? 44.356 15.785 14.213 1.00 17.95 95 LEU B N 1
ATOM 2887 C CA . LEU B 1 97 ? 44.877 16.414 15.426 1.00 17.98 95 LEU B CA 1
ATOM 2888 C C . LEU B 1 97 ? 45.425 15.413 16.431 1.00 18.55 95 LEU B C 1
ATOM 2889 O O . LEU B 1 97 ? 46.375 15.718 17.152 1.00 19.57 95 LEU B O 1
ATOM 2894 N N . HIS B 1 98 ? 44.828 14.227 16.509 1.00 18.55 96 HIS B N 1
ATOM 2895 C CA . HIS B 1 98 ? 45.317 13.261 17.492 1.00 17.98 96 HIS B CA 1
ATOM 2896 C C . HIS B 1 98 ? 46.645 12.641 17.050 1.00 19.83 96 HIS B C 1
ATOM 2897 O O . HIS B 1 98 ? 47.363 12.082 17.871 1.00 21.50 96 HIS B O 1
ATOM 2904 N N . LYS B 1 99 ? 46.970 12.765 15.764 1.00 20.66 97 LYS B N 1
ATOM 2905 C CA . LYS B 1 99 ? 48.258 12.290 15.250 1.00 21.79 97 LYS B CA 1
ATOM 2906 C C . LYS B 1 99 ? 49.333 13.369 15.356 1.00 22.21 97 LYS B C 1
ATOM 2907 O O . LYS B 1 99 ? 50.482 13.076 15.693 1.00 23.51 97 LYS B O 1
ATOM 2913 N N . SER B 1 100 ? 48.957 14.614 15.077 1.00 21.73 98 SER B N 1
ATOM 2914 C CA . SER B 1 100 ? 49.900 15.728 15.147 1.00 22.33 98 SER B CA 1
ATOM 2915 C C . SER B 1 100 ? 50.188 16.119 16.592 1.00 22.21 98 SER B C 1
ATOM 2916 O O . SER B 1 100 ? 51.303 16.533 16.927 1.00 22.57 98 SER B O 1
ATOM 2919 N N . TYR B 1 101 ? 49.176 15.991 17.442 1.00 20.67 99 TYR B N 1
ATOM 2920 C CA . TYR B 1 101 ? 49.323 16.303 18.860 1.00 20.51 99 TYR B CA 1
ATOM 2921 C C . TYR B 1 101 ? 49.050 15.047 19.680 1.00 22.02 99 TYR B C 1
ATOM 2922 O O . TYR B 1 101 ? 49.933 14.194 19.827 1.00 24.90 99 TYR B O 1
ATOM 2931 N N . ASP B 1 102 ? 47.828 14.902 20.176 1.00 20.11 100 ASP B N 1
ATOM 2932 C CA . ASP B 1 102 ? 47.460 13.699 20.915 1.00 20.05 100 ASP B CA 1
ATOM 2933 C C . ASP B 1 102 ? 45.948 13.640 21.032 1.00 17.80 100 ASP B C 1
ATOM 2934 O O . ASP B 1 102 ? 45.263 14.589 20.650 1.00 17.34 100 ASP B O 1
ATOM 2939 N N . GLU B 1 103 ? 45.417 12.541 21.555 1.00 17.26 101 GLU B N 1
ATOM 2940 C CA . GLU B 1 103 ? 43.964 12.412 21.632 1.00 16.68 101 GLU B CA 1
ATOM 2941 C C . GLU B 1 103 ? 43.358 13.474 22.533 1.00 13.41 101 GLU B C 1
ATOM 2942 O O . GLU B 1 103 ? 42.296 13.998 22.228 1.00 13.46 101 GLU B O 1
ATOM 2948 N N . THR B 1 104 ? 44.021 13.782 23.644 1.00 12.78 102 THR B N 1
ATOM 2949 C CA . THR B 1 104 ? 43.518 14.812 24.557 1.00 12.54 102 THR B CA 1
ATOM 2950 C C . THR B 1 104 ? 43.298 16.125 23.822 1.00 11.11 102 THR B C 1
ATOM 2951 O O . THR B 1 104 ? 42.243 16.740 23.941 1.00 11.40 102 THR B O 1
ATOM 2955 N N . THR B 1 105 ? 44.296 16.538 23.052 1.00 12.60 103 THR B N 1
ATOM 2956 C CA . THR B 1 105 ? 44.206 17.784 22.309 1.00 13.37 103 THR B CA 1
ATOM 2957 C C . THR B 1 105 ? 43.060 17.773 21.296 1.00 13.20 103 THR B C 1
ATOM 2958 O O . THR B 1 105 ? 42.309 18.752 21.181 1.00 13.15 103 THR B O 1
ATOM 2962 N N . ALA B 1 106 ? 42.910 16.661 20.577 1.00 13.01 104 ALA B N 1
ATOM 2963 C CA . ALA B 1 106 ? 41.830 16.531 19.599 1.00 11.77 104 ALA B CA 1
ATOM 2964 C C . ALA B 1 106 ? 40.469 16.629 20.296 1.00 11.08 104 ALA B C 1
ATOM 2965 O O . ALA B 1 106 ? 39.576 17.343 19.844 1.00 11.85 104 ALA B O 1
ATOM 2967 N N . ILE B 1 107 ? 40.324 15.934 21.418 1.00 10.88 105 ILE B N 1
ATOM 2968 C CA . ILE B 1 107 ? 39.069 15.967 22.145 1.00 10.61 105 ILE B CA 1
ATOM 2969 C C . ILE B 1 107 ? 38.775 17.400 22.587 1.00 9.33 105 ILE B C 1
ATOM 2970 O O . ILE B 1 107 ? 37.677 17.923 22.341 1.00 9.76 105 ILE B O 1
ATOM 2975 N N . LEU B 1 108 ? 39.763 18.046 23.198 1.00 8.91 106 LEU B N 1
ATOM 2976 C CA . LEU B 1 108 ? 39.547 19.366 23.781 1.00 8.76 106 LEU B CA 1
ATOM 2977 C C . LEU B 1 108 ? 39.375 20.457 22.728 1.00 9.05 106 LEU B C 1
ATOM 2978 O O . LEU B 1 108 ? 38.581 21.376 22.925 1.00 9.67 106 LEU B O 1
ATOM 2983 N N . VAL B 1 109 ? 40.108 20.376 21.618 1.00 10.30 107 VAL B N 1
ATOM 2984 C CA . VAL B 1 109 ? 39.897 21.347 20.540 1.00 10.42 107 VAL B CA 1
ATOM 2985 C C . VAL B 1 109 ? 38.471 21.207 20.005 1.00 9.90 107 VAL B C 1
ATOM 2986 O O . VAL B 1 109 ? 37.790 22.200 19.778 1.00 10.44 107 VAL B O 1
ATOM 2990 N N . GLY B 1 110 ? 38.000 19.981 19.816 1.00 9.67 108 GLY B N 1
ATOM 2991 C CA . GLY B 1 110 ? 36.627 19.819 19.375 1.00 9.69 108 GLY B CA 1
ATOM 2992 C C . GLY B 1 110 ? 35.640 20.407 20.372 1.00 9.01 108 GLY B C 1
ATOM 2993 O O . GLY B 1 110 ? 34.681 21.082 19.992 1.00 10.18 108 GLY B O 1
ATOM 2994 N N . ASP B 1 111 ? 35.869 20.153 21.658 1.00 8.23 109 ASP B N 1
ATOM 2995 C CA . ASP B 1 111 ? 35.001 20.690 22.700 1.00 9.43 109 ASP B CA 1
ATOM 2996 C C . ASP B 1 111 ? 34.976 22.215 22.645 1.00 9.15 109 ASP B C 1
ATOM 2997 O O . ASP B 1 111 ? 33.904 22.847 22.758 1.00 9.78 109 ASP B O 1
ATOM 3002 N N . ALA B 1 112 ? 36.160 22.799 22.505 1.00 8.58 110 ALA B N 1
ATOM 3003 C CA . ALA B 1 112 ? 36.300 24.251 22.407 1.00 9.27 110 ALA B CA 1
ATOM 3004 C C . ALA B 1 112 ? 35.523 24.809 21.228 1.00 8.96 110 ALA B C 1
ATOM 3005 O O . ALA B 1 112 ? 34.844 25.832 21.354 1.00 9.41 110 ALA B O 1
ATOM 3007 N N . LEU B 1 113 ? 35.596 24.141 20.080 1.00 8.09 111 LEU B N 1
ATOM 3008 C CA . LEU B 1 113 ? 34.939 24.675 18.886 1.00 8.20 111 LEU B CA 1
ATOM 3009 C C . LEU B 1 113 ? 33.419 24.548 18.955 1.00 8.68 111 LEU B C 1
ATOM 3010 O O . LEU B 1 113 ? 32.705 25.392 18.445 1.00 9.60 111 LEU B O 1
ATOM 3015 N N . ASN B 1 114 ? 32.937 23.484 19.592 1.00 8.68 112 ASN B N 1
ATOM 3016 C CA . ASN B 1 114 ? 31.512 23.298 19.825 1.00 8.61 112 ASN B CA 1
ATOM 3017 C C . ASN B 1 114 ? 30.990 24.501 20.632 1.00 7.28 112 ASN B C 1
ATOM 3018 O O . ASN B 1 114 ? 30.075 25.213 20.207 1.00 8.47 112 ASN B O 1
ATOM 3023 N N . THR B 1 115 ? 31.622 24.770 21.762 1.00 7.90 113 THR B N 1
ATOM 3024 C CA . THR B 1 115 ? 31.199 25.861 22.624 1.00 7.24 113 THR B CA 1
ATOM 3025 C C . THR B 1 115 ? 31.419 27.209 21.938 1.00 7.99 113 THR B C 1
ATOM 3026 O O . THR B 1 115 ? 30.578 28.113 22.033 1.00 9.19 113 THR B O 1
ATOM 3030 N N . GLU B 1 116 ? 32.536 27.339 21.227 1.00 8.69 114 GLU B N 1
ATOM 3031 C CA . GLU B 1 116 ? 32.876 28.628 20.617 1.00 8.87 114 GLU B CA 1
ATOM 3032 C C . GLU B 1 116 ? 31.880 29.028 19.527 1.00 8.78 114 GLU B C 1
ATOM 3033 O O . GLU B 1 116 ? 31.663 30.210 19.288 1.00 9.44 114 GLU B O 1
ATOM 3039 N N . ALA B 1 117 ? 31.277 28.052 18.856 1.00 8.09 115 ALA B N 1
ATOM 3040 C CA . ALA B 1 117 ? 30.245 28.370 17.874 1.00 8.87 115 ALA B CA 1
ATOM 3041 C C . ALA B 1 117 ? 29.152 29.224 18.521 1.00 9.61 115 ALA B C 1
ATOM 3042 O O . ALA B 1 117 ? 28.636 30.169 17.908 1.00 10.11 115 ALA B O 1
ATOM 3044 N N . PHE B 1 118 ? 28.777 28.880 19.754 1.00 8.65 116 PHE B N 1
ATOM 3045 C CA . PHE B 1 118 ? 27.729 29.643 20.434 1.00 8.97 116 PHE B CA 1
ATOM 3046 C C . PHE B 1 118 ? 28.199 30.995 20.956 1.00 9.86 116 PHE B C 1
ATOM 3047 O O . PHE B 1 118 ? 27.426 31.944 20.963 1.00 11.49 116 PHE B O 1
ATOM 3055 N N . LEU B 1 119 ? 29.470 31.096 21.347 1.00 10.54 117 LEU B N 1
ATOM 3056 C CA . LEU B 1 119 ? 30.034 32.398 21.709 1.00 10.79 117 LEU B CA 1
ATOM 3057 C C . LEU B 1 119 ? 30.023 33.324 20.493 1.00 10.85 117 LEU B C 1
ATOM 3058 O O . LEU B 1 119 ? 29.578 34.467 20.569 1.00 11.32 117 LEU B O 1
ATOM 3063 N N . VAL B 1 120 ? 30.491 32.828 19.358 1.00 10.68 118 VAL B N 1
ATOM 3064 C CA . VAL B 1 120 ? 30.504 33.633 18.141 1.00 11.87 118 VAL B CA 1
ATOM 3065 C C . VAL B 1 120 ? 29.091 34.038 17.711 1.00 12.20 118 VAL B C 1
ATOM 3066 O O . VAL B 1 120 ? 28.843 35.201 17.351 1.00 13.59 118 VAL B O 1
ATOM 3070 N N . LEU B 1 121 ? 28.154 33.091 17.731 1.00 11.57 119 LEU B N 1
ATOM 3071 C CA . LEU B 1 121 ? 26.783 33.430 17.361 1.00 12.81 119 LEU B CA 1
ATOM 3072 C C . LEU B 1 121 ? 26.235 34.509 18.284 1.00 11.63 119 LEU B C 1
ATOM 3073 O O . LEU B 1 121 ? 25.576 35.461 17.825 1.00 12.49 119 LEU B O 1
ATOM 3078 N N . SER B 1 122 ? 26.476 34.361 19.589 1.00 10.34 120 SER B N 1
ATOM 3079 C CA . SER B 1 122 ? 25.891 35.296 20.549 1.00 10.61 120 SER B CA 1
ATOM 3080 C C . SER B 1 122 ? 26.445 36.715 20.388 1.00 10.36 120 SER B C 1
ATOM 3081 O O . SER B 1 122 ? 25.786 37.683 20.779 1.00 12.50 120 SER B O 1
ATOM 3084 N N . HIS B 1 123 ? 27.636 36.826 19.797 1.00 10.48 121 HIS B N 1
ATOM 3085 C CA . HIS B 1 123 ? 28.293 38.124 19.583 1.00 11.59 121 HIS B CA 1
ATOM 3086 C C . HIS B 1 123 ? 28.058 38.704 18.191 1.00 11.57 121 HIS B C 1
ATOM 3087 O O . HIS B 1 123 ? 28.578 39.780 17.858 1.00 13.56 121 HIS B O 1
ATOM 3094 N N . ALA B 1 124 ? 27.276 38.009 17.373 1.00 11.34 122 ALA B N 1
ATOM 3095 C CA . ALA B 1 124 ? 27.011 38.480 16.016 1.00 12.01 122 ALA B CA 1
ATOM 3096 C C . ALA B 1 124 ? 26.370 39.869 16.007 1.00 12.90 122 ALA B C 1
ATOM 3097 O O . ALA B 1 124 ? 25.663 40.269 16.953 1.00 13.24 122 ALA B O 1
ATOM 3099 N N . HIS B 1 125 ? 26.606 40.595 14.921 1.00 14.21 123 HIS B N 1
ATOM 3100 C CA . HIS B 1 125 ? 26.094 41.948 14.787 1.00 15.49 123 HIS B CA 1
ATOM 3101 C C . HIS B 1 125 ? 24.680 41.902 14.214 1.00 15.49 123 HIS B C 1
ATOM 3102 O O . HIS B 1 125 ? 24.413 42.387 13.112 1.00 16.89 123 HIS B O 1
ATOM 3109 N N . LEU B 1 126 ? 23.787 41.300 14.988 1.00 14.82 124 LEU B N 1
ATOM 3110 C CA . LEU B 1 126 ? 22.384 41.117 14.617 1.00 14.82 124 LEU B CA 1
ATOM 3111 C C . LEU B 1 126 ? 21.541 41.332 15.867 1.00 15.90 124 LEU B C 1
ATOM 3112 O O . LEU B 1 126 ? 22.036 41.204 16.986 1.00 15.40 124 LEU B O 1
ATOM 3117 N N . LYS B 1 127 ? 20.261 41.631 15.682 1.00 16.12 125 LYS B N 1
ATOM 3118 C CA . LYS B 1 127 ? 19.340 41.824 16.808 1.00 16.83 125 LYS B CA 1
ATOM 3119 C C . LYS B 1 127 ? 19.300 40.594 17.694 1.00 14.93 125 LYS B C 1
ATOM 3120 O O . LYS B 1 127 ? 19.374 39.470 17.194 1.00 14.32 125 LYS B O 1
ATOM 3126 N N . ASP B 1 128 ? 19.146 40.800 19.000 1.00 13.18 126 ASP B N 1
ATOM 3127 C CA . ASP B 1 128 ? 19.093 39.663 19.934 1.00 12.78 126 ASP B CA 1
ATOM 3128 C C . ASP B 1 128 ? 18.009 38.645 19.577 1.00 13.18 126 ASP B C 1
ATOM 3129 O O . ASP B 1 128 ? 18.223 37.438 19.714 1.00 12.98 126 ASP B O 1
ATOM 3134 N N . GLU B 1 129 ? 16.847 39.116 19.126 1.00 13.75 127 GLU B N 1
ATOM 3135 C CA . GLU B 1 129 ? 15.759 38.212 18.762 1.00 15.57 127 GLU B CA 1
ATOM 3136 C C . GLU B 1 129 ? 16.181 37.260 17.643 1.00 13.80 127 GLU B C 1
ATOM 3137 O O . GLU B 1 129 ? 15.861 36.056 17.662 1.00 15.04 127 GLU B O 1
ATOM 3143 N N . ILE B 1 130 ? 16.920 37.789 16.676 1.00 13.40 128 ILE B N 1
ATOM 3144 C CA . ILE B 1 130 ? 17.424 36.970 15.586 1.00 13.13 128 ILE B CA 1
ATOM 3145 C C . ILE B 1 130 ? 18.485 36.000 16.093 1.00 11.58 128 ILE B C 1
ATOM 3146 O O . ILE B 1 130 ? 18.488 34.820 15.732 1.00 11.69 128 ILE B O 1
ATOM 3151 N N . LYS B 1 131 ? 19.380 36.486 16.950 1.00 10.99 129 LYS B N 1
ATOM 3152 C CA . LYS B 1 131 ? 20.459 35.623 17.434 1.00 10.42 129 LYS B CA 1
ATOM 3153 C C . LYS B 1 131 ? 19.912 34.447 18.248 1.00 10.69 129 LYS B C 1
ATOM 3154 O O . LYS B 1 131 ? 20.421 33.320 18.141 1.00 10.76 129 LYS B O 1
ATOM 3160 N N . ILE B 1 132 ? 18.873 34.691 19.049 1.00 10.29 130 ILE B N 1
ATOM 3161 C CA . ILE B 1 132 ? 18.268 33.582 19.786 1.00 10.33 130 ILE B CA 1
ATOM 3162 C C . ILE B 1 132 ? 17.671 32.535 18.832 1.00 10.20 130 ILE B C 1
ATOM 3163 O O . ILE B 1 132 ? 17.832 31.340 19.052 1.00 10.06 130 ILE B O 1
ATOM 3168 N N . LYS B 1 133 ? 17.009 32.977 17.763 1.00 10.97 131 LYS B N 1
ATOM 3169 C CA . LYS B 1 133 ? 16.479 32.037 16.772 1.00 10.88 131 LYS B CA 1
ATOM 3170 C C . LYS B 1 133 ? 17.612 31.223 16.157 1.00 10.21 131 LYS B C 1
ATOM 3171 O O . LYS B 1 133 ? 17.495 30.004 16.011 1.00 10.99 131 LYS B O 1
ATOM 3177 N N . LEU B 1 134 ? 18.719 31.891 15.833 1.00 9.54 132 LEU B N 1
ATOM 3178 C CA . LEU B 1 134 ? 19.855 31.213 15.202 1.00 10.26 132 LEU B CA 1
ATOM 3179 C C . LEU B 1 134 ? 20.459 30.174 16.135 1.00 9.68 132 LEU B C 1
ATOM 3180 O O . LEU B 1 134 ? 20.839 29.077 15.695 1.00 11.06 132 LEU B O 1
ATOM 3185 N N . ILE B 1 135 ? 20.567 30.529 17.415 1.00 8.91 133 ILE B N 1
ATOM 3186 C CA . ILE B 1 135 ? 21.119 29.609 18.408 1.00 9.02 133 ILE B CA 1
ATOM 3187 C C . ILE B 1 135 ? 20.220 28.384 18.598 1.00 8.13 133 ILE B C 1
ATOM 3188 O O . ILE B 1 135 ? 20.705 27.252 18.659 1.00 9.44 133 ILE B O 1
ATOM 3193 N N . LYS B 1 136 ? 18.911 28.605 18.657 1.00 8.83 134 LYS B N 1
ATOM 3194 C CA . LYS B 1 136 ? 17.972 27.491 18.719 1.00 9.78 134 LYS B CA 1
ATOM 3195 C C . LYS B 1 136 ? 18.156 26.560 17.527 1.00 10.21 134 LYS B C 1
ATOM 3196 O O . LYS B 1 136 ? 18.168 25.345 17.674 1.00 11.87 134 LYS B O 1
ATOM 3202 N N . THR B 1 137 ? 18.249 27.135 16.338 1.00 10.41 135 THR B N 1
ATOM 3203 C CA . THR B 1 137 ? 18.382 26.317 15.135 1.00 10.37 135 THR B CA 1
ATOM 3204 C C . THR B 1 137 ? 19.693 25.540 15.149 1.00 9.80 135 THR B C 1
ATOM 3205 O O . THR B 1 137 ? 19.726 24.346 14.820 1.00 11.21 135 THR B O 1
ATOM 3209 N N . LEU B 1 138 ? 20.787 26.198 15.516 1.00 9.68 136 LEU B N 1
ATOM 3210 C CA . LEU B 1 138 ? 22.066 25.496 15.470 1.00 9.99 136 LEU B CA 1
ATOM 3211 C C . LEU B 1 138 ? 22.145 24.416 16.540 1.00 9.02 136 LEU B C 1
ATOM 3212 O O . LEU B 1 138 ? 22.595 23.300 16.278 1.00 10.03 136 LEU B O 1
ATOM 3217 N N . ALA B 1 139 ? 21.717 24.732 17.756 1.00 9.52 137 ALA B N 1
ATOM 3218 C CA . ALA B 1 139 ? 21.860 23.758 18.839 1.00 8.82 137 ALA B CA 1
ATOM 3219 C C . ALA B 1 139 ? 20.937 22.557 18.649 1.00 8.79 137 ALA B C 1
ATOM 3220 O O . ALA B 1 139 ? 21.281 21.439 19.030 1.00 10.08 137 ALA B O 1
ATOM 3222 N N . PHE B 1 140 ? 19.764 22.779 18.072 1.00 9.91 138 PHE B N 1
ATOM 3223 C CA . PHE B 1 140 ? 18.862 21.660 17.828 1.00 9.84 138 PHE B CA 1
ATOM 3224 C C . PHE B 1 140 ? 19.470 20.728 16.777 1.00 10.23 138 PHE B C 1
ATOM 3225 O O . PHE B 1 140 ? 19.579 19.508 16.972 1.00 11.10 138 PHE B O 1
ATOM 3233 N N . ASN B 1 141 ? 19.881 21.307 15.656 1.00 9.92 139 ASN B N 1
ATOM 3234 C CA . ASN B 1 141 ? 20.337 20.504 14.531 1.00 10.81 139 ASN B CA 1
ATOM 3235 C C . ASN B 1 141 ? 21.759 19.936 14.673 1.00 10.60 139 ASN B C 1
ATOM 3236 O O . ASN B 1 141 ? 22.057 18.877 14.114 1.00 11.89 139 ASN B O 1
ATOM 3241 N N . ALA B 1 142 ? 22.619 20.622 15.422 1.00 10.86 140 ALA B N 1
ATOM 3242 C CA . ALA B 1 142 ? 23.990 20.161 15.642 1.00 10.50 140 ALA B CA 1
ATOM 3243 C C . ALA B 1 142 ? 24.105 19.235 16.847 1.00 10.39 140 ALA B C 1
ATOM 3244 O O . ALA B 1 142 ? 25.112 18.544 17.002 1.00 10.83 140 ALA B O 1
ATOM 3246 N N . GLY B 1 143 ? 23.076 19.217 17.691 1.00 10.79 141 GLY B N 1
ATOM 3247 C CA . GLY B 1 143 ? 23.129 18.470 18.937 1.00 9.70 141 GLY B CA 1
ATOM 3248 C C . GLY B 1 143 ? 22.481 17.101 18.891 1.00 9.58 141 GLY B C 1
ATOM 3249 O O . GLY B 1 143 ? 22.445 16.442 17.846 1.00 10.77 141 GLY B O 1
ATOM 3250 N N . LEU B 1 144 ? 21.985 16.664 20.040 1.00 9.53 142 LEU B N 1
ATOM 3251 C CA . LEU B 1 144 ? 21.381 15.331 20.127 1.00 9.41 142 LEU B CA 1
ATOM 3252 C C . LEU B 1 144 ? 20.148 15.159 19.241 1.00 11.06 142 LEU B C 1
ATOM 3253 O O . LEU B 1 144 ? 19.799 14.043 18.876 1.00 12.62 142 LEU B O 1
ATOM 3258 N N . ASN B 1 145 ? 19.497 16.258 18.871 1.00 9.76 143 ASN B N 1
ATOM 3259 C CA . ASN B 1 145 ? 18.347 16.160 17.971 1.00 11.13 143 ASN B CA 1
ATOM 3260 C C . ASN B 1 145 ? 18.713 16.025 16.501 1.00 11.78 143 ASN B C 1
ATOM 3261 O O . ASN B 1 145 ? 17.835 15.852 15.647 1.00 14.45 143 ASN B O 1
ATOM 3266 N N . GLY B 1 146 ? 20.006 16.081 16.208 1.00 10.31 144 GLY B N 1
ATOM 3267 C CA . GLY B 1 146 ? 20.445 15.992 14.831 1.00 11.39 144 GLY B CA 1
ATOM 3268 C C . GLY B 1 146 ? 21.767 15.280 14.701 1.00 11.23 144 GLY B C 1
ATOM 3269 O O . GLY B 1 146 ? 21.864 14.051 14.817 1.00 11.88 144 GLY B O 1
ATOM 3278 N N . VAL B 1 148 ? 24.473 14.722 16.439 1.00 9.64 146 VAL B N 1
ATOM 3279 C CA . VAL B 1 148 ? 25.047 13.793 17.408 1.00 9.82 146 VAL B CA 1
ATOM 3280 C C . VAL B 1 148 ? 24.325 12.443 17.435 1.00 10.60 146 VAL B C 1
ATOM 3281 O O . VAL B 1 148 ? 24.968 11.397 17.477 1.00 11.33 146 VAL B O 1
ATOM 3285 N N . ILE B 1 149 ? 22.996 12.436 17.383 1.00 10.76 147 ILE B N 1
ATOM 3286 C CA . ILE B 1 149 ? 22.319 11.130 17.379 1.00 10.97 147 ILE B CA 1
ATOM 3287 C C . ILE B 1 149 ? 22.622 10.405 16.074 1.00 10.70 147 ILE B C 1
ATOM 3288 O O . ILE B 1 149 ? 22.759 9.179 16.047 1.00 11.85 147 ILE B O 1
ATOM 3293 N N . GLY B 1 150 ? 22.758 11.154 14.986 1.00 11.42 148 GLY B N 1
ATOM 3294 C CA . GLY B 1 150 ? 23.095 10.520 13.725 1.00 11.56 148 GLY B CA 1
ATOM 3295 C C . GLY B 1 150 ? 24.458 9.838 13.780 1.00 12.36 148 GLY B C 1
ATOM 3296 O O . GLY B 1 150 ? 24.642 8.717 13.271 1.00 12.84 148 GLY B O 1
ATOM 3297 N N . GLN B 1 151 ? 25.431 10.519 14.376 1.00 12.05 149 GLN B N 1
ATOM 3298 C CA . GLN B 1 151 ? 26.756 9.939 14.542 1.00 12.65 149 GLN B CA 1
ATOM 3299 C C . GLN B 1 151 ? 26.721 8.742 15.487 1.00 11.68 149 GLN B C 1
ATOM 3300 O O . GLN B 1 151 ? 27.379 7.725 15.217 1.00 12.46 149 GLN B O 1
ATOM 3306 N N . ALA B 1 152 ? 25.982 8.853 16.593 1.00 11.32 150 ALA B N 1
ATOM 3307 C CA . ALA B 1 152 ? 25.893 7.732 17.541 1.00 10.67 150 ALA B CA 1
ATOM 3308 C C . ALA B 1 152 ? 25.301 6.500 16.852 1.00 11.30 150 ALA B C 1
ATOM 3309 O O . ALA B 1 152 ? 25.788 5.382 17.019 1.00 12.15 150 ALA B O 1
ATOM 3311 N N . ILE B 1 153 ? 24.253 6.711 16.077 1.00 10.68 151 ILE B N 1
ATOM 3312 C CA . ILE B 1 153 ? 23.640 5.616 15.333 1.00 11.32 151 ILE B CA 1
ATOM 3313 C C . ILE B 1 153 ? 24.599 5.032 14.281 1.00 12.49 151 ILE B C 1
ATOM 3314 O O . ILE B 1 153 ? 24.723 3.810 14.147 1.00 13.80 151 ILE B O 1
ATOM 3319 N N . ASP B 1 154 ? 25.274 5.898 13.533 1.00 12.72 152 ASP B N 1
ATOM 3320 C CA . ASP B 1 154 ? 26.235 5.439 12.538 1.00 14.39 152 ASP B CA 1
ATOM 3321 C C . ASP B 1 154 ? 27.293 4.538 13.179 1.00 14.23 152 ASP B C 1
ATOM 3322 O O . ASP B 1 154 ? 27.603 3.450 12.678 1.00 15.71 152 ASP B O 1
ATOM 3327 N N . CYS B 1 155 ? 27.857 4.986 14.289 1.00 13.04 153 CYS B N 1
ATOM 3328 C CA . CYS B 1 155 ? 28.885 4.210 14.957 1.00 13.76 153 CYS B CA 1
ATOM 3329 C C . CYS B 1 155 ? 28.353 2.908 15.559 1.00 15.02 153 CYS B C 1
ATOM 3330 O O . CYS B 1 155 ? 28.974 1.848 15.417 1.00 15.92 153 CYS B O 1
ATOM 3333 N N . PHE B 1 156 ? 27.216 2.986 16.243 1.00 14.36 154 PHE B N 1
ATOM 3334 C CA . PHE B 1 156 ? 26.710 1.823 16.959 1.00 14.33 154 PHE B CA 1
ATOM 3335 C C . PHE B 1 156 ? 26.285 0.714 16.002 1.00 14.99 154 PHE B C 1
ATOM 3336 O O . PHE B 1 156 ? 26.476 -0.473 16.296 1.00 16.33 154 PHE B O 1
ATOM 3344 N N . PHE B 1 157 ? 25.727 1.096 14.855 1.00 14.41 155 PHE B N 1
ATOM 3345 C CA . PHE B 1 157 ? 25.184 0.099 13.928 1.00 15.68 155 PHE B CA 1
ATOM 3346 C C . PHE B 1 157 ? 26.150 -0.331 12.829 1.00 18.18 155 PHE B C 1
ATOM 3347 O O . PHE B 1 157 ? 25.778 -1.087 11.938 1.00 19.20 155 PHE B O 1
ATOM 3355 N N . GLU B 1 158 ? 27.398 0.122 12.910 1.00 18.54 156 GLU B N 1
ATOM 3356 C CA . GLU B 1 158 ? 28.380 -0.237 11.895 1.00 21.85 156 GLU B CA 1
ATOM 3357 C C . GLU B 1 158 ? 28.574 -1.758 11.790 1.00 21.10 156 GLU B C 1
ATOM 3358 O O . GLU B 1 158 ? 28.868 -2.272 10.715 1.00 22.85 156 GLU B O 1
ATOM 3364 N N . ASP B 1 159 ? 28.408 -2.477 12.898 1.00 18.27 157 ASP B N 1
ATOM 3365 C CA . ASP B 1 159 ? 28.590 -3.931 12.889 1.00 19.28 157 ASP B CA 1
ATOM 3366 C C . ASP B 1 159 ? 27.252 -4.645 12.933 1.00 18.66 157 ASP B C 1
ATOM 3367 O O . ASP B 1 159 ? 27.177 -5.821 13.307 1.00 19.24 157 ASP B O 1
ATOM 3372 N N . LYS B 1 160 ? 26.197 -3.932 12.546 1.00 17.95 158 LYS B N 1
ATOM 3373 C CA . LYS B 1 160 ? 24.837 -4.457 12.630 1.00 19.20 158 LYS B CA 1
ATOM 3374 C C . LYS B 1 160 ? 24.117 -4.172 11.318 1.00 21.58 158 LYS B C 1
ATOM 3375 O O . LYS B 1 160 ? 24.735 -3.725 10.362 1.00 24.17 158 LYS B O 1
ATOM 3381 N N . ARG B 1 161 ? 22.817 -4.428 11.257 1.00 22.13 159 ARG B N 1
ATOM 3382 C CA . ARG B 1 161 ? 22.072 -4.206 10.017 1.00 23.38 159 ARG B CA 1
ATOM 3383 C C . ARG B 1 161 ? 20.924 -3.245 10.247 1.00 23.79 159 ARG B C 1
ATOM 3384 O O . ARG B 1 161 ? 20.244 -3.328 11.278 1.00 24.73 159 ARG B O 1
ATOM 3392 N N . LEU B 1 162 ? 20.727 -2.337 9.287 1.00 24.39 160 LEU B N 1
ATOM 3393 C CA . LEU B 1 162 ? 19.654 -1.341 9.303 1.00 24.15 160 LEU B CA 1
ATOM 3394 C C . LEU B 1 162 ? 18.681 -1.561 8.146 1.00 24.68 160 LEU B C 1
ATOM 3395 O O . LEU B 1 162 ? 19.085 -1.982 7.064 1.00 25.53 160 LEU B O 1
ATOM 3400 N N . SER B 1 163 ? 17.403 -1.265 8.378 1.00 23.78 161 SER B N 1
ATOM 3401 C CA . SER B 1 163 ? 16.415 -1.212 7.310 1.00 24.44 161 SER B CA 1
ATOM 3402 C C . SER B 1 163 ? 16.603 0.090 6.545 1.00 23.12 161 SER B C 1
ATOM 3403 O O . SER B 1 163 ? 17.314 0.984 7.000 1.00 22.30 161 SER B O 1
ATOM 3406 N N . LEU B 1 164 ? 15.941 0.209 5.399 1.00 23.25 162 LEU B N 1
ATOM 3407 C CA . LEU B 1 164 ? 16.018 1.430 4.607 1.00 22.82 162 LEU B CA 1
ATOM 3408 C C . LEU B 1 164 ? 15.541 2.637 5.405 1.00 22.07 162 LEU B C 1
ATOM 3409 O O . LEU B 1 164 ? 16.186 3.684 5.401 1.00 21.33 162 LEU B O 1
ATOM 3414 N N . ASN B 1 165 ? 14.406 2.503 6.083 1.00 22.85 163 ASN B N 1
ATOM 3415 C CA . ASN B 1 165 ? 13.915 3.607 6.910 1.00 24.31 163 ASN B CA 1
ATOM 3416 C C . ASN B 1 165 ? 14.901 4.016 8.008 1.00 21.88 163 ASN B C 1
ATOM 3417 O O . ASN B 1 165 ? 15.079 5.207 8.278 1.00 20.30 163 ASN B O 1
ATOM 3422 N N . GLU B 1 166 ? 15.537 3.033 8.642 1.00 20.20 164 GLU B N 1
ATOM 3423 C CA . GLU B 1 166 ? 16.540 3.314 9.666 1.00 19.27 164 GLU B CA 1
ATOM 3424 C C . GLU B 1 166 ? 17.758 4.005 9.059 1.00 18.12 164 GLU B C 1
ATOM 3425 O O . GLU B 1 166 ? 18.334 4.910 9.661 1.00 17.84 164 GLU B O 1
ATOM 3431 N N . LEU B 1 167 ? 18.152 3.576 7.867 1.00 18.89 165 LEU B N 1
ATOM 3432 C CA . LEU B 1 167 ? 19.298 4.176 7.200 1.00 19.36 165 LEU B CA 1
ATOM 3433 C C . LEU B 1 167 ? 19.004 5.630 6.817 1.00 19.07 165 LEU B C 1
ATOM 3434 O O . LEU B 1 167 ? 19.859 6.507 6.970 1.00 18.30 165 LEU B O 1
ATOM 3439 N N . GLU B 1 168 ? 17.790 5.889 6.343 1.00 19.30 166 GLU B N 1
ATOM 3440 C CA . GLU B 1 168 ? 17.389 7.258 6.030 1.00 18.92 166 GLU B CA 1
ATOM 3441 C C . GLU B 1 168 ? 17.382 8.131 7.294 1.00 17.97 166 GLU B C 1
ATOM 3442 O O . GLU B 1 168 ? 17.838 9.281 7.276 1.00 17.78 166 GLU B O 1
ATOM 3448 N N . PHE B 1 169 ? 16.880 7.583 8.392 1.00 16.68 167 PHE B N 1
ATOM 3449 C CA . PHE B 1 169 ? 16.886 8.299 9.675 1.00 15.55 167 PHE B CA 1
ATOM 3450 C C . PHE B 1 169 ? 18.317 8.653 10.064 1.00 14.48 167 PHE B C 1
ATOM 3451 O O . PHE B 1 169 ? 18.619 9.787 10.459 1.00 14.02 167 PHE B O 1
ATOM 3459 N N . LEU B 1 170 ? 19.203 7.672 9.946 1.00 13.90 168 LEU B N 1
ATOM 3460 C CA . LEU B 1 170 ? 20.610 7.858 10.304 1.00 14.19 168 LEU B CA 1
ATOM 3461 C C . LEU B 1 170 ? 21.191 9.056 9.562 1.00 14.42 168 LEU B C 1
ATOM 3462 O O . LEU B 1 170 ? 21.691 10.003 10.177 1.00 13.94 168 LEU B O 1
ATOM 3467 N N . HIS B 1 171 ? 21.116 9.023 8.234 1.00 14.48 169 HIS B N 1
ATOM 3468 C CA . HIS B 1 171 ? 21.764 10.056 7.444 1.00 15.80 169 HIS B CA 1
ATOM 3469 C C . HIS B 1 171 ? 21.060 11.399 7.535 1.00 14.88 169 HIS B C 1
ATOM 3470 O O . HIS B 1 171 ? 21.708 12.453 7.499 1.00 14.79 169 HIS B O 1
ATOM 3477 N N . THR B 1 172 ? 19.737 11.377 7.672 1.00 14.67 170 THR B N 1
ATOM 3478 C CA . THR B 1 172 ? 19.015 12.627 7.811 1.00 14.91 170 THR B CA 1
ATOM 3479 C C . THR B 1 172 ? 19.512 13.338 9.055 1.00 14.25 170 THR B C 1
ATOM 3480 O O . THR B 1 172 ? 19.683 14.555 9.056 1.00 14.71 170 THR B O 1
ATOM 3484 N N . HIS B 1 173 ? 19.748 12.583 10.120 1.00 13.43 171 HIS B N 1
ATOM 3485 C CA . HIS B 1 173 ? 20.234 13.204 11.347 1.00 13.05 171 HIS B CA 1
ATOM 3486 C C . HIS B 1 173 ? 21.719 13.536 11.308 1.00 13.07 171 HIS B C 1
ATOM 3487 O O . HIS B 1 173 ? 22.126 14.631 11.732 1.00 13.68 171 HIS B O 1
ATOM 3494 N N . LYS B 1 174 ? 22.524 12.593 10.812 1.00 13.12 172 LYS B N 1
ATOM 3495 C CA . LYS B 1 174 ? 23.968 12.754 10.827 1.00 13.62 172 LYS B CA 1
ATOM 3496 C C . LYS B 1 174 ? 24.435 13.934 9.992 1.00 14.56 172 LYS B C 1
ATOM 3497 O O . LYS B 1 174 ? 25.286 14.711 10.448 1.00 15.85 172 LYS B O 1
ATOM 3503 N N . THR B 1 175 ? 23.878 14.103 8.792 1.00 13.53 173 THR B N 1
ATOM 3504 C CA . THR B 1 175 ? 24.350 15.189 7.935 1.00 15.29 173 THR B CA 1
ATOM 3505 C C . THR B 1 175 ? 23.267 16.128 7.436 1.00 13.51 173 THR B C 1
ATOM 3506 O O . THR B 1 175 ? 23.530 17.315 7.246 1.00 14.30 173 THR B O 1
ATOM 3510 N N . ALA B 1 176 ? 22.060 15.626 7.186 1.00 13.12 174 ALA B N 1
ATOM 3511 C CA . ALA B 1 176 ? 21.088 16.494 6.513 1.00 12.43 174 ALA B CA 1
ATOM 3512 C C . ALA B 1 176 ? 20.585 17.631 7.407 1.00 13.47 174 ALA B C 1
ATOM 3513 O O . ALA B 1 176 ? 20.329 18.731 6.921 1.00 13.34 174 ALA B O 1
ATOM 3515 N N . ARG B 1 177 ? 20.434 17.364 8.701 1.00 14.11 175 ARG B N 1
ATOM 3516 C CA . ARG B 1 177 ? 19.923 18.382 9.623 1.00 15.25 175 ARG B CA 1
ATOM 3517 C C . ARG B 1 177 ? 20.789 19.620 9.650 1.00 14.14 175 ARG B C 1
ATOM 3518 O O . ARG B 1 177 ? 20.281 20.744 9.626 1.00 14.02 175 ARG B O 1
ATOM 3526 N N . LEU B 1 178 ? 22.102 19.429 9.695 1.00 13.73 176 LEU B N 1
ATOM 3527 C CA . LEU B 1 178 ? 22.989 20.588 9.761 1.00 13.97 176 LEU B CA 1
ATOM 3528 C C . LEU B 1 178 ? 22.984 21.377 8.437 1.00 13.10 176 LEU B C 1
ATOM 3529 O O . LEU B 1 178 ? 23.076 22.605 8.439 1.00 12.76 176 LEU B O 1
ATOM 3534 N N . ILE B 1 179 ? 22.844 20.679 7.309 1.00 12.60 177 ILE B N 1
ATOM 3535 C CA . ILE B 1 179 ? 22.737 21.341 6.004 1.00 13.86 177 ILE B CA 1
ATOM 3536 C C . ILE B 1 179 ? 21.430 22.140 5.943 1.00 13.16 177 ILE B C 1
ATOM 3537 O O . ILE B 1 179 ? 21.411 23.308 5.514 1.00 13.31 177 ILE B O 1
ATOM 3542 N N . ALA B 1 180 ? 20.341 21.521 6.398 1.00 13.87 178 ALA B N 1
ATOM 3543 C CA . ALA B 1 180 ? 19.045 22.200 6.461 1.00 13.24 178 ALA B CA 1
ATOM 3544 C C . ALA B 1 180 ? 19.115 23.400 7.405 1.00 13.31 178 ALA B C 1
ATOM 3545 O O . ALA B 1 180 ? 18.540 24.459 7.125 1.00 13.83 178 ALA B O 1
ATOM 3547 N N . ALA B 1 181 ? 19.839 23.232 8.513 1.00 13.23 179 ALA B N 1
ATOM 3548 C CA . ALA B 1 181 ? 20.035 24.312 9.479 1.00 12.50 179 ALA B CA 1
ATOM 3549 C C . ALA B 1 181 ? 20.728 25.506 8.835 1.00 12.20 179 ALA B C 1
ATOM 3550 O O . ALA B 1 181 ? 20.344 26.641 9.073 1.00 13.29 179 ALA B O 1
ATOM 3552 N N . ALA B 1 182 ? 21.763 25.253 8.035 1.00 11.70 180 ALA B N 1
ATOM 3553 C CA . ALA B 1 182 ? 22.487 26.349 7.387 1.00 12.44 180 ALA B CA 1
ATOM 3554 C C . ALA B 1 182 ? 21.532 27.185 6.537 1.00 11.82 180 ALA B C 1
ATOM 3555 O O . ALA B 1 182 ? 21.560 28.425 6.579 1.00 12.64 180 ALA B O 1
ATOM 3557 N N . LEU B 1 183 ? 20.687 26.510 5.762 1.00 13.26 181 LEU B N 1
ATOM 3558 C CA . LEU B 1 183 ? 19.729 27.214 4.925 1.00 13.88 181 LEU B CA 1
ATOM 3559 C C . LEU B 1 183 ? 18.706 27.966 5.770 1.00 12.87 181 LEU B C 1
ATOM 3560 O O . LEU B 1 183 ? 18.395 29.135 5.499 1.00 13.80 181 LEU B O 1
ATOM 3565 N N . LYS B 1 184 ? 18.167 27.300 6.786 1.00 12.80 182 LYS B N 1
ATOM 3566 C CA . LYS B 1 184 ? 17.172 27.940 7.640 1.00 13.81 182 LYS B CA 1
ATOM 3567 C C . LYS B 1 184 ? 17.757 29.155 8.371 1.00 13.04 182 LYS B C 1
ATOM 3568 O O . LYS B 1 184 ? 17.084 30.177 8.532 1.00 13.80 182 LYS B O 1
ATOM 3582 N N . GLY B 1 186 ? 20.093 31.112 7.320 1.00 12.67 184 GLY B N 1
ATOM 3583 C CA . GLY B 1 186 ? 20.093 32.189 6.335 1.00 14.24 184 GLY B CA 1
ATOM 3584 C C . GLY B 1 186 ? 18.750 32.897 6.290 1.00 14.37 184 GLY B C 1
ATOM 3585 O O . GLY B 1 186 ? 18.671 34.127 6.257 1.00 15.72 184 GLY B O 1
ATOM 3586 N N . CYS B 1 187 ? 17.680 32.115 6.282 1.00 14.34 185 CYS B N 1
ATOM 3587 C CA . CYS B 1 187 ? 16.316 32.664 6.275 1.00 15.02 185 CYS B CA 1
ATOM 3588 C C . CYS B 1 187 ? 16.044 33.479 7.533 1.00 15.14 185 CYS B C 1
ATOM 3589 O O . CYS B 1 187 ? 15.417 34.538 7.486 1.00 16.39 185 CYS B O 1
ATOM 3592 N N . GLU B 1 188 ? 16.527 32.982 8.662 1.00 13.47 186 GLU B N 1
ATOM 3593 C CA . GLU B 1 188 ? 16.310 33.654 9.935 1.00 13.29 186 GLU B CA 1
ATOM 3594 C C . GLU B 1 188 ? 17.048 34.998 10.011 1.00 14.29 186 GLU B C 1
ATOM 3595 O O . GLU B 1 188 ? 16.513 35.965 10.537 1.00 15.37 186 GLU B O 1
ATOM 3601 N N . ILE B 1 189 ? 18.266 35.055 9.479 1.00 13.33 187 ILE B N 1
ATOM 3602 C CA . ILE B 1 189 ? 19.010 36.310 9.428 1.00 14.07 187 ILE B CA 1
ATOM 3603 C C . ILE B 1 189 ? 18.206 37.348 8.647 1.00 14.85 187 ILE B C 1
ATOM 3604 O O . ILE B 1 189 ? 18.139 38.521 9.038 1.00 15.52 187 ILE B O 1
ATOM 3609 N N . CYS B 1 190 ? 17.579 36.900 7.560 1.00 16.95 188 CYS B N 1
ATOM 3610 C CA . CYS B 1 190 ? 16.797 37.774 6.689 1.00 18.89 188 CYS B CA 1
ATOM 3611 C C . CYS B 1 190 ? 15.381 38.039 7.183 1.00 19.98 188 CYS B C 1
ATOM 3612 O O . CYS B 1 190 ? 14.644 38.808 6.563 1.00 21.65 188 CYS B O 1
ATOM 3615 N N . GLU B 1 191 ? 15.014 37.409 8.293 1.00 20.08 189 GLU B N 1
ATOM 3616 C CA . GLU B 1 191 ? 13.668 37.519 8.844 1.00 22.57 189 GLU B CA 1
ATOM 3617 C C . GLU B 1 191 ? 12.593 37.161 7.810 1.00 22.78 189 GLU B C 1
ATOM 3618 O O . GLU B 1 191 ? 11.560 37.836 7.698 1.00 24.20 189 GLU B O 1
ATOM 3624 N N . LEU B 1 192 ? 12.834 36.088 7.058 1.00 22.56 190 LEU B N 1
ATOM 3625 C CA . LEU B 1 192 ? 11.832 35.584 6.115 1.00 23.34 190 LEU B CA 1
ATOM 3626 C C . LEU B 1 192 ? 10.657 35.012 6.888 1.00 24.66 190 LEU B C 1
ATOM 3627 O O . LEU B 1 192 ? 10.802 34.629 8.055 1.00 24.79 190 LEU B O 1
ATOM 3632 N N . ASN B 1 193 ? 9.494 34.937 6.244 1.00 25.24 191 ASN B N 1
ATOM 3633 C CA . ASN B 1 193 ? 8.335 34.406 6.940 1.00 27.95 191 ASN B CA 1
ATOM 3634 C C . ASN B 1 193 ? 8.539 32.936 7.303 1.00 28.19 191 ASN B C 1
ATOM 3635 O O . ASN B 1 193 ? 9.329 32.217 6.664 1.00 26.40 191 ASN B O 1
ATOM 3640 N N . ASN B 1 194 ? 7.861 32.510 8.362 1.00 29.90 192 ASN B N 1
ATOM 3641 C CA . ASN B 1 194 ? 8.081 31.176 8.902 1.00 32.30 192 ASN B CA 1
ATOM 3642 C C . ASN B 1 194 ? 7.778 30.104 7.861 1.00 32.65 192 ASN B C 1
ATOM 3643 O O . ASN B 1 194 ? 8.452 29.075 7.800 1.00 32.44 192 ASN B O 1
ATOM 3648 N N . GLU B 1 195 ? 6.778 30.370 7.028 1.00 33.38 193 GLU B N 1
ATOM 3649 C CA . GLU B 1 195 ? 6.380 29.448 5.974 1.00 34.55 193 GLU B CA 1
ATOM 3650 C C . GLU B 1 195 ? 7.544 29.124 5.052 1.00 31.74 193 GLU B C 1
ATOM 3651 O O . GLU B 1 195 ? 7.869 27.956 4.827 1.00 30.58 193 GLU B O 1
ATOM 3657 N N . GLU B 1 196 ? 8.148 30.175 4.508 1.00 29.89 194 GLU B N 1
ATOM 3658 C CA . GLU B 1 196 ? 9.262 30.047 3.581 1.00 29.55 194 GLU B CA 1
ATOM 3659 C C . GLU B 1 196 ? 10.486 29.438 4.245 1.00 27.07 194 GLU B C 1
ATOM 3660 O O . GLU B 1 196 ? 11.178 28.622 3.640 1.00 25.98 194 GLU B O 1
ATOM 3666 N N . SER B 1 197 ? 10.744 29.826 5.491 1.00 25.36 195 SER B N 1
ATOM 3667 C CA . SER B 1 197 ? 11.916 29.327 6.206 1.00 25.84 195 SER B CA 1
ATOM 3668 C C . SER B 1 197 ? 11.758 27.831 6.430 1.00 24.77 195 SER B C 1
ATOM 3669 O O . SER B 1 197 ? 12.717 27.067 6.322 1.00 24.08 195 SER B O 1
ATOM 3672 N N . ASN B 1 198 ? 10.532 27.413 6.720 1.00 25.31 196 ASN B N 1
ATOM 3673 C CA . ASN B 1 198 ? 10.267 25.995 6.913 1.00 27.24 196 ASN B CA 1
ATOM 3674 C C . ASN B 1 198 ? 10.367 25.190 5.625 1.00 26.20 196 ASN B C 1
ATOM 3675 O O . ASN B 1 198 ? 10.855 24.058 5.637 1.00 25.59 196 ASN B O 1
ATOM 3680 N N . GLN B 1 199 ? 9.908 25.769 4.519 1.00 24.98 197 GLN B N 1
ATOM 3681 C CA . GLN B 1 199 ? 10.033 25.110 3.220 1.00 24.72 197 GLN B CA 1
ATOM 3682 C C . GLN B 1 199 ? 11.490 24.916 2.836 1.00 22.00 197 GLN B C 1
ATOM 3683 O O . GLN B 1 199 ? 11.872 23.883 2.284 1.00 22.18 197 GLN B O 1
ATOM 3689 N N . ILE B 1 200 ? 12.304 25.923 3.119 1.00 18.28 198 ILE B N 1
ATOM 3690 C CA . ILE B 1 200 ? 13.713 25.856 2.765 1.00 16.93 198 ILE B CA 1
ATOM 3691 C C . ILE B 1 200 ? 14.434 24.830 3.650 1.00 16.33 198 ILE B C 1
ATOM 3692 O O . ILE B 1 200 ? 15.279 24.067 3.171 1.00 16.33 198 ILE B O 1
ATOM 3697 N N . TYR B 1 201 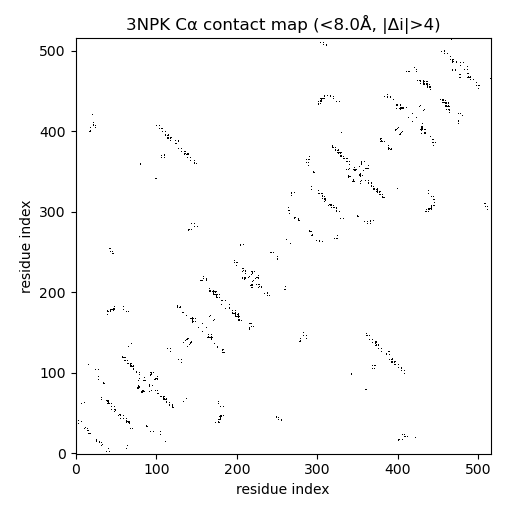? 14.076 24.784 4.929 1.00 16.49 199 TYR B N 1
ATOM 3698 C CA . TYR B 1 201 ? 14.600 23.745 5.816 1.00 16.75 199 TYR B CA 1
ATOM 3699 C C . TYR B 1 201 ? 14.275 22.341 5.284 1.00 18.66 199 TYR B C 1
ATOM 3700 O O . TYR B 1 201 ? 15.152 21.466 5.216 1.00 17.77 199 TYR B O 1
ATOM 3709 N N . LYS B 1 202 ? 13.019 22.119 4.909 1.00 20.58 200 LYS B N 1
ATOM 3710 C CA . LYS B 1 202 ? 12.611 20.805 4.408 1.00 23.27 200 LYS B CA 1
ATOM 3711 C C . LYS B 1 202 ? 13.362 20.445 3.129 1.00 22.90 200 LYS B C 1
ATOM 3712 O O . LYS B 1 202 ? 13.780 19.299 2.938 1.00 23.71 200 LYS B O 1
ATOM 3718 N N . LEU B 1 203 ? 13.560 21.424 2.257 1.00 22.15 201 LEU B N 1
ATOM 3719 C CA . LEU B 1 203 ? 14.365 21.184 1.066 1.00 22.82 201 LEU B CA 1
ATOM 3720 C C . LEU B 1 203 ? 15.789 20.794 1.443 1.00 21.33 201 LEU B C 1
ATOM 3721 O O . LEU B 1 203 ? 16.370 19.885 0.853 1.00 22.57 201 LEU B O 1
ATOM 3726 N N . GLY B 1 204 ? 16.344 21.470 2.440 1.00 18.51 202 GLY B N 1
ATOM 3727 C CA . GLY B 1 204 ? 17.675 21.162 2.913 1.00 18.12 202 GLY B CA 1
ATOM 3728 C C . GLY B 1 204 ? 17.801 19.719 3.365 1.00 17.72 202 GLY B C 1
ATOM 3729 O O . GLY B 1 204 ? 18.813 19.080 3.115 1.00 17.60 202 GLY B O 1
ATOM 3730 N N . LEU B 1 205 ? 16.778 19.199 4.037 1.00 17.99 203 LEU B N 1
ATOM 3731 C CA . LEU B 1 205 ? 16.815 17.813 4.505 1.00 19.97 203 LEU B CA 1
ATOM 3732 C C . LEU B 1 205 ? 16.890 16.867 3.320 1.00 20.83 203 LEU B C 1
ATOM 3733 O O . LEU B 1 205 ? 17.606 15.865 3.350 1.00 20.66 203 LEU B O 1
ATOM 3738 N N . LYS B 1 206 ? 16.136 17.175 2.274 1.00 23.18 204 LYS B N 1
ATOM 3739 C CA . LYS B 1 206 ? 16.130 16.324 1.090 1.00 25.35 204 LYS B CA 1
ATOM 374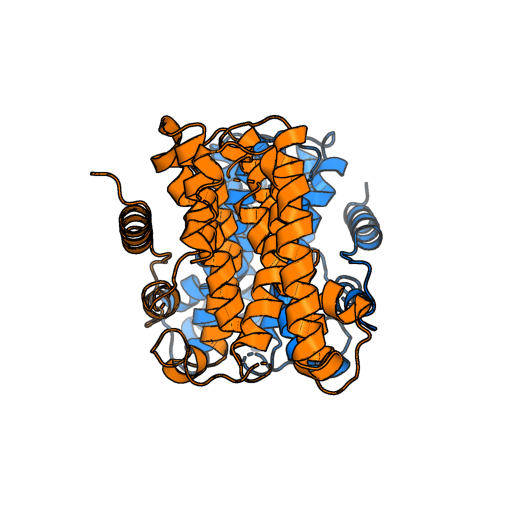0 C C . LYS B 1 206 ? 17.469 16.383 0.358 1.00 25.01 204 LYS B C 1
ATOM 3741 O O . LYS B 1 206 ? 18.014 15.357 -0.058 1.00 24.62 204 LYS B O 1
ATOM 3747 N N . LEU B 1 207 ? 18.018 17.587 0.234 1.00 23.66 205 LEU B N 1
ATOM 3748 C CA . LEU B 1 207 ? 19.294 17.759 -0.435 1.00 23.98 205 LEU B CA 1
ATOM 3749 C C . LEU B 1 207 ? 20.378 17.004 0.313 1.00 22.05 205 LEU B C 1
ATOM 3750 O O . LEU B 1 207 ? 21.243 16.371 -0.297 1.00 22.54 205 LEU B O 1
ATOM 3755 N N . GLY B 1 208 ? 20.322 17.048 1.641 1.00 20.18 206 GLY B N 1
ATOM 3756 C CA . GLY B 1 208 ? 21.297 16.333 2.433 1.00 19.13 206 GLY B CA 1
ATOM 3757 C C . GLY B 1 208 ? 21.249 14.834 2.200 1.00 19.74 206 GLY B C 1
ATOM 3758 O O . GLY B 1 208 ? 22.282 14.172 2.141 1.00 20.51 206 GLY B O 1
ATOM 3759 N N . LEU B 1 209 ? 20.051 14.284 2.057 1.00 20.31 207 LEU B N 1
ATOM 3760 C CA . LEU B 1 209 ? 19.932 12.852 1.811 1.00 24.47 207 LEU B CA 1
ATOM 3761 C C . LEU B 1 209 ? 20.477 12.538 0.421 1.00 24.82 207 LEU B C 1
ATOM 3762 O O . LEU B 1 209 ? 21.220 11.568 0.235 1.00 24.44 207 LEU B O 1
ATOM 3767 N N . ILE B 1 210 ? 20.103 13.361 -0.555 1.00 25.14 208 ILE B N 1
ATOM 3768 C CA . ILE B 1 210 ? 20.581 13.195 -1.923 1.00 26.95 208 ILE B CA 1
ATOM 3769 C C . ILE B 1 210 ? 22.102 13.194 -1.977 1.00 26.58 208 ILE B C 1
ATOM 3770 O O . ILE B 1 210 ? 22.711 12.389 -2.686 1.00 26.96 208 ILE B O 1
ATOM 3775 N N . PHE B 1 211 ? 22.717 14.102 -1.231 1.00 26.19 209 PHE B N 1
ATOM 3776 C CA . PHE B 1 211 ? 24.168 14.173 -1.219 1.00 27.79 209 PHE B CA 1
ATOM 3777 C C . PHE B 1 211 ? 24.752 12.863 -0.725 1.00 26.96 209 PHE B C 1
ATOM 3778 O O . PHE B 1 211 ? 25.706 12.353 -1.302 1.00 27.74 209 PHE B O 1
ATOM 3786 N N . GLN B 1 212 ? 24.190 12.324 0.353 1.00 25.72 210 GLN B N 1
ATOM 3787 C CA . GLN B 1 212 ? 24.709 11.077 0.903 1.00 25.17 210 GLN B CA 1
ATOM 3788 C C . GLN B 1 212 ? 24.550 9.910 -0.068 1.00 25.59 210 GLN B C 1
ATOM 3789 O O . GLN B 1 212 ? 25.453 9.093 -0.220 1.00 25.72 210 GLN B O 1
ATOM 3795 N N . ILE B 1 213 ? 23.398 9.809 -0.717 1.00 25.44 211 ILE B N 1
ATOM 3796 C CA . ILE B 1 213 ? 23.210 8.712 -1.654 1.00 27.15 211 ILE B CA 1
ATOM 3797 C C . ILE B 1 213 ? 24.145 8.901 -2.832 1.00 28.77 211 ILE B C 1
ATOM 3798 O O . ILE B 1 213 ? 24.770 7.948 -3.294 1.00 28.10 211 ILE B O 1
ATOM 3803 N N . ASN B 1 214 ? 24.226 10.134 -3.326 1.00 31.87 212 ASN B N 1
ATOM 3804 C CA . ASN B 1 214 ? 25.121 10.456 -4.429 1.00 34.12 212 ASN B CA 1
ATOM 3805 C C . ASN B 1 214 ? 26.547 10.032 -4.129 1.00 35.16 212 ASN B C 1
ATOM 3806 O O . ASN B 1 214 ? 27.220 9.419 -4.964 1.00 35.94 212 ASN B O 1
ATOM 3811 N N . ASP B 1 215 ? 27.007 10.372 -2.932 1.00 35.35 213 ASP B N 1
ATOM 3812 C CA . ASP B 1 215 ? 28.345 10.002 -2.501 1.00 36.06 213 ASP B CA 1
ATOM 3813 C C . ASP B 1 215 ? 28.526 8.488 -2.478 1.00 36.78 213 ASP B C 1
ATOM 3814 O O . ASP B 1 215 ? 29.524 7.975 -2.991 1.00 37.80 213 ASP B O 1
ATOM 3819 N N . ASP B 1 216 ? 27.559 7.777 -1.902 1.00 35.95 214 ASP B N 1
ATOM 3820 C CA . ASP B 1 216 ? 27.609 6.317 -1.875 1.00 35.19 214 ASP B CA 1
ATOM 3821 C C . ASP B 1 216 ? 27.713 5.757 -3.299 1.00 35.78 214 ASP B C 1
ATOM 3822 O O . ASP B 1 216 ? 28.411 4.771 -3.542 1.00 36.87 214 ASP B O 1
ATOM 3827 N N . ILE B 1 217 ? 27.011 6.392 -4.235 1.00 36.12 215 ILE B N 1
ATOM 3828 C CA . ILE B 1 217 ? 27.024 5.967 -5.633 1.00 37.35 215 ILE B CA 1
ATOM 3829 C C . ILE B 1 217 ? 28.377 6.222 -6.289 1.00 40.27 215 ILE B C 1
ATOM 3830 O O . ILE B 1 217 ? 28.987 5.306 -6.853 1.00 41.36 215 ILE B O 1
ATOM 3835 N N . ILE B 1 218 ? 28.846 7.465 -6.217 1.00 42.32 216 ILE B N 1
ATOM 3836 C CA . ILE B 1 218 ? 30.128 7.831 -6.812 1.00 44.54 216 ILE B CA 1
ATOM 3837 C C . ILE B 1 218 ? 31.243 6.899 -6.339 1.00 45.57 216 ILE B C 1
ATOM 3838 O O . ILE B 1 218 ? 32.291 6.788 -6.981 1.00 46.32 216 ILE B O 1
ATOM 3843 N N . ASP B 1 219 ? 31.005 6.214 -5.224 1.00 45.85 217 ASP B N 1
ATOM 3844 C CA . ASP B 1 219 ? 31.945 5.214 -4.725 1.00 46.65 217 ASP B CA 1
ATOM 3845 C C . ASP B 1 219 ? 31.874 3.932 -5.547 1.00 47.19 217 ASP B C 1
ATOM 3846 O O . ASP B 1 219 ? 32.734 3.682 -6.394 1.00 48.05 217 ASP B O 1
ATOM 3851 N N . ASN B 1 238 ? 27.666 2.118 6.451 1.00 29.85 236 ASN B N 1
ATOM 3852 C CA . ASN B 1 238 ? 26.219 2.325 6.426 1.00 28.74 236 ASN B CA 1
ATOM 3853 C C . ASN B 1 238 ? 25.776 2.942 5.097 1.00 29.06 236 ASN B C 1
ATOM 3854 O O . ASN B 1 238 ? 25.256 4.065 5.043 1.00 28.86 236 ASN B O 1
ATOM 3859 N N . SER B 1 239 ? 25.976 2.174 4.027 1.00 29.57 237 SER B N 1
ATOM 3860 C CA . SER B 1 239 ? 25.835 2.661 2.657 1.00 28.64 237 SER B CA 1
ATOM 3861 C C . SER B 1 239 ? 24.497 2.302 2.002 1.00 26.77 237 SER B C 1
ATOM 3862 O O . SER B 1 239 ? 24.008 1.179 2.132 1.00 26.61 237 SER B O 1
ATOM 3865 N N . PHE B 1 240 ? 23.914 3.256 1.281 1.00 25.23 238 PHE B N 1
ATOM 3866 C CA . PHE B 1 240 ? 22.712 2.974 0.500 1.00 24.64 238 PHE B CA 1
ATOM 3867 C C . PHE B 1 240 ? 22.951 1.935 -0.597 1.00 25.61 238 PHE B C 1
ATOM 3868 O O . PHE B 1 240 ? 22.045 1.175 -0.946 1.00 25.98 238 PHE B O 1
ATOM 3876 N N . VAL B 1 241 ? 24.154 1.918 -1.158 1.00 25.09 239 VAL B N 1
ATOM 3877 C CA . VAL B 1 241 ? 24.449 0.978 -2.233 1.00 25.62 239 VAL B CA 1
ATOM 3878 C C . VAL B 1 241 ? 24.568 -0.438 -1.687 1.00 26.04 239 VAL B C 1
ATOM 3879 O O . VAL B 1 241 ? 24.152 -1.400 -2.336 1.00 27.10 239 VAL B O 1
ATOM 3883 N N . ASN B 1 242 ? 25.129 -0.576 -0.491 1.00 27.10 240 ASN B N 1
ATOM 3884 C CA . ASN B 1 242 ? 25.222 -1.898 0.111 1.00 28.99 240 ASN B CA 1
ATOM 3885 C C . ASN B 1 242 ? 23.836 -2.458 0.376 1.00 28.46 240 ASN B C 1
ATOM 3886 O O . ASN B 1 242 ? 23.578 -3.642 0.144 1.00 28.64 240 ASN B O 1
ATOM 3891 N N . LEU B 1 243 ? 22.939 -1.595 0.839 1.00 28.25 241 LEU B N 1
ATOM 3892 C CA . LEU B 1 243 ? 21.591 -2.018 1.193 1.00 28.38 241 LEU B CA 1
ATOM 3893 C C . LEU B 1 243 ? 20.748 -2.304 -0.042 1.00 29.12 241 LEU B C 1
ATOM 3894 O O . LEU B 1 243 ? 20.124 -3.363 -0.138 1.00 29.56 241 LEU B O 1
ATOM 3899 N N . LEU B 1 244 ? 20.773 -1.375 -0.996 1.00 28.51 242 LEU B N 1
ATOM 3900 C CA . LEU B 1 244 ? 19.848 -1.371 -2.129 1.00 28.93 242 LEU B CA 1
ATOM 3901 C C . LEU B 1 244 ? 20.420 -1.918 -3.436 1.00 29.12 242 LEU B C 1
ATOM 3902 O O . LEU B 1 244 ? 19.665 -2.300 -4.330 1.00 29.53 242 LEU B O 1
ATOM 3907 N N . GLY B 1 245 ? 21.742 -1.928 -3.563 1.00 29.09 243 GLY B N 1
ATOM 3908 C CA . GLY B 1 245 ? 22.370 -2.182 -4.848 1.00 29.68 243 GLY B CA 1
ATOM 3909 C C . GLY B 1 245 ? 22.509 -0.880 -5.613 1.00 30.94 243 GLY B C 1
ATOM 3910 O O . GLY B 1 245 ? 21.779 0.085 -5.350 1.00 30.11 243 GLY B O 1
ATOM 3911 N N . LEU B 1 246 ? 23.445 -0.842 -6.556 1.00 32.73 244 LEU B N 1
ATOM 3912 C CA . LEU B 1 246 ? 23.758 0.388 -7.275 1.00 34.87 244 LEU B CA 1
ATOM 3913 C C . LEU B 1 246 ? 22.577 0.899 -8.090 1.00 34.81 244 LEU B C 1
ATOM 3914 O O . LEU B 1 246 ? 22.228 2.082 -8.030 1.00 34.34 244 LEU B O 1
ATOM 3919 N N . GLU B 1 247 ? 21.965 0.004 -8.858 1.00 35.73 245 GLU B N 1
ATOM 3920 C CA . GLU B 1 247 ? 20.865 0.384 -9.738 1.00 36.73 245 GLU B CA 1
ATOM 3921 C C . GLU B 1 247 ? 19.758 1.093 -8.967 1.00 37.17 245 GLU B C 1
ATOM 3922 O O . GLU B 1 247 ? 19.347 2.197 -9.329 1.00 37.89 245 GLU B O 1
ATOM 3928 N N . GLN B 1 248 ? 19.284 0.458 -7.899 1.00 36.81 246 GLN B N 1
ATOM 3929 C CA . GLN B 1 248 ? 18.227 1.032 -7.077 1.00 36.56 246 GLN B CA 1
ATOM 3930 C C . GLN B 1 248 ? 18.690 2.287 -6.330 1.00 35.05 246 GLN B C 1
ATOM 3931 O O . GLN B 1 248 ? 17.894 3.198 -6.087 1.00 35.95 246 GLN B O 1
ATOM 3937 N N . ALA B 1 249 ? 19.966 2.344 -5.961 1.00 33.06 247 ALA B N 1
ATOM 3938 C CA . ALA B 1 249 ? 20.470 3.535 -5.281 1.00 33.03 247 ALA B CA 1
ATOM 3939 C C . ALA B 1 249 ? 20.336 4.748 -6.199 1.00 33.87 247 ALA B C 1
ATOM 3940 O O . ALA B 1 249 ? 19.830 5.796 -5.793 1.00 33.78 247 ALA B O 1
ATOM 3942 N N . ILE B 1 250 ? 20.779 4.596 -7.444 1.00 35.58 248 ILE B N 1
ATOM 3943 C CA . ILE B 1 250 ? 20.630 5.659 -8.436 1.00 37.29 248 ILE B CA 1
ATOM 3944 C C . ILE B 1 250 ? 19.158 6.032 -8.617 1.00 39.66 248 ILE B C 1
ATOM 3945 O O . ILE B 1 250 ? 18.820 7.202 -8.813 1.00 40.37 248 ILE B O 1
ATOM 3950 N N . LYS B 1 251 ? 18.285 5.033 -8.528 1.00 41.03 249 LYS B N 1
ATOM 3951 C CA . LYS B 1 251 ? 16.846 5.243 -8.633 1.00 42.49 249 LYS B CA 1
ATOM 3952 C C . LYS B 1 251 ? 16.316 6.078 -7.468 1.00 42.33 249 LYS B C 1
ATOM 3953 O O . LYS B 1 251 ? 15.438 6.928 -7.642 1.00 42.68 249 LYS B O 1
ATOM 3959 N N . THR B 1 252 ? 16.853 5.826 -6.280 1.00 41.42 250 THR B N 1
ATOM 3960 C CA . THR B 1 252 ? 16.443 6.552 -5.084 1.00 40.81 250 THR B CA 1
ATOM 3961 C C . THR B 1 252 ? 16.861 8.015 -5.187 1.00 40.88 250 THR B C 1
ATOM 3962 O O . THR B 1 252 ? 16.071 8.914 -4.892 1.00 41.06 250 THR B O 1
ATOM 3966 N N . LYS B 1 253 ? 18.099 8.246 -5.618 1.00 40.78 251 LYS B N 1
ATOM 3967 C CA . LYS B 1 253 ? 18.616 9.600 -5.790 1.00 41.03 251 LYS B CA 1
ATOM 3968 C C . LYS B 1 253 ? 17.792 10.371 -6.811 1.00 41.90 251 LYS B C 1
ATOM 3969 O O . LYS B 1 253 ? 17.303 11.469 -6.532 1.00 42.33 251 LYS B O 1
ATOM 3975 N N . GLU B 1 254 ? 17.643 9.791 -7.998 1.00 41.94 252 GLU B N 1
ATOM 3976 C CA . GLU B 1 254 ? 16.944 10.466 -9.084 1.00 42.43 252 GLU B CA 1
ATOM 3977 C C . GLU B 1 254 ? 15.531 10.867 -8.686 1.00 42.53 252 GLU B C 1
ATOM 3978 O O . GLU B 1 254 ? 15.109 12.004 -8.919 1.00 42.49 252 GLU B O 1
ATOM 3984 N N . ASN B 1 255 ? 14.802 9.944 -8.076 1.00 43.04 253 ASN B N 1
ATOM 3985 C CA . ASN B 1 255 ? 13.495 10.271 -7.541 1.00 44.46 253 ASN B CA 1
ATOM 3986 C C . ASN B 1 255 ? 13.580 11.556 -6.732 1.00 45.11 253 ASN B C 1
ATOM 3987 O O . ASN B 1 255 ? 12.778 12.478 -6.904 1.00 45.53 253 ASN B O 1
ATOM 3992 N N . LEU B 1 256 ? 14.568 11.616 -5.847 1.00 44.93 254 LEU B N 1
ATOM 3993 C CA . LEU B 1 256 ? 14.632 12.694 -4.873 1.00 44.01 254 LEU B CA 1
ATOM 3994 C C . LEU B 1 256 ? 14.916 14.058 -5.474 1.00 44.28 254 LEU B C 1
ATOM 3995 O O . LEU B 1 256 ? 14.375 15.065 -5.007 1.00 44.79 254 LEU B O 1
ATOM 4000 N N . LEU B 1 257 ? 15.764 14.101 -6.495 1.00 44.38 255 LEU B N 1
ATOM 4001 C CA . LEU B 1 257 ? 15.927 15.331 -7.252 1.00 45.45 255 LEU B CA 1
ATOM 4002 C C . LEU B 1 257 ? 14.541 15.784 -7.715 1.00 46.29 255 LEU B C 1
ATOM 4003 O O . LEU B 1 257 ? 14.223 16.976 -7.696 1.00 46.94 255 LEU B O 1
ATOM 4008 N N . ASN B 1 258 ? 13.710 14.815 -8.095 1.00 46.23 256 ASN B N 1
ATOM 4009 C CA . ASN B 1 258 ? 12.346 15.085 -8.546 1.00 45.72 256 ASN B CA 1
ATOM 4010 C C . ASN B 1 258 ? 11.411 15.583 -7.449 1.00 44.78 256 ASN B C 1
ATOM 4011 O O . ASN B 1 258 ? 10.657 16.531 -7.668 1.00 43.93 256 ASN B O 1
ATOM 4016 N N . GLU B 1 259 ? 11.429 14.927 -6.288 1.00 44.48 257 GLU B N 1
ATOM 4017 C CA . GLU B 1 259 ? 10.592 15.358 -5.170 1.00 44.65 257 GLU B CA 1
ATOM 4018 C C . GLU B 1 259 ? 10.951 16.778 -4.767 1.00 44.11 257 GLU B C 1
ATOM 4019 O O . GLU B 1 259 ? 10.074 17.611 -4.498 1.00 44.22 257 GLU B O 1
ATOM 4025 N N . CYS B 1 260 ? 12.251 17.044 -4.723 1.00 42.94 258 CYS B N 1
ATOM 4026 C CA . CYS B 1 260 ? 12.743 18.392 -4.498 1.00 42.24 258 CYS B CA 1
ATOM 4027 C C . CYS B 1 260 ? 12.209 19.333 -5.563 1.00 42.14 258 CYS B C 1
ATOM 4028 O O . CYS B 1 260 ? 11.778 20.435 -5.257 1.00 41.76 258 CYS B O 1
ATOM 4031 N N . GLU B 1 261 ? 12.250 18.901 -6.818 1.00 42.51 259 GLU B N 1
ATOM 4032 C CA . GLU B 1 261 ? 11.907 19.791 -7.923 1.00 44.25 259 GLU B CA 1
ATOM 4033 C C . GLU B 1 261 ? 10.534 20.406 -7.695 1.00 45.00 259 GLU B C 1
ATOM 4034 O O . GLU B 1 261 ? 10.374 21.627 -7.731 1.00 45.17 259 GLU B O 1
ATOM 4040 N N . GLN B 1 262 ? 9.549 19.547 -7.454 1.00 45.29 260 GLN B N 1
ATOM 4041 C CA . GLN B 1 262 ? 8.210 19.997 -7.100 1.00 45.55 260 GLN B CA 1
ATOM 4042 C C . GLN B 1 262 ? 8.271 20.938 -5.899 1.00 46.34 260 GLN B C 1
ATOM 4043 O O . GLN B 1 262 ? 8.048 22.143 -6.034 1.00 46.98 260 GLN B O 1
ATOM 4045 N N . ASP B 1 263 ? 8.586 20.384 -4.730 1.00 46.65 261 ASP B N 1
ATOM 4046 C CA . ASP B 1 263 ? 8.755 21.181 -3.516 1.00 47.37 261 ASP B CA 1
ATOM 4047 C C . ASP B 1 263 ? 9.517 22.477 -3.792 1.00 49.09 261 ASP B C 1
ATOM 4048 O O . ASP B 1 263 ? 9.072 23.567 -3.423 1.00 48.43 261 ASP B O 1
ATOM 4053 N N . LEU B 1 264 ? 10.668 22.337 -4.447 1.00 51.69 262 LEU B N 1
ATOM 4054 C CA . LEU B 1 264 ? 11.619 23.431 -4.637 1.00 43.74 262 LEU B CA 1
ATOM 4055 C C . LEU B 1 264 ? 11.060 24.611 -5.384 1.00 51.50 262 LEU B C 1
ATOM 4056 O O . LEU B 1 264 ? 11.059 25.720 -4.859 1.00 70.87 262 LEU B O 1
ATOM 4061 N N . GLU B 1 265 ? 10.611 24.364 -6.612 1.00 67.01 263 GLU B N 1
ATOM 4062 C CA . GLU B 1 265 ? 10.339 25.414 -7.596 1.00 55.56 263 GLU B CA 1
ATOM 4063 C C . GLU B 1 265 ? 9.752 26.678 -6.971 1.00 45.59 263 GLU B C 1
ATOM 4064 O O . GLU B 1 265 ? 9.807 27.763 -7.558 1.00 53.66 263 GLU B O 1
ATOM 4070 N N . LYS B 1 266 ? 9.191 26.515 -5.778 1.00 46.93 264 LYS B N 1
ATOM 4071 C CA . LYS B 1 266 ? 8.602 27.600 -5.002 1.00 55.54 264 LYS B CA 1
ATOM 4072 C C . LYS B 1 266 ? 9.609 28.616 -4.456 1.00 51.29 264 LYS B C 1
ATOM 4073 O O . LYS B 1 266 ? 9.233 29.744 -4.124 1.00 56.98 264 LYS B O 1
ATOM 4079 N N . LEU B 1 267 ? 10.876 28.218 -4.348 1.00 54.50 265 LEU B N 1
ATOM 4080 C CA . LEU B 1 267 ? 11.910 29.104 -3.808 1.00 40.21 265 LEU B CA 1
ATOM 4081 C C . LEU B 1 267 ? 12.529 29.967 -4.905 1.00 38.11 265 LEU B C 1
ATOM 4082 O O . LEU B 1 267 ? 12.545 29.588 -6.080 1.00 58.81 265 LEU B O 1
ATOM 4087 N N . ASN B 1 268 ? 13.032 31.132 -4.515 1.00 40.82 266 ASN B N 1
ATOM 4088 C CA . ASN B 1 268 ? 13.441 32.140 -5.482 1.00 43.03 266 ASN B CA 1
ATOM 4089 C C . ASN B 1 268 ? 14.527 31.705 -6.465 1.00 42.77 266 ASN B C 1
ATOM 4090 O O . ASN B 1 268 ? 15.558 31.160 -6.070 1.00 42.52 266 ASN B O 1
ATOM 4095 N N . GLU B 1 269 ? 14.277 31.963 -7.749 1.00 42.69 267 GLU B N 1
ATOM 4096 C CA . GLU B 1 269 ? 15.172 31.543 -8.830 1.00 42.10 267 GLU B CA 1
ATOM 4097 C C . GLU B 1 269 ? 16.616 31.935 -8.555 1.00 41.90 267 GLU B C 1
ATOM 4098 O O . GLU B 1 269 ? 17.546 31.202 -8.888 1.00 41.80 267 GLU B O 1
ATOM 4100 N N . LYS B 1 270 ? 16.772 33.111 -7.956 1.00 42.61 268 LYS B N 1
ATOM 4101 C CA . LYS B 1 270 ? 18.040 33.639 -7.469 1.00 42.42 268 LYS B CA 1
ATOM 4102 C C . LYS B 1 270 ? 18.750 32.644 -6.549 1.00 40.30 268 LYS B C 1
ATOM 4103 O O . LYS B 1 270 ? 19.854 32.178 -6.845 1.00 40.60 268 LYS B O 1
ATOM 4109 N N . LEU B 1 271 ? 18.105 32.328 -5.429 1.00 38.28 269 LEU B N 1
ATOM 4110 C CA . LEU B 1 271 ? 18.637 31.375 -4.462 1.00 35.55 269 LEU B CA 1
ATOM 4111 C C . LEU B 1 271 ? 18.749 30.000 -5.107 1.00 34.26 269 LEU B C 1
ATOM 4112 O O . LEU B 1 271 ? 19.739 29.285 -4.926 1.00 34.65 269 LEU B O 1
ATOM 4117 N N . ALA B 1 272 ? 17.722 29.623 -5.858 1.00 33.85 270 ALA B N 1
ATOM 4118 C CA . ALA B 1 272 ? 17.675 28.276 -6.413 1.00 34.73 270 ALA B CA 1
ATOM 4119 C C . ALA B 1 272 ? 18.900 27.971 -7.267 1.00 34.35 270 ALA B C 1
ATOM 4120 O O . ALA B 1 272 ? 19.468 26.887 -7.182 1.00 35.57 270 ALA B O 1
ATOM 4122 N N . GLN B 1 273 ? 19.336 28.926 -8.074 1.00 34.22 271 GLN B N 1
ATOM 4123 C CA . GLN B 1 273 ? 20.527 28.679 -8.890 1.00 34.18 271 GLN B CA 1
ATOM 4124 C C . GLN B 1 273 ? 21.833 28.711 -8.096 1.00 34.49 271 GLN B C 1
ATOM 4125 O O . GLN B 1 273 ? 22.743 27.926 -8.361 1.00 34.46 271 GLN B O 1
ATOM 4139 N N . ILE B 1 275 ? 22.105 27.737 -5.026 1.00 35.78 273 ILE B N 1
ATOM 4140 C CA . ILE B 1 275 ? 22.099 26.439 -4.362 1.00 36.55 273 ILE B CA 1
ATOM 4141 C C . ILE B 1 275 ? 22.464 25.310 -5.330 1.00 38.51 273 ILE B C 1
ATOM 4142 O O . ILE B 1 275 ? 23.215 24.399 -4.980 1.00 39.29 273 ILE B O 1
ATOM 4147 N N . GLN B 1 276 ? 21.940 25.387 -6.548 1.00 39.99 274 GLN B N 1
ATOM 4148 C CA . GLN B 1 276 ? 22.252 24.403 -7.581 1.00 42.08 274 GLN B CA 1
ATOM 4149 C C . GLN B 1 276 ? 23.754 24.303 -7.842 1.00 41.53 274 GLN B C 1
ATOM 4150 O O . GLN B 1 276 ? 24.268 23.231 -8.164 1.00 42.18 274 GLN B O 1
ATOM 4156 N N . ASN B 1 277 ? 24.460 25.419 -7.686 1.00 40.44 275 ASN B N 1
ATOM 4157 C CA . ASN B 1 277 ? 25.904 25.440 -7.909 1.00 39.13 275 ASN B CA 1
ATOM 4158 C C . ASN B 1 277 ? 26.722 24.818 -6.785 1.00 38.07 275 ASN B C 1
ATOM 4159 O O . ASN B 1 277 ? 27.716 24.134 -7.030 1.00 38.11 275 ASN B O 1
ATOM 4164 N N . LEU B 1 278 ? 26.306 25.070 -5.549 1.00 36.62 276 LEU B N 1
ATOM 4165 C CA . LEU B 1 278 ? 27.073 24.639 -4.387 1.00 36.82 276 LEU B CA 1
ATOM 4166 C C . LEU B 1 278 ? 27.077 23.128 -4.252 1.00 38.17 276 LEU B C 1
ATOM 4167 O O . LEU B 1 278 ? 28.028 22.533 -3.734 1.00 38.99 276 LEU B O 1
ATOM 4172 N N . ILE B 1 279 ? 25.997 22.515 -4.716 1.00 38.54 277 ILE B N 1
ATOM 4173 C CA . ILE B 1 279 ? 25.875 21.072 -4.677 1.00 39.96 277 ILE B CA 1
ATOM 4174 C C . ILE B 1 279 ? 26.876 20.547 -5.696 1.00 41.79 277 ILE B C 1
ATOM 4175 O O . ILE B 1 279 ? 27.372 19.422 -5.586 1.00 43.46 277 ILE B O 1
ATOM 4180 N N . ILE B 1 280 ? 27.162 21.402 -6.677 1.00 41.42 278 ILE B N 1
ATOM 4181 C CA . ILE B 1 280 ? 28.359 21.314 -7.514 1.00 41.16 278 ILE B CA 1
ATOM 4182 C C . ILE B 1 280 ? 28.162 20.470 -8.770 1.00 41.60 278 ILE B C 1
ATOM 4183 O O . ILE B 1 280 ? 28.971 20.541 -9.705 1.00 42.85 278 ILE B O 1
#

Sequence (516 aa):
LNLKELFIHHLEKNLPKVESFHPFFNEALALLKAGGKHFRAQLLLSVVQSNKPELLNQALDVALALEFIHTYSLIHDDLPADNADFRRGIPTLHKSYDETTAILVGDALNTEAFLVLSHAHHLKDEIKIKLIKTLAFNAGLNGVIGQAIDCFFEDKRLSLNELEFLHTHKTARLIAAALKGCEICELNNEESNQIYKLGLKLGLIFQQINDDIIDVTNSFVNLLGLEQAIKTKENLLNECCEQDLEKLNEKLAQIQNLIIQYLSLNLKELFIHHLEKNLPKVESFHPFFNEALALLKAGGKHFRAQLLLSVVQSNKPELLNQALDVALALEFIHTYSLIHDDLPADNADFRRGIPTLHKSYDETTAILVGDALNTEAFLVLSHAHLKDEIKIKLIKTLAFNAGLNGVIGQAIDCFFEDKRLSLNELEFLHTHKTARLIAAALKGCEICELNNEESNQIYKLGLKLGLIFQINDDIIDNSFVNLLGLEQAIKTKENLLNECEQDLEKLNEKLAQIQNLII

Foldseek 3Di:
DDQQVVLLVVCVVDQDDDDDPPPPLSVLLVCVNLDDSLLLLVLLLLLCCLQPVVCNVLCSLLSVLLVLLVVLVVLVLCACVVVPQDDSHGGRSCNVPRRVSSNVSSVVSNVVSLVSLCPRPADNVLSVVLCVLCCCLSHCNLVVLSVLCVVCVPPDDAPVRVLVSQLSPFQSSQLSSNCNCSRSVHDPVVSVLSSVLSSLLSVLLQLVVLLVVVLVHPCVNQNNVRSVVVSVVSVVVSVVSLVPDDVSSSVVVVSSVVSD/DDDQQVVLLVVCVVDQDDDDDPPPPLSVLLVCVNLDDSLLLLCLLLLLCCLQPVVCNVLCSLLSNLLVLLVVLVVLVLCDCVVVPQDDSHGGRSCNVPRNVSSNVSSVVSNVVSLVSLCPGPADNVLSVVLVVLCCCLSHCNLVVLSVLCVVCVVHDDDPVRLLVSQLSPWQSSQLSSNCNCSRSVHDPVVSVLSSVLSSLLSSLLQLVVLQVPVHPCVNPNNVVSVVVNVVSVVVSVVSPVPDDPSSVVSVVSSD

Radius of gyration: 23.76 Å; Cα contacts (8 Å, |Δi|>4): 744; chains: 2; bounding box: 50×52×66 Å

CATH classification: 1.10.600.10

Secondary structure (DSSP, 8-state):
--HHHHHHHHHHT------SS-SSHHHHHH---S----HHHHHHHHHHHHH-GGGHHHHHHHHHHHHHHHHHHHHHHTS-----SEETTEE-HHHHT-HHHHHHHHHHHHHHHHHHHHTSSS-HHHHHHHHHHHHHHHSTT--HHHHHHHHTTTS---HHHHHHHHIIIIIHHHHHHH--TTTTT--HHHHHHHHHHHHHHHHHHHHHHHHHHH---HHHHH-HHHHHHHHHHHHHHHHHHHHTS-HHHH--HHHHHHH-/---HHHHHHHHHHHT-----SS-SSHHHHHH---S----HHHHHHHHHHHHH-GGGHHHHHHHHHHHHHHHHHHHHHHTS-----SEETTEE-HHHHS-HHHHHHHHHHHHHHHHHHHHTSSS-HHHHHHHHHHHHHHHSTT--HHHHHHHHGGGS---HHHHHHHHIIIIIHHHHHHH--TTTTT--HHHHHHHHHHHHHHHHHHHHHHHHH---HHHHH-HHHHHHHHHHHHHHHHHHHTTS-HHHH--TTT--

Nearest PDB structures (foldseek):
  3npk-assembly1_A  TM=1.004E+00  e=3.218E-31  Campylobacter jejuni RM1221
  3npk-assembly1_B  TM=9.826E-01  e=1.599E-29  Campylobacter jejuni RM1221
  3uca-assembly1_B  TM=9.084E-01  e=1.915E-13  Clostridium perfringens
  5e8h-assembly1_B  TM=8.892E-01  e=4.247E-12  Arabidopsis thaliana
  5jfq-assembly1_B  TM=8.867E-01  e=1.243E-08  Geoglobus acetivorans